Protein AF-0000000081807453 (afdb_homodimer)

Radius of gyration: 29.26 Å; Cα contacts (8 Å, |Δi|>4): 1513; chains: 2; bounding box: 73×104×98 Å

Structure (mmCIF, N/CA/C/O backbone):
data_AF-0000000081807453-model_v1
#
loop_
_entity.id
_entity.type
_entity.pdbx_description
1 polymer 'Mitochondrial amidoxime-reducing component 1 isoform X1'
#
loop_
_atom_site.group_PDB
_atom_site.id
_atom_site.type_symbol
_atom_site.label_atom_id
_atom_site.label_alt_id
_atom_site.label_comp_id
_atom_site.label_asym_id
_atom_site.label_entity_id
_atom_site.label_seq_id
_atom_site.pdbx_PDB_ins_code
_atom_site.Cartn_x
_atom_site.Cartn_y
_atom_site.Cartn_z
_atom_site.occupancy
_atom_site.B_iso_or_equiv
_atom_site.auth_seq_id
_atom_site.auth_comp_id
_atom_site.auth_asym_id
_atom_site.auth_atom_id
_atom_site.pdbx_PDB_model_num
ATOM 1 N N . MET A 1 1 ? 33.469 -30.656 -64.375 1 25.12 1 MET A N 1
ATOM 2 C CA . MET A 1 1 ? 32.094 -30.266 -63.938 1 25.12 1 MET A CA 1
ATOM 3 C C . MET A 1 1 ? 32.031 -30.016 -62.438 1 25.12 1 MET A C 1
ATOM 5 O O . MET A 1 1 ? 32.25 -30.938 -61.656 1 25.12 1 MET A O 1
ATOM 9 N N . VAL A 1 2 ? 32.5 -28.812 -62.031 1 33.47 2 VAL A N 1
ATOM 10 C CA . VAL A 1 2 ? 32.75 -28.328 -60.688 1 33.47 2 VAL A CA 1
ATOM 11 C C . VAL A 1 2 ? 31.438 -28.328 -59.875 1 33.47 2 VAL A C 1
ATOM 13 O O . VAL A 1 2 ? 30.422 -27.828 -60.344 1 33.47 2 VAL A O 1
ATOM 16 N N . PRO A 1 3 ? 31.406 -29.312 -58.938 1 34.25 3 PRO A N 1
ATOM 17 C CA . PRO A 1 3 ? 30.141 -29.484 -58.219 1 34.25 3 PRO A CA 1
ATOM 18 C C . PRO A 1 3 ? 29.672 -28.219 -57.531 1 34.25 3 PRO A C 1
ATOM 20 O O . PRO A 1 3 ? 30.5 -27.484 -56.938 1 34.25 3 PRO A O 1
ATOM 23 N N . ILE A 1 4 ? 28.609 -27.531 -58.031 1 36.78 4 ILE A N 1
ATOM 24 C CA . ILE A 1 4 ? 27.953 -26.297 -57.594 1 36.78 4 ILE A CA 1
ATOM 25 C C . ILE A 1 4 ? 27.375 -26.5 -56.188 1 36.78 4 ILE A C 1
ATOM 27 O O . ILE A 1 4 ? 26.5 -27.344 -56 1 36.78 4 ILE A O 1
ATOM 31 N N . VAL A 1 5 ? 28.234 -26.359 -55.188 1 34.72 5 VAL A N 1
ATOM 32 C CA . VAL A 1 5 ? 27.797 -26.359 -53.812 1 34.72 5 VAL A CA 1
ATOM 33 C C . VAL A 1 5 ? 26.625 -25.391 -53.625 1 34.72 5 VAL A C 1
ATOM 35 O O . VAL A 1 5 ? 26.734 -24.203 -53.938 1 34.72 5 VAL A O 1
ATOM 38 N N . THR A 1 6 ? 25.359 -25.953 -53.75 1 33.44 6 THR A N 1
ATOM 39 C CA . THR A 1 6 ? 24.094 -25.234 -53.75 1 33.44 6 THR A CA 1
ATOM 40 C C . THR A 1 6 ? 23.891 -24.484 -52.438 1 33.44 6 THR A C 1
ATOM 42 O O . THR A 1 6 ? 24.484 -24.844 -51.438 1 33.44 6 THR A O 1
ATOM 45 N N . SER A 1 7 ? 23.219 -23.234 -52.406 1 42.28 7 SER A N 1
ATOM 46 C CA . SER A 1 7 ? 22.938 -22.141 -51.5 1 42.28 7 SER A CA 1
ATOM 47 C C . SER A 1 7 ? 22.25 -22.625 -50.219 1 42.28 7 SER A C 1
ATOM 49 O O . SER A 1 7 ? 22.141 -21.891 -49.25 1 42.28 7 SER A O 1
ATOM 51 N N . SER A 1 8 ? 21.672 -23.875 -50.219 1 38.69 8 SER A N 1
ATOM 52 C CA . SER A 1 8 ? 20.875 -24.281 -49.094 1 38.69 8 SER A CA 1
ATOM 53 C C . SER A 1 8 ? 21.75 -24.609 -47.875 1 38.69 8 SER A C 1
ATOM 55 O O . SER A 1 8 ? 21.266 -24.641 -46.75 1 38.69 8 SER A O 1
ATOM 57 N N . GLN A 1 9 ? 22.984 -25.031 -48.062 1 40.09 9 GLN A N 1
ATOM 58 C CA . GLN A 1 9 ? 23.797 -25.469 -46.938 1 40.09 9 GLN A CA 1
ATOM 59 C C . GLN A 1 9 ? 24.281 -24.266 -46.094 1 40.09 9 GLN A C 1
ATOM 61 O O . GLN A 1 9 ? 24.719 -24.422 -44.969 1 40.09 9 GLN A O 1
ATOM 66 N N . TRP A 1 10 ? 24.375 -23.094 -46.781 1 38.78 10 TRP A N 1
ATOM 67 C CA . TRP A 1 10 ? 24.875 -21.969 -46 1 38.78 10 TRP A CA 1
ATOM 68 C C . TRP A 1 10 ? 23.844 -21.5 -44.969 1 38.78 10 TRP A C 1
ATOM 70 O O . TRP A 1 10 ? 24.188 -20.844 -44 1 38.78 10 TRP A O 1
ATOM 80 N N . LYS A 1 11 ? 22.531 -21.734 -45.281 1 41.62 11 LYS A N 1
ATOM 81 C CA . LYS A 1 11 ? 21.562 -21.219 -44.312 1 41.62 11 LYS A CA 1
ATOM 82 C C . LYS A 1 11 ? 21.609 -22 -43 1 41.62 11 LYS A C 1
ATOM 84 O O . LYS A 1 11 ? 21.219 -21.5 -41.938 1 41.62 11 LYS A O 1
ATOM 89 N N . GLY A 1 12 ? 22.094 -23.266 -43.094 1 38.88 12 GLY A N 1
ATOM 90 C CA . GLY A 1 12 ? 22.141 -24.047 -41.875 1 38.88 12 GLY A CA 1
ATOM 91 C C . GLY A 1 12 ? 23.203 -23.562 -40.906 1 38.88 12 GLY A C 1
ATOM 92 O O . GLY A 1 12 ? 23.031 -23.641 -39.688 1 38.88 12 GLY A O 1
ATOM 93 N N . CYS A 1 13 ? 24.391 -23.188 -41.469 1 40.12 13 CYS A N 1
ATOM 94 C CA . CYS A 1 13 ? 25.453 -22.828 -40.562 1 40.12 13 CYS A CA 1
ATOM 95 C C . CYS A 1 13 ? 25.156 -21.516 -39.844 1 40.12 13 CYS A C 1
ATOM 97 O O . CYS A 1 13 ? 25.625 -21.266 -38.75 1 40.12 13 CYS A O 1
ATOM 99 N N . LEU A 1 14 ? 24.453 -20.578 -40.594 1 40.44 14 LEU A N 1
ATOM 100 C CA . LEU A 1 14 ? 24.219 -19.297 -39.906 1 40.44 14 LEU A CA 1
ATOM 101 C C . LEU A 1 14 ? 23.172 -19.453 -38.812 1 40.44 14 LEU A C 1
ATOM 103 O O . LEU A 1 14 ? 23.25 -18.766 -37.781 1 40.44 14 LEU A O 1
ATOM 107 N N . ALA A 1 15 ? 22.203 -20.406 -38.938 1 40.25 15 ALA A N 1
ATOM 108 C CA . ALA A 1 15 ? 21.234 -20.562 -37.875 1 40.25 15 ALA A CA 1
ATOM 109 C C . ALA A 1 15 ? 21.859 -21.219 -36.656 1 40.25 15 ALA A C 1
ATOM 111 O O . ALA A 1 15 ? 21.547 -20.875 -35.5 1 40.25 15 ALA A O 1
ATOM 112 N N . ALA A 1 16 ? 22.859 -22.109 -36.812 1 41.66 16 ALA A N 1
ATOM 113 C CA . ALA A 1 16 ? 23.5 -22.719 -35.656 1 41.66 16 ALA A CA 1
ATOM 114 C C . ALA A 1 16 ? 24.375 -21.688 -34.938 1 41.66 16 ALA A C 1
ATOM 116 O O . ALA A 1 16 ? 24.438 -21.688 -33.688 1 41.66 16 ALA A O 1
ATOM 117 N N . SER A 1 17 ? 25 -20.781 -35.656 1 42.44 17 SER A N 1
ATOM 118 C CA . SER A 1 17 ? 25.844 -19.812 -34.969 1 42.44 17 SER A CA 1
ATOM 119 C C . SER A 1 17 ? 25 -18.812 -34.188 1 42.44 17 SER A C 1
ATOM 121 O O . SER A 1 17 ? 25.391 -18.359 -33.125 1 42.44 17 SER A O 1
ATOM 123 N N . ALA A 1 18 ? 23.797 -18.5 -34.719 1 40.97 18 ALA A N 1
ATOM 124 C CA . ALA A 1 18 ? 22.969 -17.562 -33.969 1 40.97 18 ALA A CA 1
ATOM 125 C C . ALA A 1 18 ? 22.406 -18.203 -32.688 1 40.97 18 ALA A C 1
ATOM 127 O O . ALA A 1 18 ? 22.281 -17.547 -31.672 1 40.97 18 ALA A O 1
ATOM 128 N N . VAL A 1 19 ? 22.219 -19.531 -32.656 1 40.69 19 VAL A N 1
ATOM 129 C CA . VAL A 1 19 ? 21.797 -20.219 -31.453 1 40.69 19 VAL A CA 1
ATOM 130 C C . VAL A 1 19 ? 22.984 -20.312 -30.484 1 40.69 19 VAL A C 1
ATOM 132 O O . VAL A 1 19 ? 22.797 -20.141 -29.266 1 40.69 19 VAL A O 1
ATOM 135 N N . ILE A 1 20 ? 24.219 -20.453 -30.953 1 41.72 20 ILE A N 1
ATOM 136 C CA . ILE A 1 20 ? 25.359 -20.562 -30.062 1 41.72 20 ILE A CA 1
ATOM 137 C C . ILE A 1 20 ? 25.672 -19.188 -29.438 1 41.72 20 ILE A C 1
ATOM 139 O O . ILE A 1 20 ? 25.922 -19.094 -28.234 1 41.72 20 ILE A O 1
ATOM 143 N N . ILE A 1 21 ? 25.578 -18.109 -30.234 1 42.19 21 ILE A N 1
ATOM 144 C CA . ILE A 1 21 ? 25.859 -16.781 -29.656 1 42.19 21 ILE A CA 1
ATOM 145 C C . ILE A 1 21 ? 24.734 -16.391 -28.703 1 42.19 21 ILE A C 1
ATOM 147 O O . ILE A 1 21 ? 25 -15.867 -27.609 1 42.19 21 ILE A O 1
ATOM 151 N N . GLY A 1 22 ? 23.516 -16.75 -28.906 1 40.19 22 GLY A N 1
ATOM 152 C CA . GLY A 1 22 ? 22.422 -16.516 -27.969 1 40.19 22 GLY A CA 1
ATOM 153 C C . GLY A 1 22 ? 22.531 -17.359 -26.719 1 40.19 22 GLY A C 1
ATOM 154 O O . GLY A 1 22 ? 22.25 -16.859 -25.609 1 40.19 22 GLY A O 1
ATOM 155 N N . GLY A 1 23 ? 22.984 -18.562 -26.766 1 39.41 23 GLY A N 1
ATOM 156 C CA . GLY A 1 23 ? 23.266 -19.375 -25.594 1 39.41 23 GLY A CA 1
ATOM 157 C C . GLY A 1 23 ? 24.422 -18.859 -24.766 1 39.41 23 GLY A C 1
ATOM 158 O O . GLY A 1 23 ? 24.359 -18.875 -23.531 1 39.41 23 GLY A O 1
ATOM 159 N N . TYR A 1 24 ? 25.609 -18.5 -25.438 1 39.5 24 TYR A N 1
ATOM 160 C CA . TYR A 1 24 ? 26.766 -18 -24.703 1 39.5 24 TYR A CA 1
ATOM 161 C C . TYR A 1 24 ? 26.438 -16.688 -23.984 1 39.5 24 TYR A C 1
ATOM 163 O O . TYR A 1 24 ? 26.797 -16.516 -22.828 1 39.5 24 TYR A O 1
ATOM 171 N N . VAL A 1 25 ? 25.781 -15.695 -24.625 1 38.38 25 VAL A N 1
ATOM 172 C CA . VAL A 1 25 ? 25.391 -14.477 -23.938 1 38.38 25 VAL A CA 1
ATOM 173 C C . VAL A 1 25 ? 24.375 -14.805 -22.828 1 38.38 25 VAL A C 1
ATOM 175 O O . VAL A 1 25 ? 24.469 -14.273 -21.719 1 38.38 25 VAL A O 1
ATOM 178 N N . ALA A 1 26 ? 23.5 -15.781 -23.016 1 36.56 26 ALA A N 1
ATOM 179 C CA . ALA A 1 26 ? 22.609 -16.25 -21.969 1 36.56 26 ALA A CA 1
ATOM 180 C C . ALA A 1 26 ? 23.391 -16.969 -20.859 1 36.56 26 ALA A C 1
ATOM 182 O O . ALA A 1 26 ? 23.125 -16.781 -19.672 1 36.56 26 ALA A O 1
ATOM 183 N N . TRP A 1 27 ? 24.344 -17.844 -21.219 1 39.75 27 TRP A N 1
ATOM 184 C CA . TRP A 1 27 ? 25.172 -18.531 -20.25 1 39.75 27 TRP A CA 1
ATOM 185 C C . TRP A 1 27 ? 26 -17.547 -19.438 1 39.75 27 TRP A C 1
ATOM 187 O O . TRP A 1 27 ? 26.094 -17.656 -18.203 1 39.75 27 TRP A O 1
ATOM 197 N N . LYS A 1 28 ? 26.828 -16.656 -20.031 1 40.75 28 LYS A N 1
ATOM 198 C CA . LYS A 1 28 ? 27.578 -15.656 -19.281 1 40.75 28 LYS A CA 1
ATOM 199 C C . LYS A 1 28 ? 26.641 -14.812 -18.422 1 40.75 28 LYS A C 1
ATOM 201 O O . LYS A 1 28 ? 27.016 -14.391 -17.312 1 40.75 28 LYS A O 1
ATOM 206 N N . MET A 1 29 ? 25.469 -14.555 -18.859 1 37.12 29 MET A N 1
ATOM 207 C CA . MET A 1 29 ? 24.5 -13.758 -18.094 1 37.12 29 MET A CA 1
ATOM 208 C C . MET A 1 29 ? 23.922 -14.57 -16.938 1 37.12 29 MET A C 1
ATOM 210 O O . MET A 1 29 ? 23.375 -14 -15.984 1 37.12 29 MET A O 1
ATOM 214 N N . LEU A 1 30 ? 23.75 -15.922 -17.047 1 38.09 30 LEU A N 1
ATOM 215 C CA . LEU A 1 30 ? 23.25 -16.766 -15.977 1 38.09 30 LEU A CA 1
ATOM 216 C C . LEU A 1 30 ? 24.359 -17.141 -15.008 1 38.09 30 LEU A C 1
ATOM 218 O O . LEU A 1 30 ? 24.172 -17.953 -14.102 1 38.09 30 LEU A O 1
ATOM 222 N N . LYS A 1 31 ? 25.656 -17.219 -15.406 1 37.47 31 LYS A N 1
ATOM 223 C CA . LYS A 1 31 ? 26.594 -17.469 -14.32 1 37.47 31 LYS A CA 1
ATOM 224 C C . LYS A 1 31 ? 26.312 -16.547 -13.125 1 37.47 31 LYS A C 1
ATOM 226 O O . LYS A 1 31 ? 26.188 -15.336 -13.289 1 37.47 31 LYS A O 1
ATOM 231 N N . PRO A 1 32 ? 25.859 -17.203 -11.977 1 40.56 32 PRO A N 1
ATOM 232 C CA . PRO A 1 32 ? 25.812 -16.406 -10.758 1 40.56 32 PRO A CA 1
ATOM 233 C C . PRO A 1 32 ? 27.062 -15.547 -10.562 1 40.56 32 PRO A C 1
ATOM 235 O O . PRO A 1 32 ? 28.141 -16.078 -10.273 1 40.56 32 PRO A O 1
ATOM 238 N N . ASP A 1 33 ? 27.688 -15.031 -11.523 1 37.34 33 ASP A N 1
ATOM 239 C CA . ASP A 1 33 ? 28.734 -14.141 -11.047 1 37.34 33 ASP A CA 1
ATOM 240 C C . ASP A 1 33 ? 28.328 -13.438 -9.758 1 37.34 33 ASP A C 1
ATOM 242 O O . ASP A 1 33 ? 27.359 -12.672 -9.742 1 37.34 33 ASP A O 1
ATOM 246 N N . SER A 1 34 ? 28.469 -14.266 -8.656 1 40.06 34 SER A N 1
ATOM 247 C CA . SER A 1 34 ? 28.438 -13.742 -7.297 1 40.06 34 SER A CA 1
ATOM 248 C C . SER A 1 34 ? 28.891 -12.289 -7.246 1 40.06 34 SER A C 1
ATOM 250 O O . SER A 1 34 ? 29.109 -11.742 -6.164 1 40.06 34 SER A O 1
ATOM 252 N N . ARG A 1 35 ? 29.484 -11.953 -8.391 1 40.25 35 ARG A N 1
ATOM 253 C CA . ARG A 1 35 ? 30.078 -10.625 -8.266 1 40.25 35 ARG A CA 1
ATOM 254 C C . ARG A 1 35 ? 29.094 -9.648 -7.637 1 40.25 35 ARG A C 1
ATOM 256 O O . ARG A 1 35 ? 27.875 -9.867 -7.676 1 40.25 35 ARG A O 1
ATOM 263 N N . ASN A 1 36 ? 29.578 -8.633 -7.027 1 50.28 36 ASN A N 1
ATOM 264 C CA . ASN A 1 36 ? 29.219 -7.449 -6.258 1 50.28 36 ASN A CA 1
ATOM 265 C C . ASN A 1 36 ? 28.062 -6.684 -6.906 1 50.28 36 ASN A C 1
ATOM 267 O O . ASN A 1 36 ? 28.297 -5.73 -7.656 1 50.28 36 ASN A O 1
ATOM 271 N N . VAL A 1 37 ? 27 -7.559 -7.383 1 63.22 37 VAL A N 1
ATOM 272 C CA . VAL A 1 37 ? 25.922 -6.711 -7.883 1 63.22 37 VAL A CA 1
ATOM 273 C C . VAL A 1 37 ? 25.5 -5.715 -6.805 1 63.22 37 VAL A C 1
ATOM 275 O O . VAL A 1 37 ? 25.078 -6.105 -5.719 1 63.22 37 VAL A O 1
ATOM 278 N N . LYS A 1 38 ? 25.938 -4.5 -7.027 1 75.06 38 LYS A N 1
ATOM 279 C CA . LYS A 1 38 ? 25.594 -3.395 -6.141 1 75.06 38 LYS A CA 1
ATOM 280 C C . LYS A 1 38 ? 24.094 -3.068 -6.238 1 75.06 38 LYS A C 1
ATOM 282 O O . LYS A 1 38 ? 23.562 -2.926 -7.336 1 75.06 38 LYS A O 1
ATOM 287 N N . LEU A 1 39 ? 23.375 -3.244 -5.199 1 85.75 39 LEU A N 1
ATOM 288 C CA . LEU A 1 39 ? 22 -2.764 -5.113 1 85.75 39 LEU A CA 1
ATOM 289 C C . LEU A 1 39 ? 21.922 -1.287 -5.484 1 85.75 39 LEU A C 1
ATOM 291 O O . LEU A 1 39 ? 22.75 -0.483 -5.043 1 85.75 39 LEU A O 1
ATOM 295 N N . LEU A 1 40 ? 21.031 -1.008 -6.387 1 87.56 40 LEU A N 1
ATOM 296 C CA . LEU A 1 40 ? 20.828 0.392 -6.746 1 87.56 40 LEU A CA 1
ATOM 297 C C . LEU A 1 40 ? 19.953 1.103 -5.715 1 87.56 40 LEU A C 1
ATOM 299 O O . LEU A 1 40 ? 18.969 0.539 -5.234 1 87.56 40 LEU A O 1
ATOM 303 N N . SER A 1 41 ? 20.406 2.336 -5.375 1 82.06 41 SER A N 1
ATOM 304 C CA . SER A 1 41 ? 19.609 3.174 -4.48 1 82.06 41 SER A CA 1
ATOM 305 C C . SER A 1 41 ? 18.375 3.723 -5.188 1 82.06 41 SER A C 1
ATOM 307 O O . SER A 1 41 ? 18.266 3.623 -6.41 1 82.06 41 SER A O 1
ATOM 309 N N . ALA A 1 42 ? 17.5 4.281 -4.402 1 79.75 42 ALA A N 1
ATOM 310 C CA . ALA A 1 42 ? 16.312 4.902 -4.969 1 79.75 42 ALA A CA 1
ATOM 311 C C . ALA A 1 42 ? 16.688 5.996 -5.965 1 79.75 42 ALA A C 1
ATOM 313 O O . ALA A 1 42 ? 16.062 6.117 -7.023 1 79.75 42 ALA A O 1
ATOM 314 N N . ARG A 1 43 ? 17.609 6.809 -5.57 1 78.88 43 ARG A N 1
ATOM 315 C CA . ARG A 1 43 ? 18.047 7.898 -6.43 1 78.88 43 ARG A CA 1
ATOM 316 C C . ARG A 1 43 ? 18.641 7.367 -7.734 1 78.88 43 ARG A C 1
ATOM 318 O O . ARG A 1 43 ? 18.375 7.918 -8.805 1 78.88 43 ARG A O 1
ATOM 325 N N . GLU A 1 44 ? 19.422 6.285 -7.629 1 86.75 44 GLU A N 1
ATOM 326 C CA . GLU A 1 44 ? 20.016 5.668 -8.82 1 86.75 44 GLU A CA 1
ATOM 327 C C . GLU A 1 44 ? 18.938 5.098 -9.734 1 86.75 44 GLU A C 1
ATOM 329 O O . GLU A 1 44 ? 19.031 5.203 -10.953 1 86.75 44 GLU A O 1
ATOM 334 N N . LEU A 1 45 ? 17.969 4.527 -9.133 1 90.69 45 LEU A N 1
ATOM 335 C CA . LEU A 1 45 ? 16.875 3.938 -9.906 1 90.69 45 LEU A CA 1
ATOM 336 C C . LEU A 1 45 ? 16.078 5.016 -10.625 1 90.69 45 LEU A C 1
ATOM 338 O O . LEU A 1 45 ? 15.602 4.805 -11.75 1 90.69 45 LEU A O 1
ATOM 342 N N . GLN A 1 46 ? 15.891 6.137 -9.992 1 82.88 46 GLN A N 1
ATOM 343 C CA . GLN A 1 46 ? 15.164 7.254 -10.586 1 82.88 46 GLN A CA 1
ATOM 344 C C . GLN A 1 46 ? 15.891 7.793 -11.812 1 82.88 46 GLN A C 1
ATOM 346 O O . GLN A 1 46 ? 15.258 8.234 -12.773 1 82.88 46 GLN A O 1
ATOM 351 N N . LYS A 1 47 ? 17.188 7.762 -11.836 1 88.62 47 LYS A N 1
ATOM 352 C CA . LYS A 1 47 ? 18 8.344 -12.906 1 88.62 47 LYS A CA 1
ATOM 353 C C . LYS A 1 47 ? 18.359 7.289 -13.945 1 88.62 47 LYS A C 1
ATOM 355 O O . LYS A 1 47 ? 18.969 7.609 -14.969 1 88.62 47 LYS A O 1
ATOM 360 N N . ALA A 1 48 ? 18 6.062 -13.648 1 93.19 48 ALA A N 1
ATOM 361 C CA . ALA A 1 48 ? 18.406 4.969 -14.523 1 93.19 48 ALA A CA 1
ATOM 362 C C . ALA A 1 48 ? 17.688 5.062 -15.875 1 93.19 48 ALA A C 1
ATOM 364 O O . ALA A 1 48 ? 16.625 5.656 -15.977 1 93.19 48 ALA A O 1
ATOM 365 N N . LYS A 1 49 ? 18.297 4.523 -16.891 1 94.94 49 LYS A N 1
ATOM 366 C CA . LYS A 1 49 ? 17.688 4.441 -18.219 1 94.94 49 LYS A CA 1
ATOM 367 C C . LYS A 1 49 ? 16.875 3.158 -18.375 1 94.94 49 LYS A C 1
ATOM 369 O O . LYS A 1 49 ? 17.422 2.121 -18.766 1 94.94 49 LYS A O 1
ATOM 374 N N . TRP A 1 50 ? 15.648 3.26 -18.219 1 96.12 50 TRP A N 1
ATOM 375 C CA . TRP A 1 50 ? 14.734 2.119 -18.234 1 96.12 50 TRP A CA 1
ATOM 376 C C . TRP A 1 50 ? 14.367 1.756 -19.672 1 96.12 50 TRP A C 1
ATOM 378 O O . TRP A 1 50 ? 14.141 2.637 -20.516 1 96.12 50 TRP A O 1
ATOM 388 N N . GLN A 1 51 ? 14.312 0.468 -19.953 1 96.25 51 GLN A N 1
ATOM 389 C CA . GLN A 1 51 ? 13.891 -0.017 -21.266 1 96.25 51 GLN A CA 1
ATOM 390 C C . GLN A 1 51 ? 12.461 -0.535 -21.234 1 96.25 51 GLN A C 1
ATOM 392 O O . GLN A 1 51 ? 12.141 -1.439 -20.453 1 96.25 51 GLN A O 1
ATOM 397 N N . HIS A 1 52 ? 11.617 0.028 -22.031 1 97.12 52 HIS A N 1
ATOM 398 C CA . HIS A 1 52 ? 10.25 -0.459 -22.172 1 97.12 52 HIS A CA 1
ATOM 399 C C . HIS A 1 52 ? 10.227 -1.81 -22.875 1 97.12 52 HIS A C 1
ATOM 401 O O . HIS A 1 52 ? 10.75 -1.946 -23.984 1 97.12 52 HIS A O 1
ATOM 407 N N . VAL A 1 53 ? 9.547 -2.803 -22.266 1 97.56 53 VAL A N 1
ATOM 408 C CA . VAL A 1 53 ? 9.672 -4.129 -22.859 1 97.56 53 VAL A CA 1
ATOM 409 C C . VAL A 1 53 ? 8.281 -4.695 -23.156 1 97.56 53 VAL A C 1
ATOM 411 O O . VAL A 1 53 ? 8.156 -5.691 -23.875 1 97.56 53 VAL A O 1
ATOM 414 N N . GLY A 1 54 ? 7.305 -4.102 -22.609 1 97.81 54 GLY A N 1
ATOM 415 C CA . GLY A 1 54 ? 5.961 -4.621 -22.797 1 97.81 54 GLY A CA 1
ATOM 416 C C . GLY A 1 54 ? 4.945 -4.027 -21.844 1 97.81 54 GLY A C 1
ATOM 417 O O . GLY A 1 54 ? 5.059 -2.863 -21.453 1 97.81 54 GLY A O 1
ATOM 418 N N . LYS A 1 55 ? 3.877 -4.875 -21.562 1 98.25 55 LYS A N 1
ATOM 419 C CA . LYS A 1 55 ? 2.805 -4.426 -20.688 1 98.25 55 LYS A CA 1
ATOM 420 C C . LYS A 1 55 ? 2.283 -5.574 -19.812 1 98.25 55 LYS A C 1
ATOM 422 O O . LYS A 1 55 ? 2.504 -6.742 -20.141 1 98.25 55 LYS A O 1
ATOM 427 N N . VAL A 1 56 ? 1.66 -5.215 -18.781 1 98.56 56 VAL A N 1
ATOM 428 C CA . VAL A 1 56 ? 1.019 -6.211 -17.922 1 98.56 56 VAL A CA 1
ATOM 429 C C . VAL A 1 56 ? -0.224 -6.766 -18.625 1 98.56 56 VAL A C 1
ATOM 431 O O . VAL A 1 56 ? -1.103 -6.004 -19.031 1 98.56 56 VAL A O 1
ATOM 434 N N . LYS A 1 57 ? -0.272 -8.031 -18.719 1 98.38 57 LYS A N 1
ATOM 435 C CA . LYS A 1 57 ? -1.419 -8.688 -19.328 1 98.38 57 LYS A CA 1
ATOM 436 C C . LYS A 1 57 ? -2.451 -9.102 -18.297 1 98.38 57 LYS A C 1
ATOM 438 O O . LYS A 1 57 ? -3.654 -8.922 -18.5 1 98.38 57 LYS A O 1
ATOM 443 N N . LYS A 1 58 ? -2 -9.711 -17.234 1 98.62 58 LYS A N 1
ATOM 444 C CA . LYS A 1 58 ? -2.883 -10.141 -16.156 1 98.62 58 LYS A CA 1
ATOM 445 C C . LYS A 1 58 ? -2.252 -9.875 -14.789 1 98.62 58 LYS A C 1
ATOM 447 O O . LYS A 1 58 ? -1.026 -9.859 -14.656 1 98.62 58 LYS A O 1
ATOM 452 N N . VAL A 1 59 ? -3.1 -9.648 -13.828 1 98.5 59 VAL A N 1
ATOM 453 C CA . VAL A 1 59 ? -2.738 -9.594 -12.414 1 98.5 59 VAL A CA 1
ATOM 454 C C . VAL A 1 59 ? -3.566 -10.609 -11.633 1 98.5 59 VAL A C 1
ATOM 456 O O . VAL A 1 59 ? -4.793 -10.508 -11.57 1 98.5 59 VAL A O 1
ATOM 459 N N . TRP A 1 60 ? -2.877 -11.57 -11.047 1 98.25 60 TRP A N 1
ATOM 460 C CA . TRP A 1 60 ? -3.566 -12.625 -10.312 1 98.25 60 TRP A CA 1
ATOM 461 C C . TRP A 1 60 ? -3.125 -12.648 -8.852 1 98.25 60 TRP A C 1
ATOM 463 O O . TRP A 1 60 ? -1.934 -12.539 -8.555 1 98.25 60 TRP A O 1
ATOM 473 N N . LEU A 1 61 ? -4.082 -12.703 -8.008 1 96.94 61 LEU A N 1
ATOM 474 C CA . LEU A 1 61 ? -3.865 -12.875 -6.574 1 96.94 61 LEU A CA 1
ATOM 475 C C . LEU A 1 61 ? -4.391 -14.234 -6.105 1 96.94 61 LEU A C 1
ATOM 477 O O . LEU A 1 61 ? -5.52 -14.609 -6.422 1 96.94 61 LEU A O 1
ATOM 481 N N . TYR A 1 62 ? -3.551 -14.969 -5.387 1 96.31 62 TYR A N 1
ATOM 482 C CA . TYR A 1 62 ? -3.938 -16.266 -4.844 1 96.31 62 TYR A CA 1
ATOM 483 C C . TYR A 1 62 ? -4.148 -16.188 -3.336 1 96.31 62 TYR A C 1
ATOM 485 O O . TYR A 1 62 ? -3.236 -16.484 -2.561 1 96.31 62 TYR A O 1
ATOM 493 N N . PRO A 1 63 ? -5.371 -15.969 -2.959 1 94.81 63 PRO A N 1
ATOM 494 C CA . PRO A 1 63 ? -5.602 -15.789 -1.524 1 94.81 63 PRO A CA 1
ATOM 495 C C . PRO A 1 63 ? -5.285 -17.047 -0.712 1 94.81 63 PRO A C 1
ATOM 497 O O . PRO A 1 63 ? -4.715 -16.938 0.379 1 94.81 63 PRO A O 1
ATOM 500 N N . VAL A 1 64 ? -5.656 -18.141 -1.233 1 95 64 VAL A N 1
ATOM 501 C CA . VAL A 1 64 ? -5.418 -19.422 -0.572 1 95 64 VAL A CA 1
ATOM 502 C C . VAL A 1 64 ? -4.383 -20.234 -1.355 1 95 64 VAL A C 1
ATOM 504 O O . VAL A 1 64 ? -4.547 -20.469 -2.555 1 95 64 VAL A O 1
ATOM 507 N N . THR A 1 65 ? -3.381 -20.656 -0.644 1 92.56 65 THR A N 1
ATOM 508 C CA . THR A 1 65 ? -2.322 -21.438 -1.273 1 92.56 65 THR A CA 1
ATOM 509 C C . THR A 1 65 ? -2.912 -22.594 -2.092 1 92.56 65 THR A C 1
ATOM 511 O O . THR A 1 65 ? -3.746 -23.344 -1.596 1 92.56 65 THR A O 1
ATOM 514 N N . SER A 1 66 ? -2.559 -22.688 -3.361 1 95 66 SER A N 1
ATOM 515 C CA . SER A 1 66 ? -2.85 -23.797 -4.262 1 95 66 SER A CA 1
ATOM 516 C C . SER A 1 66 ? -4.258 -23.688 -4.84 1 95 66 SER A C 1
ATOM 518 O O . SER A 1 66 ? -4.637 -24.469 -5.715 1 95 66 SER A O 1
ATOM 520 N N . CYS A 1 67 ? -5.125 -22.781 -4.414 1 97.38 67 CYS A N 1
ATOM 521 C CA . CYS A 1 67 ? -6.477 -22.641 -4.938 1 97.38 67 CYS A CA 1
ATOM 522 C C . CYS A 1 67 ? -6.5 -21.688 -6.129 1 97.38 67 CYS A C 1
ATOM 524 O O . CYS A 1 67 ? -5.457 -21.188 -6.547 1 97.38 67 CYS A O 1
ATOM 526 N N . ALA A 1 68 ? -7.664 -21.531 -6.723 1 98 68 ALA A N 1
ATOM 527 C CA . ALA A 1 68 ? -7.828 -20.656 -7.879 1 98 68 ALA A CA 1
ATOM 528 C C . ALA A 1 68 ? -7.516 -19.203 -7.512 1 98 68 ALA A C 1
ATOM 530 O O . ALA A 1 68 ? -7.578 -18.828 -6.34 1 98 68 ALA A O 1
ATOM 531 N N . PRO A 1 69 ? -7.168 -18.391 -8.477 1 97.94 69 PRO A N 1
ATOM 532 C CA . PRO A 1 69 ? -6.816 -17 -8.203 1 97.94 69 PRO A CA 1
ATOM 533 C C . PRO A 1 69 ? -8.023 -16.078 -8.219 1 97.94 69 PRO A C 1
ATOM 535 O O . PRO A 1 69 ? -9.102 -16.453 -8.688 1 97.94 69 PRO A O 1
ATOM 538 N N . LEU A 1 70 ? -7.887 -14.93 -7.641 1 96.62 70 LEU A N 1
ATOM 539 C CA . LEU A 1 70 ? -8.648 -13.734 -8 1 96.62 70 LEU A CA 1
ATOM 540 C C . LEU A 1 70 ? -8.055 -13.055 -9.227 1 96.62 70 LEU A C 1
ATOM 542 O O . LEU A 1 70 ? -6.863 -12.742 -9.25 1 96.62 70 LEU A O 1
ATOM 546 N N . ASP A 1 71 ? -8.844 -12.977 -10.258 1 96.56 71 ASP A N 1
ATOM 547 C CA . ASP A 1 71 ? -8.453 -12.203 -11.43 1 96.56 71 ASP A CA 1
ATOM 548 C C . A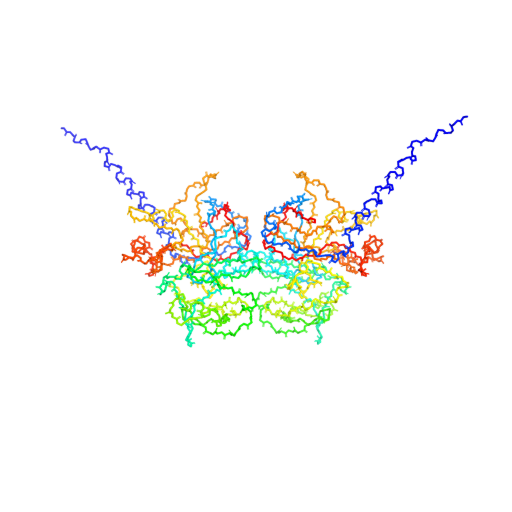SP A 1 71 ? -8.688 -10.711 -11.211 1 96.56 71 ASP A C 1
ATOM 550 O O . ASP A 1 71 ? -9.828 -10.25 -11.227 1 96.56 71 ASP A O 1
ATOM 554 N N . LEU A 1 72 ? -7.586 -9.961 -11.055 1 95.88 72 LEU A N 1
ATOM 555 C CA . LEU A 1 72 ? -7.703 -8.562 -10.664 1 95.88 72 LEU A CA 1
ATOM 556 C C . LEU A 1 72 ? -7.297 -7.641 -11.812 1 95.88 72 LEU A C 1
ATOM 558 O O . LEU A 1 72 ? -6.348 -7.934 -12.539 1 95.88 72 LEU A O 1
ATOM 562 N N . TYR A 1 73 ? -8.031 -6.555 -11.938 1 94.56 73 TYR A N 1
ATOM 563 C CA . TYR A 1 73 ? -7.613 -5.508 -12.867 1 94.56 73 TYR A CA 1
ATOM 564 C C . TYR A 1 73 ? -6.383 -4.777 -12.344 1 94.56 73 TYR A C 1
ATOM 566 O O . TYR A 1 73 ? -5.531 -4.348 -13.125 1 94.56 73 TYR A O 1
ATOM 574 N N . ALA A 1 74 ? -6.359 -4.625 -11.047 1 95.06 74 ALA A N 1
ATOM 575 C CA . ALA A 1 74 ? -5.273 -3.916 -10.375 1 95.06 74 ALA A CA 1
ATOM 576 C C . ALA A 1 74 ? -5.051 -4.461 -8.969 1 95.06 74 ALA A C 1
ATOM 578 O O . ALA A 1 74 ? -5.98 -4.961 -8.336 1 95.06 74 ALA A O 1
ATOM 579 N N . ALA A 1 75 ? -3.836 -4.34 -8.492 1 96.38 75 ALA A N 1
ATOM 580 C CA . ALA A 1 75 ? -3.461 -4.762 -7.145 1 96.38 75 ALA A CA 1
ATOM 581 C C . ALA A 1 75 ? -2.361 -3.865 -6.578 1 96.38 75 ALA A C 1
ATOM 583 O O . ALA A 1 75 ? -1.67 -3.172 -7.328 1 96.38 75 ALA A O 1
ATOM 584 N N . LEU A 1 76 ? -2.291 -3.889 -5.316 1 94.81 76 LEU A N 1
ATOM 585 C CA . LEU A 1 76 ? -1.297 -3.074 -4.625 1 94.81 76 LEU A CA 1
ATOM 586 C C . LEU A 1 76 ? -0.056 -3.896 -4.297 1 94.81 76 LEU A C 1
ATOM 588 O O . LEU A 1 76 ? -0.162 -5.004 -3.768 1 94.81 76 LEU A O 1
ATOM 592 N N . ALA A 1 77 ? 1.077 -3.383 -4.664 1 94.38 77 ALA A N 1
ATOM 593 C CA . ALA A 1 77 ? 2.361 -3.865 -4.16 1 94.38 77 ALA A CA 1
ATOM 594 C C . ALA A 1 77 ? 2.877 -2.975 -3.035 1 94.38 77 ALA A C 1
ATOM 596 O O . ALA A 1 77 ? 3.545 -1.968 -3.289 1 94.38 77 ALA A O 1
ATOM 597 N N . ALA A 1 78 ? 2.57 -3.414 -1.841 1 89.06 78 ALA A N 1
ATOM 598 C CA . ALA A 1 78 ? 2.855 -2.516 -0.725 1 89.06 78 ALA A CA 1
ATOM 599 C C . ALA A 1 78 ? 3.686 -3.217 0.346 1 89.06 78 ALA A C 1
ATOM 601 O O . ALA A 1 78 ? 4.285 -2.562 1.203 1 89.06 78 ALA A O 1
ATOM 602 N N . VAL A 1 79 ? 3.652 -4.527 0.307 1 84.38 79 VAL A N 1
ATOM 603 C CA . VAL A 1 79 ? 4.367 -5.258 1.347 1 84.38 79 VAL A CA 1
ATOM 604 C C . VAL A 1 79 ? 5.219 -6.355 0.714 1 84.38 79 VAL A C 1
ATOM 606 O O . VAL A 1 79 ? 4.961 -6.773 -0.418 1 84.38 79 VAL A O 1
ATOM 609 N N . ARG A 1 80 ? 6.102 -6.789 1.449 1 80.81 80 ARG A N 1
ATOM 610 C CA . ARG A 1 80 ? 7.023 -7.812 0.968 1 80.81 80 ARG A CA 1
ATOM 611 C C . ARG A 1 80 ? 6.312 -9.148 0.772 1 80.81 80 ARG A C 1
ATOM 613 O O . ARG A 1 80 ? 6.711 -9.953 -0.072 1 80.81 80 ARG A O 1
ATOM 620 N N . ALA A 1 81 ? 5.27 -9.32 1.453 1 83.06 81 ALA A N 1
ATOM 621 C CA . ALA A 1 81 ? 4.59 -10.609 1.478 1 83.06 81 ALA A CA 1
ATOM 622 C C . ALA A 1 81 ? 3.824 -10.852 0.18 1 83.06 81 ALA A C 1
ATOM 624 O O . ALA A 1 81 ? 3.441 -11.984 -0.121 1 83.06 81 ALA A O 1
ATOM 625 N N . GLY A 1 82 ? 3.605 -9.766 -0.546 1 90.94 82 GLY A N 1
ATOM 626 C CA . GLY A 1 82 ? 2.973 -10 -1.836 1 90.94 82 GLY A CA 1
ATOM 627 C C . GLY A 1 82 ? 1.924 -8.953 -2.18 1 90.94 82 GLY A C 1
ATOM 628 O O . GLY A 1 82 ? 1.784 -7.953 -1.477 1 90.94 82 GLY A O 1
ATOM 629 N N . LEU A 1 83 ? 1.208 -9.25 -3.287 1 94.38 83 LEU A N 1
ATOM 630 C CA . LEU A 1 83 ? 0.169 -8.352 -3.768 1 94.38 83 LEU A CA 1
ATOM 631 C C . LEU A 1 83 ? -0.99 -8.281 -2.779 1 94.38 83 LEU A C 1
ATOM 633 O O . LEU A 1 83 ? -1.281 -9.258 -2.088 1 94.38 83 LEU A O 1
ATOM 637 N N . GLU A 1 84 ? -1.597 -7.172 -2.795 1 93.25 84 GLU A N 1
ATOM 638 C CA . GLU A 1 84 ? -2.791 -6.969 -1.979 1 93.25 84 GLU A CA 1
ATOM 639 C C . GLU A 1 84 ? -3.945 -6.426 -2.818 1 93.25 84 GLU A C 1
ATOM 641 O O . GLU A 1 84 ? -3.738 -5.594 -3.703 1 93.25 84 GLU A O 1
ATOM 646 N N . GLU A 1 85 ? -5.102 -6.984 -2.52 1 93.06 85 GLU A N 1
ATOM 647 C CA . GLU A 1 85 ? -6.297 -6.434 -3.152 1 93.06 85 GLU A CA 1
ATOM 648 C C . GLU A 1 85 ? -6.59 -5.027 -2.646 1 93.06 85 GLU A C 1
ATOM 650 O O . GLU A 1 85 ? -6.344 -4.715 -1.479 1 93.06 85 GLU A O 1
ATOM 655 N N . LEU A 1 86 ? -7.152 -4.156 -3.422 1 90.75 86 LEU A N 1
ATOM 656 C CA . LEU A 1 86 ? -7.148 -2.711 -3.211 1 90.75 86 LEU A CA 1
ATOM 657 C C . LEU A 1 86 ? -8.211 -2.311 -2.189 1 90.75 86 LEU A C 1
ATOM 659 O O . LEU A 1 86 ? -8.109 -1.25 -1.567 1 90.75 86 LEU A O 1
ATOM 663 N N . THR A 1 87 ? -9.234 -3.064 -2.041 1 85.31 87 THR A N 1
ATOM 664 C CA . THR A 1 87 ? -10.344 -2.609 -1.209 1 85.31 87 THR A CA 1
ATOM 665 C C . THR A 1 87 ? -10.414 -3.418 0.082 1 85.31 87 THR A C 1
ATOM 667 O O . THR A 1 87 ? -10.82 -2.898 1.124 1 85.31 87 THR A O 1
ATOM 670 N N . SER A 1 88 ? -10.07 -4.656 0.033 1 82.69 88 SER A N 1
ATOM 671 C CA . SER A 1 88 ? -10.219 -5.551 1.177 1 82.69 88 SER A CA 1
ATOM 672 C C . SER A 1 88 ? -8.891 -5.766 1.894 1 82.69 88 SER A C 1
ATOM 674 O O . SER A 1 88 ? -8.859 -6.293 3.008 1 82.69 88 SER A O 1
ATOM 676 N N . SER A 1 89 ? -7.773 -5.43 1.27 1 81.69 89 SER A N 1
ATOM 677 C CA . SER A 1 89 ? -6.426 -5.648 1.785 1 81.69 89 SER A CA 1
ATOM 678 C C . SER A 1 89 ? -6.086 -7.137 1.831 1 81.69 89 SER A C 1
ATOM 680 O O . SER A 1 89 ? -5.164 -7.547 2.541 1 81.69 89 SER A O 1
ATOM 682 N N . LEU A 1 90 ? -6.969 -7.941 1.193 1 89.69 90 LEU A N 1
ATOM 683 C CA . LEU A 1 90 ? -6.645 -9.352 1.047 1 89.69 90 LEU A CA 1
ATOM 684 C C . LEU A 1 90 ? -5.285 -9.531 0.374 1 89.69 90 LEU A C 1
ATOM 686 O O . LEU A 1 90 ? -5.023 -8.938 -0.674 1 89.69 90 LEU A O 1
ATOM 690 N N . ARG A 1 91 ? -4.5 -10.367 1.024 1 90.94 91 ARG A N 1
ATOM 691 C CA . ARG A 1 91 ? -3.135 -10.539 0.545 1 90.94 91 ARG A CA 1
ATOM 692 C C . ARG A 1 91 ? -2.959 -11.898 -0.136 1 90.94 91 ARG A C 1
ATOM 694 O O . ARG A 1 91 ? -3.674 -12.852 0.177 1 90.94 91 ARG A O 1
ATOM 701 N N . ASP A 1 92 ? -1.943 -11.922 -0.97 1 93.06 92 ASP A N 1
ATOM 702 C CA . ASP A 1 92 ? -1.583 -13.164 -1.651 1 93.06 92 ASP A CA 1
ATOM 703 C C . ASP A 1 92 ? -1.166 -14.234 -0.65 1 93.06 92 ASP A C 1
ATOM 705 O O . ASP A 1 92 ? -0.385 -13.969 0.265 1 93.06 92 ASP A O 1
ATOM 709 N N . ARG A 1 93 ? -1.742 -15.367 -0.801 1 91.12 93 ARG A N 1
ATOM 710 C CA . ARG A 1 93 ? -1.407 -16.578 -0.057 1 91.12 93 ARG A CA 1
ATOM 711 C C . ARG A 1 93 ? -1.423 -16.312 1.445 1 91.12 93 ARG A C 1
ATOM 713 O O . ARG A 1 93 ? -0.593 -16.859 2.182 1 91.12 93 ARG A O 1
ATOM 720 N N . SER A 1 94 ? -2.33 -15.539 1.848 1 89.62 94 SER A N 1
ATOM 721 C CA . SER A 1 94 ? -2.492 -15.258 3.27 1 89.62 94 SER A CA 1
ATOM 722 C C . SER A 1 94 ? -3.277 -16.359 3.969 1 89.62 94 SER A C 1
ATOM 724 O O . SER A 1 94 ? -3.354 -16.391 5.199 1 89.62 94 SER A O 1
ATOM 726 N N . TYR A 1 95 ? -3.859 -17.266 3.178 1 91.38 95 TYR A N 1
ATOM 727 C CA . TYR A 1 95 ? -4.551 -18.438 3.719 1 91.38 95 TYR A CA 1
ATOM 728 C C . TYR A 1 95 ? -3.912 -19.734 3.221 1 91.38 95 TYR A C 1
ATOM 730 O O . TYR A 1 95 ? -3.373 -19.781 2.111 1 91.38 95 TYR A O 1
ATOM 738 N N . ALA A 1 96 ? -4.035 -20.734 4.078 1 92.56 96 ALA A N 1
ATOM 739 C CA . ALA A 1 96 ? -3.584 -22.047 3.662 1 92.56 96 ALA A CA 1
ATOM 740 C C . ALA A 1 96 ? -4.445 -23.141 4.281 1 92.56 96 ALA A C 1
ATOM 742 O O . ALA A 1 96 ? -4.887 -23.031 5.426 1 92.56 96 ALA A O 1
ATOM 743 N N . VAL A 1 97 ? -4.672 -24.141 3.49 1 95.19 97 VAL A N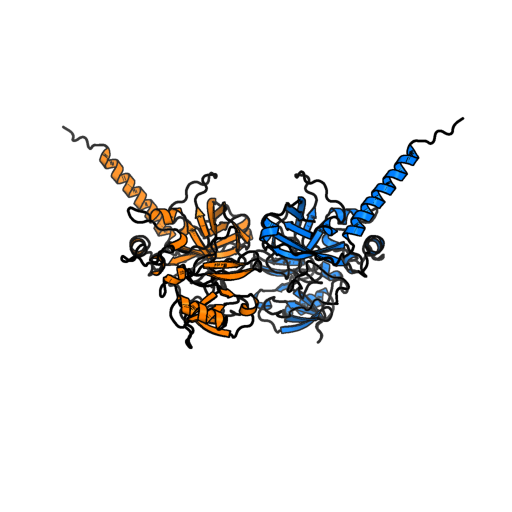 1
ATOM 744 C CA . VAL A 1 97 ? -5.297 -25.359 3.996 1 95.19 97 VAL A CA 1
ATOM 745 C C . VAL A 1 97 ? -4.25 -26.219 4.695 1 95.19 97 VAL A C 1
ATOM 747 O O . VAL A 1 97 ? -3.156 -26.438 4.164 1 95.19 97 VAL A O 1
ATOM 750 N N . VAL A 1 98 ? -4.625 -26.656 5.898 1 94.25 98 VAL A N 1
ATOM 751 C CA . VAL A 1 98 ? -3.684 -27.484 6.656 1 94.25 98 VAL A CA 1
ATOM 752 C C . VAL A 1 98 ? -4.379 -28.75 7.148 1 94.25 98 VAL A C 1
ATOM 754 O O . VAL A 1 98 ? -5.602 -28.766 7.309 1 94.25 98 VAL A O 1
ATOM 757 N N . ASN A 1 99 ? -3.578 -29.719 7.348 1 94.44 99 ASN A N 1
ATOM 758 C CA . ASN A 1 99 ? -4.113 -30.938 7.965 1 94.44 99 ASN A CA 1
ATOM 759 C C . ASN A 1 99 ? -4.602 -30.672 9.383 1 94.44 99 ASN A C 1
ATOM 761 O O . ASN A 1 99 ? -3.965 -29.938 10.141 1 94.44 99 ASN A O 1
ATOM 765 N N . ASP A 1 100 ? -5.73 -31.281 9.664 1 93.44 100 ASP A N 1
ATOM 766 C CA . ASP A 1 100 ? -6.223 -31.203 11.031 1 93.44 100 ASP A CA 1
ATOM 767 C C . ASP A 1 100 ? -5.492 -32.188 11.945 1 93.44 100 ASP A C 1
ATOM 769 O O . ASP A 1 100 ? -6.086 -33.156 12.422 1 93.44 100 ASP A O 1
ATOM 773 N N . SER A 1 101 ? -4.297 -32 12.117 1 90.38 101 SER A N 1
ATOM 774 C CA . SER A 1 101 ? -3.393 -32.781 12.945 1 90.38 101 SER A CA 1
ATOM 775 C C . SER A 1 101 ? -2.404 -31.906 13.695 1 90.38 101 SER A C 1
ATOM 777 O O . SER A 1 101 ? -2.277 -30.719 13.398 1 90.38 101 SER A O 1
ATOM 779 N N . PRO A 1 102 ? -1.773 -32.312 14.734 1 84.31 102 PRO A N 1
ATOM 780 C CA . PRO A 1 102 ? -0.946 -31.5 15.617 1 84.31 102 PRO A CA 1
ATOM 781 C C . PRO A 1 102 ? 0.108 -30.703 14.859 1 84.31 102 PRO A C 1
ATOM 783 O O . PRO A 1 102 ? 0.481 -29.594 15.289 1 84.31 102 PRO A O 1
ATOM 786 N N . LYS A 1 103 ? 0.541 -31.141 13.695 1 84.12 103 LYS A N 1
ATOM 787 C CA . LYS A 1 103 ? 1.579 -30.406 12.984 1 84.12 103 LYS A CA 1
ATOM 788 C C . LYS A 1 103 ? 0.969 -29.375 12.031 1 84.12 103 LYS A C 1
ATOM 790 O O . LYS A 1 103 ? 1.665 -28.484 11.539 1 84.12 103 LYS A O 1
ATOM 795 N N . TYR A 1 104 ? -0.261 -29.5 11.758 1 88.38 104 TYR A N 1
ATOM 796 C CA . TYR A 1 104 ? -0.98 -28.609 10.852 1 88.38 104 TYR A CA 1
ATOM 797 C C . TYR A 1 104 ? -0.176 -28.359 9.578 1 88.38 104 TYR A C 1
ATOM 799 O O . TYR A 1 104 ? 0.015 -27.219 9.18 1 88.38 104 TYR A O 1
ATOM 807 N N . SER A 1 105 ? 0.298 -29.422 9.031 1 88 105 SER A N 1
ATOM 808 C CA . SER A 1 105 ? 1.078 -29.328 7.801 1 88 105 SER A CA 1
ATOM 809 C C . SER A 1 105 ? 0.22 -28.828 6.641 1 88 105 SER A C 1
ATOM 811 O O . SER A 1 105 ? -0.939 -29.234 6.504 1 88 105 SER A O 1
ATOM 813 N N . VAL A 1 106 ? 0.804 -28.047 5.836 1 89.31 106 VAL A N 1
ATOM 814 C CA . VAL A 1 106 ? 0.077 -27.422 4.734 1 89.31 106 VAL A CA 1
ATOM 815 C C . VAL A 1 106 ? -0.316 -28.484 3.707 1 89.31 106 VAL A C 1
ATOM 817 O O . VAL A 1 106 ? 0.481 -29.359 3.381 1 89.31 106 VAL A O 1
ATOM 820 N N . VAL A 1 107 ? -1.518 -28.453 3.289 1 91.62 107 VAL A N 1
ATOM 821 C CA . VAL A 1 107 ? -2.029 -29.266 2.184 1 91.62 107 VAL A CA 1
ATOM 822 C C . VAL A 1 107 ? -1.949 -28.469 0.884 1 91.62 107 VAL A C 1
ATOM 824 O O . VAL A 1 107 ? -2.465 -27.344 0.802 1 91.62 107 VAL A O 1
ATOM 827 N N . THR A 1 108 ? -1.307 -29.031 -0.132 1 89.94 108 THR A N 1
ATOM 828 C CA . THR A 1 108 ? -1.092 -28.297 -1.369 1 89.94 108 THR A CA 1
ATOM 829 C C . THR A 1 108 ? -1.837 -28.938 -2.529 1 89.94 108 THR A C 1
ATOM 831 O O . THR A 1 108 ? -2.314 -30.078 -2.408 1 89.94 108 THR A O 1
ATOM 834 N N . GLY A 1 109 ? -1.894 -28.203 -3.619 1 90.81 109 GLY A N 1
ATOM 835 C CA . GLY A 1 109 ? -2.479 -28.719 -4.848 1 90.81 109 GLY A CA 1
ATOM 836 C C . GLY A 1 109 ? -1.704 -29.875 -5.441 1 90.81 109 GLY A C 1
ATOM 837 O O . GLY A 1 109 ? -2.232 -30.625 -6.266 1 90.81 109 GLY A O 1
ATOM 838 N N . ARG A 1 110 ? -0.462 -30.031 -5.051 1 87.75 110 ARG A N 1
ATOM 839 C CA . ARG A 1 110 ? 0.302 -31.203 -5.453 1 87.75 110 ARG A CA 1
ATOM 840 C C . ARG A 1 110 ? -0.304 -32.469 -4.867 1 87.75 110 ARG A C 1
ATOM 842 O O . ARG A 1 110 ? -0.339 -33.5 -5.527 1 87.75 110 ARG A O 1
ATOM 849 N N . MET A 1 111 ? -0.791 -32.344 -3.68 1 89.12 111 MET A N 1
ATOM 850 C CA . MET A 1 111 ? -1.381 -33.469 -2.934 1 89.12 111 MET A CA 1
ATOM 851 C C . MET A 1 111 ? -2.854 -33.625 -3.287 1 89.12 111 MET A C 1
ATOM 853 O O . MET A 1 111 ? -3.334 -34.75 -3.438 1 89.12 111 MET A O 1
ATOM 857 N N . CYS A 1 112 ? -3.516 -32.562 -3.361 1 94.25 112 CYS A N 1
ATOM 858 C CA . CYS A 1 112 ? -4.945 -32.531 -3.662 1 94.25 112 CYS A CA 1
ATOM 859 C C . CYS A 1 112 ? -5.23 -31.609 -4.848 1 94.25 112 CYS A C 1
ATOM 861 O O . CYS A 1 112 ? -5.668 -30.484 -4.672 1 94.25 112 CYS A O 1
ATOM 863 N N . PRO A 1 113 ? -5.137 -32.156 -6.07 1 95 113 PRO A N 1
ATOM 864 C CA . PRO A 1 113 ? -5.254 -31.328 -7.27 1 95 113 PRO A CA 1
ATOM 865 C C . PRO A 1 113 ? -6.609 -30.625 -7.375 1 95 113 PRO A C 1
ATOM 867 O O . PRO A 1 113 ? -6.723 -29.578 -8.023 1 95 113 PRO A O 1
ATOM 870 N N . GLN A 1 114 ? -7.645 -31.156 -6.746 1 94.75 114 GLN A N 1
ATOM 871 C CA . GLN A 1 114 ? -8.984 -30.594 -6.836 1 94.75 114 GLN A CA 1
ATOM 872 C C . GLN A 1 114 ? -9.047 -29.219 -6.188 1 94.75 114 GLN A C 1
ATOM 874 O O . GLN A 1 114 ? -10.023 -28.484 -6.359 1 94.75 114 GLN A O 1
ATOM 879 N N . MET A 1 115 ? -8.055 -28.828 -5.438 1 97.38 115 MET A N 1
ATOM 880 C CA . MET A 1 115 ? -8 -27.516 -4.781 1 97.38 115 MET A CA 1
ATOM 881 C C . MET A 1 115 ? -8.047 -26.391 -5.812 1 97.38 115 MET A C 1
ATOM 883 O O . MET A 1 115 ? -8.484 -25.281 -5.508 1 97.38 115 MET A O 1
ATOM 887 N N . VAL A 1 116 ? -7.602 -26.656 -7.074 1 97.31 116 VAL A N 1
ATOM 888 C CA . VAL A 1 116 ? -7.578 -25.641 -8.117 1 97.31 116 VAL A CA 1
ATOM 889 C C . VAL A 1 116 ? -9.008 -25.234 -8.477 1 97.31 116 VAL A C 1
ATOM 891 O O . VAL A 1 116 ? -9.219 -24.219 -9.133 1 97.31 116 VAL A O 1
ATOM 894 N N . PHE A 1 117 ? -10.023 -26.016 -7.992 1 97.38 117 PHE A N 1
ATOM 895 C CA . PHE A 1 117 ? -11.422 -25.719 -8.297 1 97.38 117 PHE A CA 1
ATOM 896 C C . PHE A 1 117 ? -12.047 -24.875 -7.191 1 97.38 117 PHE A C 1
ATOM 898 O O . PHE A 1 117 ? -13.188 -24.422 -7.32 1 97.38 117 PHE A O 1
ATOM 905 N N . ILE A 1 118 ? -11.375 -24.734 -6.105 1 98.12 118 ILE A N 1
ATOM 906 C CA . ILE A 1 118 ? -11.859 -23.844 -5.062 1 98.12 118 ILE A CA 1
ATOM 907 C C . ILE A 1 118 ? -11.633 -22.391 -5.48 1 98.12 118 ILE A C 1
ATOM 909 O O . ILE A 1 118 ? -10.484 -21.938 -5.57 1 98.12 118 ILE A O 1
ATOM 913 N N . LYS A 1 119 ? -12.703 -21.688 -5.68 1 97.88 119 LYS A N 1
ATOM 914 C CA . LYS A 1 119 ? -12.633 -20.344 -6.258 1 97.88 119 LYS A CA 1
ATOM 915 C C . LYS A 1 119 ? -12.891 -19.281 -5.203 1 97.88 119 LYS A C 1
ATOM 917 O O . LYS A 1 119 ? -13.984 -19.188 -4.648 1 97.88 119 LYS A O 1
ATOM 922 N N . PRO A 1 120 ? -11.891 -18.453 -4.988 1 97.5 120 PRO A N 1
ATOM 923 C CA . PRO A 1 120 ? -12.102 -17.312 -4.09 1 97.5 120 PRO A CA 1
ATOM 924 C C . PRO A 1 120 ? -12.82 -16.156 -4.773 1 97.5 120 PRO A C 1
ATOM 926 O O . PRO A 1 120 ? -12.648 -15.938 -5.977 1 97.5 120 PRO A O 1
ATOM 929 N N . SER A 1 121 ? -13.594 -15.43 -4.07 1 95.06 121 SER A N 1
ATOM 930 C CA . SER A 1 121 ? -14.195 -14.164 -4.469 1 95.06 121 SER A CA 1
ATOM 931 C C . SER A 1 121 ? -14.352 -13.227 -3.277 1 95.06 121 SER A C 1
ATOM 933 O O . SER A 1 121 ? -14.273 -13.656 -2.125 1 95.06 121 SER A O 1
ATOM 935 N N . LEU A 1 122 ? -14.398 -11.969 -3.59 1 89.94 122 LEU A N 1
ATOM 936 C CA . LEU A 1 122 ? -14.656 -10.969 -2.564 1 89.94 122 LEU A CA 1
ATOM 937 C C . LEU A 1 122 ? -16.078 -10.422 -2.682 1 89.94 122 LEU A C 1
ATOM 939 O O . LEU A 1 122 ? -16.547 -10.117 -3.783 1 89.94 122 LEU A O 1
ATOM 943 N N . ASP A 1 123 ? -16.656 -10.398 -1.584 1 80.81 123 ASP A N 1
ATOM 944 C CA . ASP A 1 123 ? -18.016 -9.844 -1.623 1 80.81 123 ASP A CA 1
ATOM 945 C C . ASP A 1 123 ? -18 -8.328 -1.456 1 80.81 123 ASP A C 1
ATOM 947 O O . ASP A 1 123 ? -16.938 -7.707 -1.483 1 80.81 123 ASP A O 1
ATOM 951 N N . GLU A 1 124 ? -19.219 -7.805 -1.318 1 72.94 124 GLU A N 1
ATOM 952 C CA . GLU A 1 124 ? -19.375 -6.355 -1.279 1 72.94 124 GLU A CA 1
ATOM 953 C C . GLU A 1 124 ? -18.703 -5.762 -0.044 1 72.94 124 GLU A C 1
ATOM 955 O O . GLU A 1 124 ? -18.297 -4.598 -0.053 1 72.94 124 GLU A O 1
ATOM 960 N N . ASN A 1 125 ? -18.609 -6.605 0.995 1 70.12 125 ASN A N 1
ATOM 961 C CA . ASN A 1 125 ? -18 -6.145 2.24 1 70.12 125 ASN A CA 1
ATOM 962 C C . ASN A 1 125 ? -16.5 -6.426 2.27 1 70.12 125 ASN A C 1
ATOM 964 O O . ASN A 1 125 ? -15.82 -6.074 3.236 1 70.12 125 ASN A O 1
ATOM 968 N N . GLY A 1 126 ? -16.031 -7.039 1.221 1 77 126 GLY A N 1
ATOM 969 C CA . GLY A 1 126 ? -14.617 -7.383 1.184 1 77 126 GLY A CA 1
ATOM 970 C C . GLY A 1 126 ? -14.305 -8.703 1.869 1 77 126 GLY A C 1
ATOM 971 O O . GLY A 1 126 ? -13.141 -9.008 2.139 1 77 126 GLY A O 1
ATOM 972 N N . ASP A 1 127 ? -15.336 -9.406 2.189 1 85.12 127 ASP A N 1
ATOM 973 C CA . ASP A 1 127 ? -15.133 -10.719 2.803 1 85.12 127 ASP A CA 1
ATOM 974 C C . ASP A 1 127 ? -14.805 -11.773 1.749 1 85.12 127 ASP A C 1
ATOM 976 O O . ASP A 1 127 ? -15.359 -11.758 0.65 1 85.12 127 ASP A O 1
ATOM 980 N N . LEU A 1 128 ? -13.945 -12.68 2.223 1 92.81 128 LEU A N 1
ATOM 981 C CA . LEU A 1 128 ? -13.539 -13.75 1.32 1 92.81 128 LEU A CA 1
ATOM 982 C C . LEU A 1 128 ? -14.602 -14.844 1.267 1 92.81 128 LEU A C 1
ATOM 984 O O . LEU A 1 128 ? -15.086 -15.297 2.307 1 92.81 128 LEU A O 1
ATOM 988 N N . THR A 1 129 ? -15.008 -15.18 0.102 1 95.62 129 THR A N 1
ATOM 989 C CA . THR A 1 129 ? -15.906 -16.312 -0.125 1 95.62 129 THR A CA 1
ATOM 990 C C . THR A 1 129 ? -15.234 -17.375 -0.981 1 95.62 129 THR A C 1
ATOM 992 O O . THR A 1 129 ? -14.594 -17.062 -1.985 1 95.62 129 THR A O 1
ATOM 995 N N . LEU A 1 130 ? -15.297 -18.625 -0.516 1 97.19 130 LEU A N 1
ATOM 996 C CA . LEU A 1 130 ? -14.789 -19.75 -1.285 1 97.19 130 LEU A CA 1
ATOM 997 C C . LEU A 1 130 ? -15.938 -20.562 -1.886 1 97.19 130 LEU A C 1
ATOM 999 O O . LEU A 1 130 ? -16.891 -20.906 -1.185 1 97.19 130 LEU A O 1
ATOM 1003 N N . SER A 1 131 ? -15.852 -20.844 -3.16 1 98 131 SER A N 1
ATOM 1004 C CA . SER A 1 131 ? -16.891 -21.594 -3.842 1 98 131 SER A CA 1
ATOM 1005 C C . SER A 1 131 ? -16.328 -22.859 -4.48 1 98 131 SER A C 1
ATOM 1007 O O . SER A 1 131 ? -15.141 -22.922 -4.824 1 98 131 SER A O 1
ATOM 1009 N N . TYR A 1 132 ? -17.109 -23.844 -4.574 1 97.69 132 TYR A N 1
ATOM 1010 C CA . TYR A 1 132 ? -16.859 -25.125 -5.203 1 97.69 132 TYR A CA 1
ATOM 1011 C C . TYR A 1 132 ? -18.141 -25.719 -5.797 1 97.69 132 TYR A C 1
ATOM 1013 O O . TYR A 1 132 ? -19.203 -25.656 -5.172 1 97.69 132 TYR A O 1
ATOM 1021 N N . SER A 1 133 ? -18.031 -26.219 -7.059 1 96.25 133 SER A N 1
ATOM 1022 C CA . SER A 1 133 ? -19.219 -26.734 -7.75 1 96.25 133 SER A CA 1
ATOM 1023 C C . SER A 1 133 ? -19.953 -27.766 -6.891 1 96.25 133 SER A C 1
ATOM 1025 O O . SER A 1 133 ? -19.344 -28.672 -6.34 1 96.25 133 SER A O 1
ATOM 1027 N N . GLY A 1 134 ? -21.219 -27.594 -6.758 1 95.56 134 GLY A N 1
ATOM 1028 C CA . GLY A 1 134 ? -22.047 -28.531 -6.043 1 95.56 134 GLY A CA 1
ATOM 1029 C C . GLY A 1 134 ? -22.125 -28.266 -4.551 1 95.56 134 GLY A C 1
ATOM 1030 O O . GLY A 1 134 ? -22.75 -29.031 -3.807 1 95.56 134 GLY A O 1
ATOM 1031 N N . ARG A 1 135 ? -21.469 -27.219 -4.062 1 95.81 135 ARG A N 1
ATOM 1032 C CA . ARG A 1 135 ? -21.469 -26.875 -2.645 1 95.81 135 ARG A CA 1
ATOM 1033 C C . ARG A 1 135 ? -21.906 -25.438 -2.436 1 95.81 135 ARG A C 1
ATOM 1035 O O . ARG A 1 135 ? -21.688 -24.578 -3.297 1 95.81 135 ARG A O 1
ATOM 1042 N N . ASP A 1 136 ? -22.609 -25.203 -1.251 1 96.5 136 ASP A N 1
ATOM 1043 C CA . ASP A 1 136 ? -22.844 -23.828 -0.853 1 96.5 136 ASP A CA 1
ATOM 1044 C C . ASP A 1 136 ? -21.531 -23.109 -0.547 1 96.5 136 ASP A C 1
ATOM 1046 O O . ASP A 1 136 ? -20.625 -23.703 0.045 1 96.5 136 ASP A O 1
ATOM 1050 N N . PRO A 1 137 ? -21.469 -21.922 -0.948 1 96.56 137 PRO A N 1
ATOM 1051 C CA . PRO A 1 137 ? -20.219 -21.188 -0.698 1 96.56 137 PRO A CA 1
ATOM 1052 C C . PRO A 1 137 ? -19.938 -21.016 0.791 1 96.56 137 PRO A C 1
ATOM 1054 O O . PRO A 1 137 ? -20.859 -21.031 1.61 1 96.56 137 PRO A O 1
ATOM 1057 N N . LEU A 1 138 ? -18.641 -20.922 1.105 1 95.5 138 LEU A N 1
ATOM 1058 C CA . LEU A 1 138 ? -18.156 -20.625 2.451 1 95.5 138 LEU A CA 1
ATOM 1059 C C . LEU A 1 138 ? -17.766 -19.156 2.574 1 95.5 138 LEU A C 1
ATOM 1061 O O . LEU A 1 138 ? -16.891 -18.688 1.84 1 95.5 138 LEU A O 1
ATOM 1065 N N . CYS A 1 139 ? -18.359 -18.422 3.449 1 93.31 139 CYS A N 1
ATOM 1066 C CA . CYS A 1 139 ? -18 -17.047 3.707 1 93.31 139 CYS A CA 1
ATOM 1067 C C . CYS A 1 139 ? -17.078 -16.938 4.922 1 93.31 139 CYS A C 1
ATOM 1069 O O . CYS A 1 139 ? -17.422 -17.422 6.004 1 93.31 139 CYS A O 1
ATOM 1071 N N . ILE A 1 140 ? -15.938 -16.422 4.664 1 91.44 140 ILE A N 1
ATOM 1072 C CA . ILE A 1 140 ? -14.984 -16.156 5.738 1 91.44 140 ILE A CA 1
ATOM 1073 C C . ILE A 1 140 ? -14.992 -14.664 6.074 1 91.44 140 ILE A C 1
ATOM 1075 O O . ILE A 1 140 ? -14.477 -13.844 5.312 1 91.44 140 ILE A O 1
ATOM 1079 N N . THR A 1 141 ? -15.477 -14.281 7.168 1 81.12 141 THR A N 1
ATOM 1080 C CA . THR A 1 141 ? -15.594 -12.875 7.543 1 81.12 141 THR A CA 1
ATOM 1081 C C . THR A 1 141 ? -14.258 -12.328 8.039 1 81.12 141 THR A C 1
ATOM 1083 O O . THR A 1 141 ? -13.383 -13.102 8.453 1 81.12 141 THR A O 1
ATOM 1086 N N . LYS A 1 142 ? -14.117 -11.016 7.938 1 72.25 142 LYS A N 1
ATOM 1087 C CA . LYS A 1 142 ? -12.922 -10.359 8.453 1 72.25 142 LYS A CA 1
ATOM 1088 C C . LYS A 1 142 ? -12.742 -10.625 9.945 1 72.25 142 LYS A C 1
ATOM 1090 O O . LYS A 1 142 ? -11.617 -10.805 10.414 1 72.25 142 LYS A O 1
ATOM 1095 N N . ALA A 1 143 ? -13.828 -10.734 10.641 1 64.06 143 ALA A N 1
ATOM 1096 C CA . ALA A 1 143 ? -13.789 -10.992 12.078 1 64.06 143 ALA A CA 1
ATOM 1097 C C . ALA A 1 143 ? -13.211 -12.375 12.367 1 64.06 143 ALA A C 1
ATOM 1099 O O . ALA A 1 143 ? -12.43 -12.547 13.312 1 64.06 143 ALA A O 1
ATOM 1100 N N . SER A 1 144 ? -13.57 -13.367 11.641 1 64.38 144 SER A N 1
ATOM 1101 C CA . SER A 1 144 ? -13.086 -14.727 11.852 1 64.38 144 SER A CA 1
ATOM 1102 C C . SER A 1 144 ? -11.578 -14.82 11.625 1 64.38 144 SER A C 1
ATOM 1104 O O . SER A 1 144 ? -10.914 -15.672 12.211 1 64.38 144 SER A O 1
ATOM 1106 N N . ARG A 1 145 ? -11.133 -13.836 10.891 1 64.56 145 ARG A N 1
ATOM 1107 C CA . ARG A 1 145 ? -9.711 -13.859 10.555 1 64.56 145 ARG A CA 1
ATOM 1108 C C . ARG A 1 145 ? -8.875 -13.281 11.695 1 64.56 145 ARG A C 1
ATOM 1110 O O . ARG A 1 145 ? -7.684 -13.586 11.812 1 64.56 145 ARG A O 1
ATOM 1117 N N . GLN A 1 146 ? -9.508 -12.555 12.5 1 65.94 146 GLN A N 1
ATOM 1118 C CA . GLN A 1 146 ? -8.742 -11.836 13.508 1 65.94 146 GLN A CA 1
ATOM 1119 C C . GLN A 1 146 ? -8.953 -12.43 14.891 1 65.94 146 GLN A C 1
ATOM 1121 O O . GLN A 1 146 ? -8.094 -12.297 15.766 1 65.94 146 GLN A O 1
ATOM 1126 N N . GLN A 1 147 ? -9.992 -13.195 15.07 1 70.12 147 GLN A N 1
ATOM 1127 C CA . GLN A 1 147 ? -10.367 -13.539 16.438 1 70.12 147 GLN A CA 1
ATOM 1128 C C . GLN A 1 147 ? -10.258 -15.047 16.672 1 70.12 147 GLN A C 1
ATOM 1130 O O . GLN A 1 147 ? -10.445 -15.516 17.797 1 70.12 147 GLN A O 1
ATOM 1135 N N . GLY A 1 148 ? -9.789 -15.828 15.812 1 76.62 148 GLY A N 1
ATOM 1136 C CA . GLY A 1 148 ? -9.703 -17.266 16 1 76.62 148 GLY A CA 1
ATOM 1137 C C . GLY A 1 148 ? -8.461 -17.688 16.766 1 76.62 148 GLY A C 1
ATOM 1138 O O . GLY A 1 148 ? -7.562 -16.875 17 1 76.62 148 GLY A O 1
ATOM 1139 N N . PRO A 1 149 ? -8.43 -18.922 17.297 1 84.94 149 PRO A N 1
ATOM 1140 C CA . PRO A 1 149 ? -7.254 -19.422 18 1 84.94 149 PRO A CA 1
ATOM 1141 C C . PRO A 1 149 ? -6.016 -19.5 17.109 1 84.94 149 PRO A C 1
ATOM 1143 O O . PRO A 1 149 ? -6.121 -19.781 15.914 1 84.94 149 PRO A O 1
ATOM 1146 N N . ILE A 1 150 ? -4.906 -19.281 17.688 1 85.81 150 ILE A N 1
ATOM 1147 C CA . ILE A 1 150 ? -3.631 -19.344 16.984 1 85.81 150 ILE A CA 1
ATOM 1148 C C . ILE A 1 150 ? -3.141 -20.781 16.938 1 85.81 150 ILE A C 1
ATOM 1150 O O . ILE A 1 150 ? -3.188 -21.5 17.938 1 85.81 150 ILE A O 1
ATOM 1154 N N . LYS A 1 151 ? -2.787 -21.203 15.758 1 86.25 151 LYS A N 1
ATOM 1155 C CA . LYS A 1 151 ? -2.18 -22.516 15.562 1 86.25 151 LYS A CA 1
ATOM 1156 C C . LYS A 1 151 ? -0.786 -22.391 14.953 1 86.25 151 LYS A C 1
ATOM 1158 O O . LYS A 1 151 ? -0.524 -21.469 14.172 1 86.25 151 LYS A O 1
ATOM 1163 N N . ILE A 1 152 ? 0.046 -23.297 15.352 1 83 152 ILE A N 1
ATOM 1164 C CA . ILE A 1 152 ? 1.401 -23.344 14.812 1 83 152 ILE A CA 1
ATOM 1165 C C . ILE A 1 152 ? 1.489 -24.391 13.711 1 83 152 ILE A C 1
ATOM 1167 O O . ILE A 1 152 ? 1.25 -25.578 13.953 1 83 152 ILE A O 1
ATOM 1171 N N . SER A 1 153 ? 1.721 -23.891 12.562 1 82.06 153 SER A N 1
ATOM 1172 C CA . SER A 1 153 ? 1.845 -24.766 11.406 1 82.06 153 SER A CA 1
ATOM 1173 C C . SER A 1 153 ? 3.299 -24.906 10.969 1 82.06 153 SER A C 1
ATOM 1175 O O . SER A 1 153 ? 4.129 -24.047 11.273 1 82.06 153 SER A O 1
ATOM 1177 N N . GLU A 1 154 ? 3.527 -26.031 10.375 1 73.38 154 GLU A N 1
ATOM 1178 C CA . GLU A 1 154 ? 4.852 -26.266 9.805 1 73.38 154 GLU A CA 1
ATOM 1179 C C . GLU A 1 154 ? 4.809 -26.219 8.273 1 73.38 154 GLU A C 1
ATOM 1181 O O . GLU A 1 154 ? 4.051 -26.953 7.648 1 73.38 154 GLU A O 1
ATOM 1186 N N . ILE A 1 155 ? 5.387 -25.188 7.762 1 65.38 155 ILE A N 1
ATOM 1187 C CA . ILE A 1 155 ? 5.488 -25.062 6.312 1 65.38 155 ILE A CA 1
ATOM 1188 C C . ILE A 1 155 ? 6.945 -25.234 5.879 1 65.38 155 ILE A C 1
ATOM 1190 O O . ILE A 1 155 ? 7.801 -24.406 6.227 1 65.38 155 ILE A O 1
ATOM 1194 N N . GLU A 1 156 ? 7.195 -26.25 5.062 1 60.41 156 GLU A N 1
ATOM 1195 C CA . GLU A 1 156 ? 8.516 -26.516 4.508 1 60.41 156 GLU A CA 1
ATOM 1196 C C . GLU A 1 156 ? 9.602 -26.406 5.578 1 60.41 156 GLU A C 1
ATOM 1198 O O . GLU A 1 156 ? 10.617 -25.734 5.363 1 60.41 156 GLU A O 1
ATOM 1203 N N . GLY A 1 157 ? 9.305 -26.922 6.766 1 61.31 157 GLY A N 1
ATOM 1204 C CA . GLY A 1 157 ? 10.281 -26.953 7.836 1 61.31 157 GLY A CA 1
ATOM 1205 C C . GLY A 1 157 ? 10.273 -25.703 8.695 1 61.31 157 GLY A C 1
ATOM 1206 O O . GLY A 1 157 ? 11.094 -25.547 9.609 1 61.31 157 GLY A O 1
ATOM 1207 N N . ARG A 1 158 ? 9.383 -24.781 8.367 1 66.69 158 ARG A N 1
ATOM 1208 C CA . ARG A 1 158 ? 9.289 -23.562 9.164 1 66.69 158 ARG A CA 1
ATOM 1209 C C . ARG A 1 158 ? 7.977 -23.516 9.945 1 66.69 158 ARG A C 1
ATOM 1211 O O . ARG A 1 158 ? 6.965 -24.062 9.5 1 66.69 158 ARG A O 1
ATOM 1218 N N . THR A 1 159 ? 8.203 -22.969 11.141 1 72.62 159 THR A N 1
ATOM 1219 C CA . THR A 1 159 ? 7.02 -22.812 11.969 1 72.62 159 THR A CA 1
ATOM 1220 C C . THR A 1 159 ? 6.363 -21.453 11.719 1 72.62 159 THR A C 1
ATOM 1222 O O . THR A 1 159 ? 7.035 -20.422 11.711 1 72.62 159 THR A O 1
ATOM 1225 N N . VAL A 1 160 ? 5.121 -21.5 11.398 1 77.31 160 VAL A N 1
ATOM 1226 C CA . VAL A 1 160 ? 4.387 -20.266 11.172 1 77.31 160 VAL A CA 1
ATOM 1227 C C . VAL A 1 160 ? 3.105 -20.266 12.008 1 77.31 160 VAL A C 1
ATOM 1229 O O . VAL A 1 160 ? 2.443 -21.297 12.133 1 77.31 160 VAL A O 1
ATOM 1232 N N . GLU A 1 161 ? 2.859 -19.125 12.547 1 82 161 GLU A N 1
ATOM 1233 C CA . GLU A 1 161 ? 1.621 -18.969 13.305 1 82 161 GLU A CA 1
ATOM 1234 C C . GLU A 1 161 ? 0.491 -18.453 12.414 1 82 161 GLU A C 1
ATOM 1236 O O . GLU A 1 161 ? 0.697 -17.562 11.594 1 82 161 GLU A O 1
ATOM 1241 N N . GLY A 1 162 ? -0.624 -19.109 12.539 1 85.5 162 GLY A N 1
ATOM 1242 C CA . GLY A 1 162 ? -1.81 -18.688 11.812 1 85.5 162 GLY A CA 1
ATOM 1243 C C . GLY A 1 162 ? -3.074 -18.75 12.648 1 85.5 162 GLY A C 1
ATOM 1244 O O . GLY A 1 162 ? -3.146 -19.484 13.625 1 85.5 162 GLY A O 1
ATOM 1245 N N . VAL A 1 163 ? -4.004 -17.984 12.281 1 88.88 163 VAL A N 1
ATOM 1246 C CA . VAL A 1 163 ? -5.297 -17.969 12.953 1 88.88 163 VAL A CA 1
ATOM 1247 C C . VAL A 1 163 ? -6.223 -19 12.32 1 88.88 163 VAL A C 1
ATOM 1249 O O . VAL A 1 163 ? -6.438 -19 11.102 1 88.88 163 VAL A O 1
ATOM 1252 N N . ASP A 1 164 ? -6.754 -19.891 13.164 1 92.06 164 ASP A N 1
ATOM 1253 C CA . ASP A 1 164 ? -7.707 -20.891 12.703 1 92.06 164 ASP A CA 1
ATOM 1254 C C . ASP A 1 164 ? -9.047 -20.25 12.359 1 92.06 164 ASP A C 1
ATOM 1256 O O . ASP A 1 164 ? -9.648 -19.562 13.195 1 92.06 164 ASP A O 1
ATOM 1260 N N . CYS A 1 165 ? -9.57 -20.578 11.18 1 93.12 165 CYS A N 1
ATOM 1261 C CA . CYS A 1 165 ? -10.766 -19.906 10.688 1 93.12 165 CYS A CA 1
ATOM 1262 C C . CYS A 1 165 ? -12.023 -20.609 11.18 1 93.12 165 CYS A C 1
ATOM 1264 O O . CYS A 1 165 ? -13.133 -20.281 10.758 1 93.12 165 CYS A O 1
ATOM 1266 N N . GLY A 1 166 ? -11.922 -21.672 11.945 1 92.81 166 GLY A N 1
ATOM 1267 C CA . GLY A 1 166 ? -13.055 -22.219 12.68 1 92.81 166 GLY A CA 1
ATOM 1268 C C . GLY A 1 166 ? -13.578 -23.516 12.078 1 92.81 166 GLY A C 1
ATOM 1269 O O . GLY A 1 166 ? -13.156 -23.906 10.992 1 92.81 166 GLY A O 1
ATOM 1270 N N . ASP A 1 167 ? -14.578 -24.094 12.734 1 94.19 167 ASP A N 1
ATOM 1271 C CA . ASP A 1 167 ? -15.102 -25.422 12.406 1 94.19 167 ASP A CA 1
ATOM 1272 C C . ASP A 1 167 ? -15.953 -25.375 11.141 1 94.19 167 ASP A C 1
ATOM 1274 O O . ASP A 1 167 ? -16.016 -26.359 10.391 1 94.19 167 ASP A O 1
ATOM 1278 N N . GLU A 1 168 ? -16.578 -24.297 10.922 1 94.44 168 GLU A N 1
ATOM 1279 C CA . GLU A 1 168 ? -17.375 -24.172 9.711 1 94.44 168 GLU A CA 1
ATOM 1280 C C . GLU A 1 168 ? -16.5 -24.266 8.461 1 94.44 168 GLU A C 1
ATOM 1282 O O . GLU A 1 168 ? -16.828 -24.984 7.516 1 94.44 168 GLU A O 1
ATOM 1287 N N . ALA A 1 169 ? -15.438 -23.562 8.539 1 95.69 169 ALA A N 1
ATOM 1288 C CA . ALA A 1 169 ? -14.492 -23.625 7.426 1 95.69 169 ALA A CA 1
ATOM 1289 C C . ALA A 1 169 ? -13.906 -25.016 7.27 1 95.69 169 ALA A C 1
ATOM 1291 O O . ALA A 1 169 ? -13.789 -25.531 6.152 1 95.69 169 ALA A O 1
ATOM 1292 N N . ALA A 1 170 ? -13.562 -25.625 8.352 1 96.31 170 ALA A N 1
ATOM 1293 C CA . ALA A 1 170 ? -13.008 -26.969 8.344 1 96.31 170 ALA A CA 1
ATOM 1294 C C . ALA A 1 170 ? -14 -27.969 7.73 1 96.31 170 ALA A C 1
ATOM 1296 O O . ALA A 1 170 ? -13.625 -28.766 6.867 1 96.31 170 ALA A O 1
ATOM 1297 N N . ALA A 1 171 ? -15.227 -27.859 8.164 1 97.38 171 ALA A N 1
ATOM 1298 C CA . ALA A 1 171 ? -16.25 -28.766 7.668 1 97.38 171 ALA A CA 1
ATOM 1299 C C . ALA A 1 171 ? -16.469 -28.594 6.168 1 97.38 171 ALA A C 1
ATOM 1301 O O . ALA A 1 171 ? -16.609 -29.578 5.438 1 97.38 171 ALA A O 1
ATOM 1302 N N . TRP A 1 172 ? -16.5 -27.406 5.742 1 97.81 172 TRP A N 1
ATOM 1303 C CA . TRP A 1 172 ? -16.688 -27.125 4.32 1 97.81 172 TRP A CA 1
ATOM 1304 C C . TRP A 1 172 ? -15.539 -27.703 3.498 1 97.81 172 TRP A C 1
ATOM 1306 O O . TRP A 1 172 ? -15.766 -28.406 2.512 1 97.81 172 TRP A O 1
ATOM 1316 N N . LEU A 1 173 ? -14.336 -27.484 3.924 1 97.88 173 LEU A N 1
ATOM 1317 C CA . LEU A 1 173 ? -13.156 -27.969 3.217 1 97.88 173 LEU A CA 1
ATOM 1318 C C . LEU A 1 173 ? -13.109 -29.484 3.225 1 97.88 173 LEU A C 1
ATOM 1320 O O . LEU A 1 173 ? -12.719 -30.109 2.232 1 97.88 173 LEU A O 1
ATOM 1324 N N . GLN A 1 174 ? -13.469 -30.031 4.336 1 97.31 174 GLN A N 1
ATOM 1325 C CA . GLN A 1 174 ? -13.508 -31.484 4.43 1 97.31 174 GLN A CA 1
ATOM 1326 C C . GLN A 1 174 ? -14.508 -32.062 3.436 1 97.31 174 GLN A C 1
ATOM 1328 O O . GLN A 1 174 ? -14.258 -33.125 2.854 1 97.31 174 GLN A O 1
ATOM 1333 N N . SER A 1 175 ? -15.586 -31.422 3.283 1 97 175 SER A N 1
ATOM 1334 C CA . SER A 1 175 ? -16.594 -31.891 2.338 1 97 175 SER A CA 1
ATOM 1335 C C . SER A 1 175 ? -16.078 -31.828 0.905 1 97 175 SER A C 1
ATOM 1337 O O . SER A 1 175 ? -16.484 -32.625 0.056 1 97 175 SER A O 1
ATOM 1339 N N . VAL A 1 176 ? -15.164 -30.953 0.638 1 96.56 176 VAL A N 1
ATOM 1340 C CA . VAL A 1 176 ? -14.617 -30.766 -0.702 1 96.56 176 VAL A CA 1
ATOM 1341 C C . VAL A 1 176 ? -13.438 -31.703 -0.917 1 96.56 176 VAL A C 1
ATOM 1343 O O . VAL A 1 176 ? -13.367 -32.406 -1.936 1 96.56 176 VAL A O 1
ATOM 1346 N N . LEU A 1 177 ? -12.562 -31.797 0.067 1 96.62 177 LEU A N 1
ATOM 1347 C CA . LEU A 1 177 ? -11.281 -32.469 -0.115 1 96.62 177 LEU A CA 1
ATOM 1348 C C . LEU A 1 177 ? -11.328 -33.875 0.431 1 96.62 177 LEU A C 1
ATOM 1350 O O . LEU A 1 177 ? -10.422 -34.688 0.184 1 96.62 177 LEU A O 1
ATOM 1354 N N . GLN A 1 178 ? -12.344 -34.219 1.199 1 95.38 178 GLN A N 1
ATOM 1355 C CA . GLN A 1 178 ? -12.57 -35.562 1.747 1 95.38 178 GLN A CA 1
ATOM 1356 C C . GLN A 1 178 ? -11.391 -36 2.613 1 95.38 178 GLN A C 1
ATOM 1358 O O . GLN A 1 178 ? -10.914 -37.156 2.484 1 95.38 178 GLN A O 1
ATOM 1363 N N . ARG A 1 179 ? -10.898 -35.156 3.363 1 94.25 179 ARG A N 1
ATOM 1364 C CA . ARG A 1 179 ? -9.859 -35.406 4.355 1 94.25 179 ARG A CA 1
ATOM 1365 C C . ARG A 1 179 ? -9.938 -34.375 5.492 1 94.25 179 ARG A C 1
ATOM 1367 O O . ARG A 1 179 ? -10.461 -33.281 5.309 1 94.25 179 ARG A O 1
ATOM 1374 N N . PRO A 1 180 ? -9.484 -34.75 6.672 1 96.56 180 PRO A N 1
ATOM 1375 C CA . PRO A 1 180 ? -9.523 -33.812 7.793 1 96.56 180 PRO A CA 1
ATOM 1376 C C . PRO A 1 180 ? -8.562 -32.625 7.609 1 96.56 180 PRO A C 1
ATOM 1378 O O . PRO A 1 180 ? -7.344 -32.812 7.66 1 96.56 180 PRO A O 1
ATOM 1381 N N . VAL A 1 181 ? -9.133 -31.453 7.398 1 97.38 181 VAL A N 1
ATOM 1382 C CA . VAL A 1 181 ? -8.312 -30.266 7.156 1 97.38 181 VAL A CA 1
ATOM 1383 C C . VAL A 1 181 ? -8.93 -29.062 7.848 1 97.38 181 VAL A C 1
ATOM 1385 O O . VAL A 1 181 ? -10.07 -29.125 8.328 1 97.38 181 VAL A O 1
ATOM 1388 N N . ARG A 1 182 ? -8.141 -28 7.98 1 95.94 182 ARG A N 1
ATOM 1389 C CA . ARG A 1 182 ? -8.555 -26.703 8.492 1 95.94 182 ARG A CA 1
ATOM 1390 C C . ARG A 1 182 ? -8 -25.562 7.637 1 95.94 182 ARG A C 1
ATOM 1392 O O . ARG A 1 182 ? -7.148 -25.797 6.773 1 95.94 182 ARG A O 1
ATOM 1399 N N . LEU A 1 183 ? -8.57 -24.391 7.816 1 95.12 183 LEU A N 1
ATOM 1400 C CA . LEU A 1 183 ? -8.102 -23.188 7.141 1 95.12 183 LEU A CA 1
ATOM 1401 C C . LEU A 1 183 ? -7.418 -22.25 8.117 1 95.12 183 LEU A C 1
ATOM 1403 O O . LEU A 1 183 ? -8.008 -21.859 9.133 1 95.12 183 LEU A O 1
ATOM 1407 N N . LEU A 1 184 ? -6.203 -21.906 7.801 1 91.62 184 LEU A N 1
ATOM 1408 C CA . LEU A 1 184 ? -5.473 -20.953 8.617 1 91.62 184 LEU A CA 1
ATOM 1409 C C . LEU A 1 184 ? -5.277 -19.625 7.875 1 91.62 184 LEU A C 1
ATOM 1411 O O . LEU A 1 184 ? -5.027 -19.625 6.668 1 91.62 184 LEU A O 1
ATOM 1415 N N . HIS A 1 185 ? -5.41 -18.562 8.609 1 91.06 185 HIS A N 1
ATOM 1416 C CA . HIS A 1 185 ? -5.078 -17.234 8.117 1 91.06 185 HIS A CA 1
ATOM 1417 C C . HIS A 1 185 ? -3.756 -16.734 8.703 1 91.06 185 HIS A C 1
ATOM 1419 O O . HIS A 1 185 ? -3.582 -16.719 9.922 1 91.06 185 HIS A O 1
ATOM 1425 N N . PHE A 1 186 ? -2.893 -16.391 7.773 1 81.56 186 PHE A N 1
ATOM 1426 C CA . PHE A 1 186 ? -1.581 -15.914 8.195 1 81.56 186 PHE A CA 1
ATOM 1427 C C . PHE A 1 186 ? -1.53 -14.391 8.211 1 81.56 186 PHE A C 1
ATOM 1429 O O . PHE A 1 186 ? -1.69 -13.75 7.172 1 81.56 186 PHE A O 1
ATOM 1436 N N . ASN A 1 187 ? -1.771 -13.695 9.32 1 65.62 187 ASN A N 1
ATOM 1437 C CA . ASN A 1 187 ? -1.804 -12.242 9.453 1 65.62 187 ASN A CA 1
ATOM 1438 C C . ASN A 1 187 ? -0.401 -11.664 9.609 1 65.62 187 ASN A C 1
ATOM 1440 O O . ASN A 1 187 ? 0.475 -12.305 10.195 1 65.62 187 ASN A O 1
ATOM 1444 N N . GLU A 1 188 ? 0.154 -10.812 8.68 1 56.12 188 GLU A N 1
ATOM 1445 C CA . GLU A 1 188 ? 1.449 -10.156 8.812 1 56.12 188 GLU A CA 1
ATOM 1446 C C . GLU A 1 188 ? 1.719 -9.75 10.258 1 56.12 188 GLU A C 1
ATOM 1448 O O . GLU A 1 188 ? 2.873 -9.695 10.688 1 56.12 188 GLU A O 1
ATOM 1453 N N . ASP A 1 189 ? 0.704 -9.164 10.891 1 48.31 189 ASP A N 1
ATOM 1454 C CA . ASP A 1 189 ? 0.971 -8.688 12.242 1 48.31 189 ASP A CA 1
ATOM 1455 C C . ASP A 1 189 ? 1.529 -9.805 13.117 1 48.31 189 ASP A C 1
ATOM 1457 O O . ASP A 1 189 ? 2.252 -9.547 14.086 1 48.31 189 ASP A O 1
ATOM 1461 N N . VAL A 1 190 ? 1.134 -11.008 12.766 1 40.69 190 VAL A N 1
ATOM 1462 C CA . VAL A 1 190 ? 1.514 -12.094 13.664 1 40.69 190 VAL A CA 1
ATOM 1463 C C . VAL A 1 190 ? 2.889 -12.633 13.273 1 40.69 190 VAL A C 1
ATOM 1465 O O . VAL A 1 190 ? 3.605 -13.188 14.109 1 40.69 190 VAL A O 1
ATOM 1468 N N . ASN A 1 191 ? 3.102 -12.703 12.047 1 43.12 191 ASN A N 1
ATOM 1469 C CA . ASN A 1 191 ? 4.266 -13.5 11.664 1 43.12 191 ASN A CA 1
ATOM 1470 C C . ASN A 1 191 ? 5.562 -12.719 11.859 1 43.12 191 ASN A C 1
ATOM 1472 O O . ASN A 1 191 ? 6.012 -12.008 10.961 1 43.12 191 ASN A O 1
ATOM 1476 N N . LYS A 1 192 ? 5.875 -12.32 13.047 1 42.03 192 LYS A N 1
ATOM 1477 C CA . LYS A 1 192 ? 7.195 -11.859 13.469 1 42.03 192 LYS A CA 1
ATOM 1478 C C . LYS A 1 192 ? 8.297 -12.758 12.914 1 42.03 192 LYS A C 1
ATOM 1480 O O . LYS A 1 192 ? 9.453 -12.656 13.32 1 42.03 192 LYS A O 1
ATOM 1485 N N . SER A 1 193 ? 8.023 -13.828 12.352 1 38.66 193 SER A N 1
ATOM 1486 C CA . SER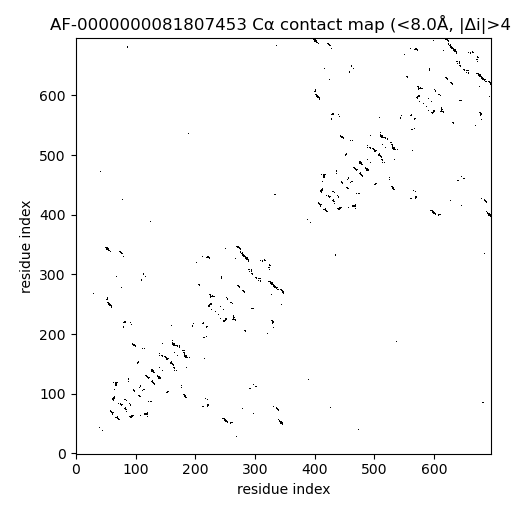 A 1 193 ? 9.141 -14.75 12.172 1 38.66 193 SER A CA 1
ATOM 1487 C C . SER A 1 193 ? 10.086 -14.273 11.078 1 38.66 193 SER A C 1
ATOM 1489 O O . SER A 1 193 ? 9.641 -13.969 9.969 1 38.66 193 SER A O 1
ATOM 1491 N N . THR A 1 194 ? 11.055 -13.469 11.508 1 39.81 194 THR A N 1
ATOM 1492 C CA . THR A 1 194 ? 12.227 -13.289 10.656 1 39.81 194 THR A CA 1
ATOM 1493 C C . THR A 1 194 ? 12.547 -14.578 9.906 1 39.81 194 THR A C 1
ATOM 1495 O O . THR A 1 194 ? 12.953 -15.57 10.516 1 39.81 194 THR A O 1
ATOM 1498 N N . ARG A 1 195 ? 11.836 -14.891 8.914 1 41.84 195 ARG A N 1
ATOM 1499 C CA . ARG A 1 195 ? 12.211 -16.047 8.117 1 41.84 195 ARG A CA 1
ATOM 1500 C C . ARG A 1 195 ? 13.688 -16 7.734 1 41.84 195 ARG A C 1
ATOM 1502 O O . ARG A 1 195 ? 14.156 -15.008 7.18 1 41.84 195 ARG A O 1
ATOM 1509 N N . VAL A 1 196 ? 14.508 -16.656 8.578 1 40.75 196 VAL A N 1
ATOM 1510 C CA . VAL A 1 196 ? 15.773 -17.031 7.957 1 40.75 196 VAL A CA 1
ATOM 1511 C C . VAL A 1 196 ? 15.508 -17.734 6.625 1 40.75 196 VAL A C 1
ATOM 1513 O O . VAL A 1 196 ? 14.586 -18.547 6.516 1 40.75 196 VAL A O 1
ATOM 1516 N N . PRO A 1 197 ? 15.82 -17.109 5.535 1 43.78 197 PRO A N 1
ATOM 1517 C CA . PRO A 1 197 ? 15.68 -17.797 4.246 1 43.78 197 PRO A CA 1
ATOM 1518 C C . PRO A 1 197 ? 15.688 -19.312 4.379 1 43.78 197 PRO A C 1
ATOM 1520 O O . PRO A 1 197 ? 16.344 -19.859 5.266 1 43.78 197 PRO A O 1
ATOM 1523 N N . ASN A 1 198 ? 14.562 -19.969 4.023 1 45.84 198 ASN A N 1
ATOM 1524 C CA . ASN A 1 198 ? 14.641 -21.422 3.941 1 45.84 198 ASN A CA 1
ATOM 1525 C C . ASN A 1 198 ? 16.078 -21.891 3.74 1 45.84 198 ASN A C 1
ATOM 1527 O O . ASN A 1 198 ? 16.984 -21.078 3.576 1 45.84 198 ASN A O 1
ATOM 1531 N N . PRO A 1 199 ? 16.094 -23.094 2.9 1 45.88 199 PRO A N 1
ATOM 1532 C CA . PRO A 1 199 ? 17.359 -23.797 2.691 1 45.88 199 PRO A CA 1
ATOM 1533 C C . PRO A 1 199 ? 18.438 -22.906 2.109 1 45.88 199 PRO A C 1
ATOM 1535 O O . PRO A 1 199 ? 18.141 -21.922 1.41 1 45.88 199 PRO A O 1
ATOM 1538 N N . PRO A 1 200 ? 19.578 -22.969 2.699 1 45.72 200 PRO A N 1
ATOM 1539 C CA . PRO A 1 200 ? 20.781 -22.359 2.135 1 45.72 200 PRO A CA 1
ATOM 1540 C C . PRO A 1 200 ? 20.781 -22.359 0.607 1 45.72 200 PRO A C 1
ATOM 1542 O O . PRO A 1 200 ? 20.578 -23.391 -0.019 1 45.72 200 PRO A O 1
ATOM 1545 N N . THR A 1 201 ? 20.094 -21.328 0.023 1 54.06 201 THR A N 1
ATOM 1546 C CA . THR A 1 201 ? 20.297 -21.234 -1.42 1 54.06 201 THR A CA 1
ATOM 1547 C C . THR A 1 201 ? 21.75 -21.484 -1.785 1 54.06 201 THR A C 1
ATOM 1549 O O . THR A 1 201 ? 22.656 -20.938 -1.164 1 54.06 201 THR A O 1
ATOM 1552 N N . PRO A 1 202 ? 21.938 -22.594 -2.539 1 53.31 202 PRO A N 1
ATOM 1553 C CA . PRO A 1 202 ? 23.297 -22.906 -2.969 1 53.31 202 PRO A CA 1
ATOM 1554 C C . PRO A 1 202 ? 24.016 -21.719 -3.619 1 53.31 202 PRO A C 1
ATOM 1556 O O . PRO A 1 202 ? 25.203 -21.797 -3.928 1 53.31 202 PRO A O 1
ATOM 1559 N N . VAL A 1 203 ? 23.078 -20.641 -3.877 1 64.38 203 VAL A N 1
ATOM 1560 C CA . VAL A 1 203 ? 23.688 -19.594 -4.684 1 64.38 203 VAL A CA 1
ATOM 1561 C C . VAL A 1 203 ? 23.5 -18.25 -4.004 1 64.38 203 VAL A C 1
ATOM 1563 O O . VAL A 1 203 ? 22.562 -18.062 -3.229 1 64.38 203 VAL A O 1
ATOM 1566 N N . THR A 1 204 ? 24.359 -17.516 -4.184 1 72.38 204 THR A N 1
ATOM 1567 C CA . THR A 1 204 ? 24.281 -16.109 -3.789 1 72.38 204 THR A CA 1
ATOM 1568 C C . THR A 1 204 ? 23.172 -15.391 -4.555 1 72.38 204 THR A C 1
ATOM 1570 O O . THR A 1 204 ? 23.062 -15.531 -5.773 1 72.38 204 THR A O 1
ATOM 1573 N N . LEU A 1 205 ? 22.188 -14.914 -3.871 1 79.62 205 LEU A N 1
ATOM 1574 C CA . LEU A 1 205 ? 21.141 -14.086 -4.445 1 79.62 205 LEU A CA 1
ATOM 1575 C C . LEU A 1 205 ? 21.438 -12.609 -4.238 1 79.62 205 LEU A C 1
ATOM 1577 O O . LEU A 1 205 ? 21.062 -12.031 -3.209 1 79.62 205 LEU A O 1
ATOM 1581 N N . PRO A 1 206 ? 22.031 -11.969 -5.203 1 80 206 PRO A N 1
ATOM 1582 C CA . PRO A 1 206 ? 22.625 -10.648 -4.988 1 80 206 PRO A CA 1
ATOM 1583 C C . PRO A 1 206 ? 21.578 -9.57 -4.703 1 80 206 PRO A C 1
ATOM 1585 O O . PRO A 1 206 ? 21.891 -8.555 -4.078 1 80 206 PRO A O 1
ATOM 1588 N N . LEU A 1 207 ? 20.406 -9.781 -5.172 1 87.56 207 LEU A N 1
ATOM 1589 C CA . LEU A 1 207 ? 19.422 -8.711 -5.035 1 87.56 207 LEU A CA 1
ATOM 1590 C C . LEU A 1 207 ? 18.453 -9 -3.885 1 87.56 207 LEU A C 1
ATOM 1592 O O . LEU A 1 207 ? 17.5 -8.25 -3.66 1 87.56 207 LEU A O 1
ATOM 1596 N N . LEU A 1 208 ? 18.719 -10.062 -3.221 1 83.88 208 LEU A N 1
ATOM 1597 C CA . LEU A 1 208 ? 17.922 -10.383 -2.033 1 83.88 208 LEU A CA 1
ATOM 1598 C C . LEU A 1 208 ? 18.328 -9.5 -0.861 1 83.88 208 LEU A C 1
ATOM 1600 O O . LEU A 1 208 ? 19.516 -9.273 -0.628 1 83.88 208 LEU A O 1
ATOM 1604 N N . GLN A 1 209 ? 17.375 -8.914 -0.214 1 79.56 209 GLN A N 1
ATOM 1605 C CA . GLN A 1 209 ? 17.641 -8.086 0.959 1 79.56 209 GLN A CA 1
ATOM 1606 C C . GLN A 1 209 ? 17 -8.695 2.209 1 79.56 209 GLN A C 1
ATOM 1608 O O . GLN A 1 209 ? 16.078 -9.492 2.113 1 79.56 209 GLN A O 1
ATOM 1613 N N . PRO A 1 210 ? 17.578 -8.289 3.291 1 71.06 210 PRO A N 1
ATOM 1614 C CA . PRO A 1 210 ? 16.953 -8.742 4.531 1 71.06 210 PRO A CA 1
ATOM 1615 C C . PRO A 1 210 ? 15.477 -8.367 4.613 1 71.06 210 PRO A C 1
ATOM 1617 O O . PRO A 1 210 ? 15.094 -7.262 4.23 1 71.06 210 PRO A O 1
ATOM 1620 N N . GLY A 1 211 ? 14.633 -9.305 4.941 1 71.94 211 GLY A N 1
ATOM 1621 C CA . GLY A 1 211 ? 13.203 -9.047 5.098 1 71.94 211 GLY A CA 1
ATOM 1622 C C . GLY A 1 211 ? 12.391 -9.43 3.877 1 71.94 211 GLY A C 1
ATOM 1623 O O . GLY A 1 211 ? 11.156 -9.43 3.922 1 71.94 211 GLY A O 1
ATOM 1624 N N . ASP A 1 212 ? 13.102 -9.695 2.824 1 76.88 212 ASP A N 1
ATOM 1625 C CA . ASP A 1 212 ? 12.398 -10.039 1.593 1 76.88 212 ASP A CA 1
ATOM 1626 C C . ASP A 1 212 ? 11.672 -11.375 1.73 1 76.88 212 ASP A C 1
ATOM 1628 O O . ASP A 1 212 ? 10.727 -11.648 0.996 1 76.88 212 ASP A O 1
ATOM 1632 N N . SER A 1 213 ? 12.125 -12.164 2.596 1 64.5 213 SER A N 1
ATOM 1633 C CA . SER A 1 213 ? 11.602 -13.516 2.658 1 64.5 213 SER A CA 1
ATOM 1634 C C . SER A 1 213 ? 10.219 -13.547 3.305 1 64.5 213 SER A C 1
ATOM 1636 O O . SER A 1 213 ? 9.969 -12.836 4.285 1 64.5 213 SER A O 1
ATOM 1638 N N . ASP A 1 214 ? 9.242 -14.094 2.512 1 61.59 214 ASP A N 1
ATOM 1639 C CA . ASP A 1 214 ? 7.875 -14.273 2.984 1 61.59 214 ASP A CA 1
ATOM 1640 C C . ASP A 1 214 ? 7.645 -15.695 3.473 1 61.59 214 ASP A C 1
ATOM 1642 O O . ASP A 1 214 ? 8.117 -16.656 2.855 1 61.59 214 ASP A O 1
ATOM 1646 N N . SER A 1 215 ? 6.938 -15.789 4.594 1 55.88 215 SER A N 1
ATOM 1647 C CA . SER A 1 215 ? 6.727 -17.078 5.246 1 55.88 215 SER A CA 1
ATOM 1648 C C . SER A 1 215 ? 5.777 -17.953 4.434 1 55.88 215 SER A C 1
ATOM 1650 O O . SER A 1 215 ? 5.84 -19.188 4.52 1 55.88 215 SER A O 1
ATOM 1652 N N . ASN A 1 216 ? 4.98 -17.391 3.627 1 63.47 216 ASN A N 1
ATOM 1653 C CA . ASN A 1 216 ? 3.957 -18.219 2.992 1 63.47 216 ASN A CA 1
ATOM 1654 C C . ASN A 1 216 ? 4.246 -18.422 1.511 1 63.47 216 ASN A C 1
ATOM 1656 O O . ASN A 1 216 ? 3.438 -19.016 0.793 1 63.47 216 ASN A O 1
ATOM 1660 N N . ALA A 1 217 ? 5.363 -17.859 1.072 1 63.69 217 ALA A N 1
ATOM 1661 C CA . ALA A 1 217 ? 5.805 -18.047 -0.309 1 63.69 217 ALA A CA 1
ATOM 1662 C C . ALA A 1 217 ? 7.148 -18.766 -0.366 1 63.69 217 ALA A C 1
ATOM 1664 O O . ALA A 1 217 ? 7.766 -19.016 0.67 1 63.69 217 ALA A O 1
ATOM 1665 N N . ASP A 1 218 ? 7.508 -19.359 -1.438 1 65.69 218 ASP A N 1
ATOM 1666 C CA . ASP A 1 218 ? 8.766 -20.094 -1.592 1 65.69 218 ASP A CA 1
ATOM 1667 C C . ASP A 1 218 ? 9.953 -19.203 -1.231 1 65.69 218 ASP A C 1
ATOM 1669 O O . ASP A 1 218 ? 10.914 -19.656 -0.611 1 65.69 218 ASP A O 1
ATOM 1673 N N . LEU A 1 219 ? 9.953 -17.984 -1.443 1 71.31 219 LEU A N 1
ATOM 1674 C CA . LEU A 1 219 ? 11.008 -17.078 -1.007 1 71.31 219 LEU A CA 1
ATOM 1675 C C . LEU A 1 219 ? 10.484 -15.648 -0.93 1 71.31 219 LEU A C 1
ATOM 1677 O O . LEU A 1 219 ? 10.586 -15.008 0.118 1 71.31 219 LEU A O 1
ATOM 1681 N N . THR A 1 220 ? 9.977 -15.211 -2.07 1 83.88 220 THR A N 1
ATOM 1682 C CA . THR A 1 220 ? 9.453 -13.852 -2.111 1 83.88 220 THR A CA 1
ATOM 1683 C C . THR A 1 220 ? 7.969 -13.859 -2.488 1 83.88 220 THR A C 1
ATOM 1685 O O . THR A 1 220 ? 7.461 -14.859 -3.004 1 83.88 220 THR A O 1
ATOM 1688 N N . GLY A 1 221 ? 7.305 -12.828 -2.262 1 88.06 221 GLY A N 1
ATOM 1689 C CA . GLY A 1 221 ? 5.855 -12.773 -2.371 1 88.06 221 GLY A CA 1
ATOM 1690 C C . GLY A 1 221 ? 5.375 -12.391 -3.758 1 88.06 221 GLY A C 1
ATOM 1691 O O . GLY A 1 221 ? 4.172 -12.312 -4.004 1 88.06 221 GLY A O 1
ATOM 1692 N N . TYR A 1 222 ? 6.281 -12.148 -4.766 1 95.25 222 TYR A N 1
ATOM 1693 C CA . TYR A 1 222 ? 5.902 -11.711 -6.105 1 95.25 222 TYR A CA 1
ATOM 1694 C C . TYR A 1 222 ? 6.516 -12.617 -7.168 1 95.25 222 TYR A C 1
ATOM 1696 O O . TYR A 1 222 ? 7.691 -12.977 -7.082 1 95.25 222 TYR A O 1
ATOM 1704 N N . SER A 1 223 ? 5.75 -12.977 -8.133 1 96.88 223 SER A N 1
ATOM 1705 C CA . SER A 1 223 ? 6.266 -13.727 -9.273 1 96.88 223 SER A CA 1
ATOM 1706 C C . SER A 1 223 ? 5.809 -13.117 -10.586 1 96.88 223 SER A C 1
ATOM 1708 O O . SER A 1 223 ? 4.73 -12.516 -10.664 1 96.88 223 SER A O 1
ATOM 1710 N N . LEU A 1 224 ? 6.652 -13.242 -11.594 1 98.62 224 LEU A N 1
ATOM 1711 C CA . LEU A 1 224 ? 6.383 -12.672 -12.906 1 98.62 224 LEU A CA 1
ATOM 1712 C C . LEU A 1 224 ? 6.742 -13.664 -14.016 1 98.62 224 LEU A C 1
ATOM 1714 O O . LEU A 1 224 ? 7.781 -14.328 -13.938 1 98.62 224 LEU A O 1
ATOM 1718 N N . LEU A 1 225 ? 5.871 -13.781 -14.984 1 98.75 225 LEU A N 1
ATOM 1719 C CA . LEU A 1 225 ? 6.027 -14.656 -16.141 1 98.75 225 LEU A CA 1
ATOM 1720 C C . LEU A 1 225 ? 5.66 -13.922 -17.438 1 98.75 225 LEU A C 1
ATOM 1722 O O . LEU A 1 225 ? 4.719 -13.125 -17.453 1 98.75 225 LEU A O 1
ATOM 1726 N N . SER A 1 226 ? 6.391 -14.164 -18.484 1 98.62 226 SER A N 1
ATOM 1727 C CA . SER A 1 226 ? 6.047 -13.547 -19.766 1 98.62 226 SER A CA 1
ATOM 1728 C C . SER A 1 226 ? 5.219 -14.5 -20.625 1 98.62 226 SER A C 1
ATOM 1730 O O . SER A 1 226 ? 5.449 -15.711 -20.625 1 98.62 226 SER A O 1
ATOM 1732 N N . MET A 1 227 ? 4.332 -13.938 -21.375 1 98.06 227 MET A N 1
ATOM 1733 C CA . MET A 1 227 ? 3.535 -14.727 -22.312 1 98.06 227 MET A CA 1
ATOM 1734 C C . MET A 1 227 ? 4.422 -15.383 -23.359 1 98.06 227 MET A C 1
ATOM 1736 O O . MET A 1 227 ? 4.137 -16.5 -23.812 1 98.06 227 MET A O 1
ATOM 1740 N N . ALA A 1 228 ? 5.449 -14.711 -23.75 1 97.94 228 ALA A N 1
ATOM 1741 C CA . ALA A 1 228 ? 6.383 -15.273 -24.719 1 97.94 228 ALA A CA 1
ATOM 1742 C C . ALA A 1 228 ? 6.953 -16.594 -24.234 1 97.94 228 ALA A C 1
ATOM 1744 O O . ALA A 1 228 ? 7.117 -17.547 -25.016 1 97.94 228 ALA A O 1
ATOM 1745 N N . SER A 1 229 ? 7.297 -16.656 -22.953 1 98.38 229 SER A N 1
ATOM 1746 C CA . SER A 1 229 ? 7.82 -17.875 -22.375 1 98.38 229 SER A CA 1
ATOM 1747 C C . SER A 1 229 ? 6.773 -18.984 -22.391 1 98.38 229 SER A C 1
ATOM 1749 O O . SER A 1 229 ? 7.09 -20.141 -22.688 1 98.38 229 SER A O 1
ATOM 1751 N N . VAL A 1 230 ? 5.535 -18.703 -22.109 1 97.94 230 VAL A N 1
ATOM 1752 C CA . VAL A 1 230 ? 4.449 -19.672 -22.125 1 97.94 230 VAL A CA 1
ATOM 1753 C C . VAL A 1 230 ? 4.238 -20.188 -23.547 1 97.94 230 VAL A C 1
ATOM 1755 O O . VAL A 1 230 ? 4.062 -21.391 -23.75 1 97.94 230 VAL A O 1
ATOM 1758 N N . GLU A 1 231 ? 4.281 -19.312 -24.469 1 96.81 231 GLU A N 1
ATOM 1759 C CA . GLU A 1 231 ? 4.039 -19.656 -25.859 1 96.81 231 GLU A CA 1
ATOM 1760 C C . GLU A 1 231 ? 5.102 -20.625 -26.375 1 96.81 231 GLU A C 1
ATOM 1762 O O . GLU A 1 231 ? 4.816 -21.484 -27.219 1 96.81 231 GLU A O 1
ATOM 1767 N N . GLN A 1 232 ? 6.254 -20.469 -25.875 1 95.75 232 GLN A N 1
ATOM 1768 C CA . GLN A 1 232 ? 7.336 -21.344 -26.312 1 95.75 232 GLN A CA 1
ATOM 1769 C C . GLN A 1 232 ? 7.055 -22.797 -25.922 1 95.75 232 GLN A C 1
ATOM 1771 O O . GLN A 1 232 ? 7.562 -23.719 -26.547 1 95.75 232 GLN A O 1
ATOM 1776 N N . LEU A 1 233 ? 6.27 -23 -24.906 1 94.81 233 LEU A N 1
ATOM 1777 C CA . LEU A 1 233 ? 5.984 -24.344 -24.406 1 94.81 233 LEU A CA 1
ATOM 1778 C C . LEU A 1 233 ? 4.871 -25 -25.219 1 94.81 233 LEU A C 1
ATOM 1780 O O . LEU A 1 233 ? 4.602 -26.188 -25.062 1 94.81 233 LEU A O 1
ATOM 1784 N N . GLN A 1 234 ? 4.258 -24.141 -26.094 1 92 234 GLN A N 1
ATOM 1785 C CA . GLN A 1 234 ? 3.145 -24.672 -26.875 1 92 234 GLN A CA 1
ATOM 1786 C C . GLN A 1 234 ? 3.643 -25.594 -27.984 1 92 234 GLN A C 1
ATOM 1788 O O . GLN A 1 234 ? 4.801 -25.5 -28.391 1 92 234 GLN A O 1
ATOM 1793 N N . GLY A 1 235 ? 2.828 -26.516 -28.375 1 89.06 235 GLY A N 1
ATOM 1794 C CA . GLY A 1 235 ? 3.109 -27.438 -29.469 1 89.06 235 GLY A CA 1
ATOM 1795 C C . GLY A 1 235 ? 1.934 -28.344 -29.812 1 89.06 235 GLY A C 1
ATOM 1796 O O . GLY A 1 235 ? 0.838 -28.172 -29.266 1 89.06 235 GLY A O 1
ATOM 1797 N N . PRO A 1 236 ? 2.17 -29.094 -30.781 1 85.12 236 PRO A N 1
ATOM 1798 C CA . PRO A 1 236 ? 1.08 -30 -31.156 1 85.12 236 PRO A CA 1
ATOM 1799 C C . PRO A 1 236 ? 0.575 -30.812 -29.969 1 85.12 236 PRO A C 1
ATOM 1801 O O . PRO A 1 236 ? 1.35 -31.547 -29.344 1 85.12 236 PRO A O 1
ATOM 1804 N N . GLY A 1 237 ? -0.634 -30.688 -29.625 1 81.69 237 GLY A N 1
ATOM 1805 C CA . GLY A 1 237 ? -1.235 -31.422 -28.516 1 81.69 237 GLY A CA 1
ATOM 1806 C C . GLY A 1 237 ? -0.916 -30.828 -27.172 1 81.69 237 GLY A C 1
ATOM 1807 O O . GLY A 1 237 ? -1.296 -31.375 -26.125 1 81.69 237 GLY A O 1
ATOM 1808 N N . LYS A 1 238 ? -0.082 -29.828 -27.234 1 84.75 238 LYS A N 1
ATOM 1809 C CA . LYS A 1 238 ? 0.321 -29.188 -25.984 1 84.75 238 LYS A CA 1
ATOM 1810 C C . LYS A 1 238 ? -0.187 -27.75 -25.922 1 84.75 238 LYS A C 1
ATOM 1812 O O . LYS A 1 238 ? 0.205 -26.906 -26.75 1 84.75 238 LYS A O 1
ATOM 1817 N N . SER A 1 239 ? -1.167 -27.5 -25.094 1 89.25 239 SER A N 1
ATOM 1818 C CA . SER A 1 239 ? -1.686 -26.156 -24.844 1 89.25 239 SER A CA 1
ATOM 1819 C C . SER A 1 239 ? -1.738 -25.859 -23.344 1 89.25 239 SER A C 1
ATOM 1821 O O . SER A 1 239 ? -2.504 -26.484 -22.609 1 89.25 239 SER A O 1
ATOM 1823 N N . TYR A 1 240 ? -0.848 -25.016 -22.953 1 94.62 240 TYR A N 1
ATOM 1824 C CA . TYR A 1 240 ? -0.765 -24.703 -21.531 1 94.62 240 TYR A CA 1
ATOM 1825 C C . TYR A 1 240 ? -1.171 -23.266 -21.25 1 94.62 240 TYR A C 1
ATOM 1827 O O . TYR A 1 240 ? -0.634 -22.328 -21.859 1 94.62 240 TYR A O 1
ATOM 1835 N N . ALA A 1 241 ? -2.131 -23.109 -20.391 1 94.44 241 ALA A N 1
ATOM 1836 C CA . ALA A 1 241 ? -2.492 -21.766 -19.938 1 94.44 241 ALA A CA 1
ATOM 1837 C C . ALA A 1 241 ? -1.441 -21.219 -18.969 1 94.44 241 ALA A C 1
ATOM 1839 O O . ALA A 1 241 ? -0.84 -21.969 -18.203 1 94.44 241 ALA A O 1
ATOM 1840 N N . ALA A 1 242 ? -1.214 -19.891 -19.047 1 97.44 242 ALA A N 1
ATOM 1841 C CA . ALA A 1 242 ? -0.27 -19.234 -18.141 1 97.44 242 ALA A CA 1
ATOM 1842 C C . ALA A 1 242 ? -0.632 -19.531 -16.688 1 97.44 242 ALA A C 1
ATOM 1844 O O . ALA A 1 242 ? 0.248 -19.609 -15.82 1 97.44 242 ALA A O 1
ATOM 1845 N N . LEU A 1 243 ? -1.908 -19.719 -16.422 1 96.62 243 LEU A N 1
ATOM 1846 C CA . LEU A 1 243 ? -2.406 -19.953 -15.062 1 96.62 243 LEU A CA 1
ATOM 1847 C C . LEU A 1 243 ? -1.815 -21.234 -14.477 1 96.62 243 LEU A C 1
ATOM 1849 O O . LEU A 1 243 ? -1.777 -21.391 -13.258 1 96.62 243 LEU A O 1
ATOM 1853 N N . ARG A 1 244 ? -1.402 -22.125 -15.344 1 96.06 244 ARG A N 1
ATOM 1854 C CA . ARG A 1 244 ? -0.78 -23.359 -14.898 1 96.06 244 ARG A CA 1
ATOM 1855 C C . ARG A 1 244 ? 0.459 -23.078 -14.055 1 96.06 244 ARG A C 1
ATOM 1857 O O . ARG A 1 244 ? 0.809 -23.875 -13.172 1 96.06 244 ARG A O 1
ATOM 1864 N N . PHE A 1 245 ? 1.059 -21.969 -14.305 1 97.44 245 PHE A N 1
ATOM 1865 C CA . PHE A 1 245 ? 2.316 -21.641 -13.641 1 97.44 245 PHE A CA 1
ATOM 1866 C C . PHE A 1 245 ? 2.088 -20.656 -12.5 1 97.44 245 PHE A C 1
ATOM 1868 O O . PHE A 1 245 ? 3.025 -20.297 -11.789 1 97.44 245 PHE A O 1
ATOM 1875 N N . ARG A 1 246 ? 0.937 -20.094 -12.359 1 96.62 246 ARG A N 1
ATOM 1876 C CA . ARG A 1 246 ? 0.395 -19.312 -11.25 1 96.62 246 ARG A CA 1
ATOM 1877 C C . ARG A 1 246 ? 1.245 -18.078 -10.977 1 96.62 246 ARG A C 1
ATOM 1879 O O . ARG A 1 246 ? 1.62 -17.812 -9.828 1 96.62 246 ARG A O 1
ATOM 1886 N N . PRO A 1 247 ? 1.577 -17.328 -11.992 1 97.94 247 PRO A N 1
ATOM 1887 C CA . PRO A 1 247 ? 2.242 -16.047 -11.734 1 97.94 247 PRO A CA 1
ATOM 1888 C C . PRO A 1 247 ? 1.314 -15.016 -11.102 1 97.94 247 PRO A C 1
ATOM 1890 O O . PRO A 1 247 ? 0.092 -15.109 -11.227 1 97.94 247 PRO A O 1
ATOM 1893 N N . ASN A 1 248 ? 1.911 -14.086 -10.375 1 97.81 248 ASN A N 1
ATOM 1894 C CA . ASN A 1 248 ? 1.15 -12.922 -9.93 1 97.81 248 ASN A CA 1
ATOM 1895 C C . ASN A 1 248 ? 0.951 -11.914 -11.062 1 97.81 248 ASN A C 1
ATOM 1897 O O . ASN A 1 248 ? -0.102 -11.281 -11.156 1 97.81 248 ASN A O 1
ATOM 1901 N N . ILE A 1 249 ? 2.043 -11.781 -11.82 1 98.75 249 ILE A N 1
ATOM 1902 C CA . ILE A 1 249 ? 2.037 -10.797 -12.891 1 98.75 249 ILE A CA 1
ATOM 1903 C C . ILE A 1 249 ? 2.414 -11.469 -14.211 1 98.75 249 ILE A C 1
ATOM 1905 O O . ILE A 1 249 ? 3.5 -12.039 -14.336 1 98.75 249 ILE A O 1
ATOM 1909 N N . LEU A 1 250 ? 1.514 -11.422 -15.125 1 98.81 250 LEU A N 1
ATOM 1910 C CA . LEU A 1 250 ? 1.773 -11.891 -16.484 1 98.81 250 LEU A CA 1
ATOM 1911 C C . LEU A 1 250 ? 2.053 -10.719 -17.422 1 98.81 250 LEU A C 1
ATOM 1913 O O . LEU A 1 250 ? 1.257 -9.781 -17.5 1 98.81 250 LEU A O 1
ATOM 1917 N N . VAL A 1 251 ? 3.166 -10.781 -18.062 1 98.69 251 VAL A N 1
ATOM 1918 C CA . VAL A 1 251 ? 3.559 -9.688 -18.953 1 98.69 251 VAL A CA 1
ATOM 1919 C C . VAL A 1 251 ? 3.49 -10.156 -20.406 1 98.69 251 VAL A C 1
ATOM 1921 O O . VAL A 1 251 ? 3.711 -11.336 -20.688 1 98.69 251 VAL A O 1
ATOM 1924 N N . ASP A 1 252 ? 3.141 -9.25 -21.234 1 98.19 252 ASP A N 1
ATOM 1925 C CA . ASP A 1 252 ? 3.072 -9.516 -22.656 1 98.19 252 ASP A CA 1
ATOM 1926 C C . ASP A 1 252 ? 3.697 -8.375 -23.469 1 98.19 252 ASP A C 1
ATOM 1928 O O . ASP A 1 252 ? 3.941 -7.293 -22.922 1 98.19 252 ASP A O 1
ATOM 1932 N N . SER A 1 253 ? 4.023 -8.711 -24.703 1 96.81 253 SER A N 1
ATOM 1933 C CA . SER A 1 253 ? 4.461 -7.66 -25.625 1 96.81 253 SER A CA 1
ATOM 1934 C C . SER A 1 253 ? 3.375 -6.605 -25.812 1 96.81 253 SER A C 1
ATOM 1936 O O . SER A 1 253 ? 2.186 -6.902 -25.672 1 96.81 253 SER A O 1
ATOM 1938 N N . ASP A 1 254 ? 3.914 -5.426 -25.953 1 93.62 254 ASP A N 1
ATOM 1939 C CA . ASP A 1 254 ? 2.992 -4.328 -26.25 1 93.62 254 ASP A CA 1
ATOM 1940 C C . ASP A 1 254 ? 3.014 -3.969 -27.719 1 93.62 254 ASP A C 1
ATOM 1942 O O . ASP A 1 254 ? 3.889 -3.227 -28.172 1 93.62 254 ASP A O 1
ATOM 1946 N N . ASP A 1 255 ? 2.0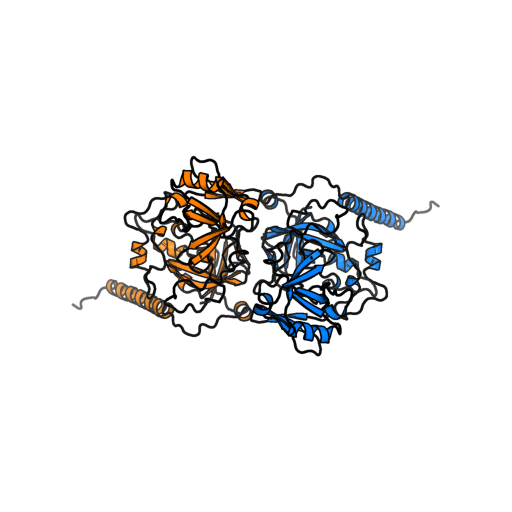86 -4.383 -28.422 1 86.56 255 ASP A N 1
ATOM 1947 C CA . ASP A 1 255 ? 2.037 -4.168 -29.859 1 86.56 255 ASP A CA 1
ATOM 1948 C C . ASP A 1 255 ? 1.84 -2.689 -30.188 1 86.56 255 ASP A C 1
ATOM 1950 O O . ASP A 1 255 ? 2.15 -2.246 -31.297 1 86.56 255 ASP A O 1
ATOM 1954 N N . LYS A 1 256 ? 1.258 -1.945 -29.297 1 84.56 256 LYS A N 1
ATOM 1955 C CA . LYS A 1 256 ? 0.968 -0.534 -29.531 1 84.56 256 LYS A CA 1
ATOM 1956 C C . LYS A 1 256 ? 2.191 0.334 -29.25 1 84.56 256 LYS A C 1
ATOM 1958 O O . LYS A 1 256 ? 2.207 1.521 -29.578 1 84.56 256 LYS A O 1
ATOM 1963 N N . ALA A 1 257 ? 3.15 -0.357 -28.703 1 83.56 257 ALA A N 1
ATOM 1964 C CA . ALA A 1 257 ? 4.352 0.392 -28.344 1 83.56 257 ALA A CA 1
ATOM 1965 C C . ALA A 1 257 ? 5.527 0.011 -29.234 1 83.56 257 ALA A C 1
ATOM 1967 O O . ALA A 1 257 ? 5.48 -1.008 -29.938 1 83.56 257 ALA A O 1
ATOM 1968 N N . SER A 1 258 ? 6.484 0.903 -29.312 1 82.19 258 SER A N 1
ATOM 1969 C CA . SER A 1 258 ? 7.648 0.666 -30.156 1 82.19 258 SER A CA 1
ATOM 1970 C C . SER A 1 258 ? 8.734 -0.096 -29.406 1 82.19 258 SER A C 1
ATOM 1972 O O . SER A 1 258 ? 9.922 0.088 -29.672 1 82.19 258 SER A O 1
ATOM 1974 N N . CYS A 1 259 ? 8.359 -0.935 -28.484 1 82.62 259 CYS A N 1
ATOM 1975 C CA . CYS A 1 259 ? 9.383 -1.582 -27.672 1 82.62 259 CYS A CA 1
ATOM 1976 C C . CYS A 1 259 ? 9.695 -2.979 -28.203 1 82.62 259 CYS A C 1
ATOM 1978 O O . CYS A 1 259 ? 10.508 -3.697 -27.609 1 82.62 259 CYS A O 1
ATOM 1980 N N . GLY A 1 260 ? 9.219 -3.428 -29.234 1 87.94 260 GLY A N 1
ATOM 1981 C CA . GLY A 1 260 ? 9.5 -4.734 -29.812 1 87.94 260 GLY A CA 1
ATOM 1982 C C . GLY A 1 260 ? 8.75 -5.859 -29.125 1 87.94 260 GLY A C 1
ATOM 1983 O O . GLY A 1 260 ? 7.898 -5.617 -28.266 1 87.94 260 GLY A O 1
ATOM 1984 N N . LYS A 1 261 ? 9.086 -7.078 -29.547 1 93.88 261 LYS A N 1
ATOM 1985 C CA . LYS A 1 261 ? 8.445 -8.266 -29 1 93.88 261 LYS A CA 1
ATOM 1986 C C . LYS A 1 261 ? 9.312 -8.914 -27.922 1 93.88 261 LYS A C 1
ATOM 1988 O O . LYS A 1 261 ? 10.531 -8.977 -28.047 1 93.88 261 LYS A O 1
ATOM 1993 N N . LEU A 1 262 ? 8.641 -9.391 -26.922 1 96.5 262 LEU A N 1
ATOM 1994 C CA . LEU A 1 262 ? 9.336 -10.125 -25.875 1 96.5 262 LEU A CA 1
ATOM 1995 C C . LEU A 1 262 ? 9.852 -11.461 -26.391 1 96.5 262 LEU A C 1
ATOM 1997 O O . LEU A 1 262 ? 9.148 -12.156 -27.125 1 96.5 262 LEU A O 1
ATOM 2001 N N . ARG A 1 263 ? 11.086 -11.758 -26.062 1 96.62 263 ARG A N 1
ATOM 2002 C CA . ARG A 1 263 ? 11.625 -13.086 -26.344 1 96.62 263 ARG A CA 1
ATOM 2003 C C . ARG A 1 263 ? 11.297 -14.062 -25.203 1 96.62 263 ARG A C 1
ATOM 2005 O O . ARG A 1 263 ? 11.195 -13.656 -24.047 1 96.62 263 ARG A O 1
ATOM 2012 N N . PRO A 1 264 ? 11.203 -15.32 -25.547 1 97.56 264 PRO A N 1
ATOM 2013 C CA . PRO A 1 264 ? 11.016 -16.297 -24.469 1 97.56 264 PRO A CA 1
ATOM 2014 C C . PRO A 1 264 ? 12.125 -16.234 -23.422 1 97.56 264 PRO A C 1
ATOM 2016 O O . PRO A 1 264 ? 13.305 -16.141 -23.766 1 97.56 264 PRO A O 1
ATOM 2019 N N . HIS A 1 265 ? 11.742 -16.188 -22.172 1 97.88 265 HIS A N 1
ATOM 2020 C CA . HIS A 1 265 ? 12.617 -16.266 -21 1 97.88 265 HIS A CA 1
ATOM 2021 C C . HIS A 1 265 ? 13.422 -14.977 -20.844 1 97.88 265 HIS A C 1
ATOM 2023 O O . HIS A 1 265 ? 14.391 -14.938 -20.094 1 97.88 265 HIS A O 1
ATOM 2029 N N . GLN A 1 266 ? 13.062 -13.969 -21.562 1 97.62 266 GLN A N 1
ATOM 2030 C CA . GLN A 1 266 ? 13.766 -12.695 -21.422 1 97.62 266 GLN A CA 1
ATOM 2031 C C . GLN A 1 266 ? 13.719 -12.195 -19.984 1 97.62 266 GLN A C 1
ATOM 2033 O O . GLN A 1 266 ? 14.656 -11.539 -19.516 1 97.62 266 GLN A O 1
ATOM 2038 N N . GLU A 1 267 ? 12.672 -12.531 -19.25 1 98.19 267 GLU A N 1
ATOM 2039 C CA . GLU A 1 267 ? 12.5 -12.086 -17.875 1 98.19 267 GLU A CA 1
ATOM 2040 C C . GLU A 1 267 ? 13.625 -12.594 -16.984 1 98.19 267 GLU A C 1
ATOM 2042 O O . GLU A 1 267 ? 13.891 -12.023 -15.914 1 98.19 267 GLU A O 1
ATOM 2047 N N . ASP A 1 268 ? 14.266 -13.633 -17.391 1 96.81 268 ASP A N 1
ATOM 2048 C CA . ASP A 1 268 ? 15.398 -14.156 -16.625 1 96.81 268 ASP A CA 1
ATOM 2049 C C . ASP A 1 268 ? 16.516 -13.117 -16.516 1 96.81 268 ASP A C 1
ATOM 2051 O O . ASP A 1 268 ? 17.312 -13.156 -15.586 1 96.81 268 ASP A O 1
ATOM 2055 N N . GLU A 1 269 ? 16.531 -12.203 -17.422 1 96.56 269 GLU A N 1
ATOM 2056 C CA . GLU A 1 269 ? 17.672 -11.312 -17.547 1 96.56 269 GLU A CA 1
ATOM 2057 C C . GLU A 1 269 ? 17.406 -9.977 -16.844 1 96.56 269 GLU A C 1
ATOM 2059 O O . GLU A 1 269 ? 18.328 -9.18 -16.656 1 96.56 269 GLU A O 1
ATOM 2064 N N . TRP A 1 270 ? 16.25 -9.758 -16.547 1 97.44 270 TRP A N 1
ATOM 2065 C CA . TRP A 1 270 ? 15.891 -8.477 -15.938 1 97.44 270 TRP A CA 1
ATOM 2066 C C . TRP A 1 270 ? 16.375 -8.398 -14.492 1 97.44 270 TRP A C 1
ATOM 2068 O O . TRP A 1 270 ? 16.141 -9.32 -13.711 1 97.44 270 TRP A O 1
ATOM 2078 N N . ARG A 1 271 ? 17.016 -7.328 -14.102 1 96.69 271 ARG A N 1
ATOM 2079 C CA . ARG A 1 271 ? 17.438 -7.148 -12.719 1 96.69 271 ARG A CA 1
ATOM 2080 C C . ARG A 1 271 ? 16.406 -6.371 -11.922 1 96.69 271 ARG A C 1
ATOM 2082 O O . ARG A 1 271 ? 16.078 -6.742 -10.789 1 96.69 271 ARG A O 1
ATOM 2089 N N . TYR A 1 272 ? 16 -5.273 -12.5 1 97.62 272 TYR A N 1
ATOM 2090 C CA . TYR A 1 272 ? 14.922 -4.465 -11.945 1 97.62 272 TYR A CA 1
ATOM 2091 C C . TYR A 1 272 ? 13.758 -4.367 -12.922 1 97.62 272 TYR A C 1
ATOM 2093 O O . TYR A 1 272 ? 13.953 -4.305 -14.133 1 97.62 272 TYR A O 1
ATOM 2101 N N . ILE A 1 273 ? 12.578 -4.398 -12.383 1 98.56 273 ILE A N 1
ATOM 2102 C CA . ILE A 1 273 ? 11.352 -4.301 -13.172 1 98.56 273 ILE A CA 1
ATOM 2103 C C . ILE A 1 273 ? 10.484 -3.162 -12.648 1 98.56 273 ILE A C 1
ATOM 2105 O O . ILE A 1 273 ? 10.102 -3.158 -11.477 1 98.56 273 ILE A O 1
ATOM 2109 N N . LYS A 1 274 ? 10.219 -2.223 -13.43 1 98.06 274 LYS A N 1
ATOM 2110 C CA . LYS A 1 274 ? 9.289 -1.143 -13.109 1 98.06 274 LYS A CA 1
ATOM 2111 C C . LYS A 1 274 ? 7.949 -1.348 -13.812 1 98.06 274 LYS A C 1
ATOM 2113 O O . LYS A 1 274 ? 7.898 -1.545 -15.023 1 98.06 274 LYS A O 1
ATOM 2118 N N . ILE A 1 275 ? 6.926 -1.396 -13.07 1 97.88 275 ILE A N 1
ATOM 2119 C CA . ILE A 1 275 ? 5.59 -1.594 -13.625 1 97.88 275 ILE A CA 1
ATOM 2120 C C . ILE A 1 275 ? 4.738 -0.353 -13.375 1 97.88 275 ILE A C 1
ATOM 2122 O O . ILE A 1 275 ? 4.586 0.082 -12.234 1 97.88 275 ILE A O 1
ATOM 2126 N N . GLY A 1 276 ? 4.109 0.078 -14.453 1 92.69 276 GLY A N 1
ATOM 2127 C CA . GLY A 1 276 ? 3.348 1.31 -14.336 1 92.69 276 GLY A CA 1
ATOM 2128 C C . GLY A 1 276 ? 4.211 2.523 -14.055 1 92.69 276 GLY A C 1
ATOM 2129 O O . GLY A 1 276 ? 5.273 2.691 -14.656 1 92.69 276 GLY A O 1
ATOM 2130 N N . GLU A 1 277 ? 3.695 3.332 -13.133 1 84.81 277 GLU A N 1
ATOM 2131 C CA . GLU A 1 277 ? 4.398 4.594 -12.93 1 84.81 277 GLU A CA 1
ATOM 2132 C C . GLU A 1 277 ? 5.352 4.508 -11.742 1 84.81 277 GLU A C 1
ATOM 2134 O O . GLU A 1 277 ? 6.379 5.191 -11.711 1 84.81 277 GLU A O 1
ATOM 2139 N N . MET A 1 278 ? 5.082 3.607 -10.859 1 88.44 278 MET A N 1
ATOM 2140 C CA . MET A 1 278 ? 5.816 3.783 -9.609 1 88.44 278 MET A CA 1
ATOM 2141 C C . MET A 1 278 ? 6.402 2.459 -9.133 1 88.44 278 MET A C 1
ATOM 2143 O O . MET A 1 278 ? 7.551 2.404 -8.695 1 88.44 278 MET A O 1
ATOM 2147 N N . ALA A 1 279 ? 5.727 1.334 -9.281 1 95 279 ALA A N 1
ATOM 2148 C CA . ALA A 1 279 ? 6.129 0.078 -8.648 1 95 279 ALA A CA 1
ATOM 2149 C C . ALA A 1 279 ? 7.434 -0.442 -9.242 1 95 279 ALA A C 1
ATOM 2151 O O . ALA A 1 279 ? 7.559 -0.572 -10.469 1 95 279 ALA A O 1
ATOM 2152 N N . ILE A 1 280 ? 8.414 -0.718 -8.352 1 96.81 280 ILE A N 1
ATOM 2153 C CA . ILE A 1 280 ? 9.68 -1.283 -8.797 1 96.81 280 ILE A CA 1
ATOM 2154 C C . ILE A 1 280 ? 9.984 -2.559 -8.008 1 96.81 280 ILE A C 1
ATOM 2156 O O . ILE A 1 280 ? 9.836 -2.592 -6.785 1 96.81 280 ILE A O 1
ATOM 2160 N N . PHE A 1 281 ? 10.438 -3.549 -8.742 1 96.94 281 PHE A N 1
ATOM 2161 C CA . PHE A 1 281 ? 10.781 -4.844 -8.172 1 96.94 281 PHE A CA 1
ATOM 2162 C C . PHE A 1 281 ? 12.227 -5.207 -8.484 1 96.94 281 PHE A C 1
ATOM 2164 O O . PHE A 1 281 ? 12.781 -4.75 -9.484 1 96.94 281 PHE A O 1
ATOM 2171 N N . ARG A 1 282 ? 12.781 -6 -7.586 1 95.88 282 ARG A N 1
ATOM 2172 C CA . ARG A 1 282 ? 14.055 -6.66 -7.824 1 95.88 282 ARG A CA 1
ATOM 2173 C C . ARG A 1 282 ? 13.852 -8.125 -8.195 1 95.88 282 ARG A C 1
ATOM 2175 O O . ARG A 1 282 ? 13.062 -8.828 -7.562 1 95.88 282 ARG A O 1
ATOM 2182 N N . ASN A 1 283 ? 14.484 -8.547 -9.242 1 96.25 283 ASN A N 1
ATOM 2183 C CA . ASN A 1 283 ? 14.539 -9.969 -9.562 1 96.25 283 ASN A CA 1
ATOM 2184 C C . ASN A 1 283 ? 15.469 -10.719 -8.617 1 96.25 283 ASN A C 1
ATOM 2186 O O . ASN A 1 283 ? 16.688 -10.664 -8.773 1 96.25 283 ASN A O 1
ATOM 2190 N N . VAL A 1 284 ? 14.93 -11.523 -7.762 1 92.06 284 VAL A N 1
ATOM 2191 C CA . VAL A 1 284 ? 15.703 -12.109 -6.672 1 92.06 284 VAL A CA 1
ATOM 2192 C C . VAL A 1 284 ? 16.219 -13.492 -7.078 1 92.06 284 VAL A C 1
ATOM 2194 O O . VAL A 1 284 ? 17.344 -13.859 -6.758 1 92.06 284 VAL A O 1
ATOM 2197 N N . LYS A 1 285 ? 15.383 -14.258 -7.719 1 90.75 285 LYS A N 1
ATOM 2198 C CA . LYS A 1 285 ? 15.773 -15.594 -8.156 1 90.75 285 LYS A CA 1
ATOM 2199 C C . LYS A 1 285 ? 14.812 -16.125 -9.211 1 90.75 285 LYS A C 1
ATOM 2201 O O . LYS A 1 285 ? 13.68 -15.664 -9.32 1 90.75 285 LYS A O 1
ATOM 2206 N N . PRO A 1 286 ? 15.328 -17.141 -9.945 1 93.38 286 PRO A N 1
ATOM 2207 C CA . PRO A 1 286 ? 14.391 -17.859 -10.812 1 93.38 286 PRO A CA 1
ATOM 2208 C C . PRO A 1 286 ? 13.375 -18.688 -10.023 1 93.38 286 PRO A C 1
ATOM 2210 O O . PRO A 1 286 ? 13.625 -19.047 -8.875 1 93.38 286 PRO A O 1
ATOM 2213 N N . CYS A 1 287 ? 12.289 -18.906 -10.617 1 95.06 287 CYS A N 1
ATOM 2214 C CA . CYS A 1 287 ? 11.273 -19.75 -9.992 1 95.06 287 CYS A CA 1
ATOM 2215 C C . CYS A 1 287 ? 11.461 -21.219 -10.383 1 95.06 287 CYS A C 1
ATOM 2217 O O . CYS A 1 287 ? 11.43 -21.547 -11.57 1 95.06 287 CYS A O 1
ATOM 2219 N N . THR A 1 288 ? 11.711 -22 -9.406 1 93.12 288 THR A N 1
ATOM 2220 C CA . THR A 1 288 ? 11.805 -23.438 -9.664 1 93.12 288 THR A CA 1
ATOM 2221 C C . THR A 1 288 ? 10.414 -24.062 -9.719 1 93.12 288 THR A C 1
ATOM 2223 O O . THR A 1 288 ? 9.5 -23.625 -9.008 1 93.12 288 THR A O 1
ATOM 2226 N N . ARG A 1 289 ? 10.312 -25.016 -10.578 1 94.81 289 ARG A N 1
ATOM 2227 C CA . ARG A 1 289 ? 8.984 -25.594 -10.781 1 94.81 289 ARG A CA 1
ATOM 2228 C C . ARG A 1 289 ? 8.93 -27.031 -10.305 1 94.81 289 ARG A C 1
ATOM 2230 O O . ARG A 1 289 ? 9.852 -27.812 -10.555 1 94.81 289 ARG A O 1
ATOM 2237 N N . CYS A 1 290 ? 7.828 -27.359 -9.672 1 92.81 290 CYS A N 1
ATOM 2238 C CA . CYS A 1 290 ? 7.562 -28.719 -9.18 1 92.81 290 CYS A CA 1
ATOM 2239 C C . CYS A 1 290 ? 6.414 -29.359 -9.953 1 92.81 290 CYS A C 1
ATOM 2241 O O . CYS A 1 290 ? 6.008 -28.844 -11 1 92.81 290 CYS A O 1
ATOM 2243 N N . THR A 1 291 ? 5.934 -30.438 -9.414 1 94.62 291 THR A N 1
ATOM 2244 C CA . THR A 1 291 ? 4.965 -31.25 -10.133 1 94.62 291 THR A CA 1
ATOM 2245 C C . THR A 1 291 ? 3.607 -30.562 -10.195 1 94.62 291 THR A C 1
ATOM 2247 O O . THR A 1 291 ? 2.73 -30.969 -10.961 1 94.62 291 THR A O 1
ATOM 2250 N N . PHE A 1 292 ? 3.379 -29.531 -9.492 1 94.94 292 PHE A N 1
ATOM 2251 C CA . PHE A 1 292 ? 2.1 -28.828 -9.5 1 94.94 292 PHE A CA 1
ATOM 2252 C C . PHE A 1 292 ? 1.791 -28.281 -10.891 1 94.94 292 PHE A C 1
ATOM 2254 O O . PHE A 1 292 ? 0.625 -28.172 -11.281 1 94.94 292 PHE A O 1
ATOM 2261 N N . VAL A 1 293 ? 2.799 -27.938 -11.703 1 96.88 293 VAL A N 1
ATOM 2262 C CA . VAL A 1 293 ? 2.576 -27.375 -13.031 1 96.88 293 VAL A CA 1
ATOM 2263 C C . VAL A 1 293 ? 1.957 -28.422 -13.945 1 96.88 293 VAL A C 1
ATOM 2265 O O . VAL A 1 293 ? 1.496 -28.109 -15.047 1 96.88 293 VAL A O 1
ATOM 2268 N N . CYS A 1 294 ? 1.951 -29.688 -13.461 1 96.69 294 CYS A N 1
ATOM 2269 C CA . CYS A 1 294 ? 1.374 -30.766 -14.258 1 96.69 294 CYS A CA 1
ATOM 2270 C C . CYS A 1 294 ? -0.132 -30.859 -14.039 1 96.69 294 CYS A C 1
ATOM 2272 O O . CYS A 1 294 ? -0.815 -31.625 -14.711 1 96.69 294 CYS A O 1
ATOM 2274 N N . VAL A 1 295 ? -0.655 -30.125 -13.117 1 96.19 295 VAL A N 1
ATOM 2275 C CA . VAL A 1 295 ? -2.09 -30.094 -12.859 1 96.19 295 VAL A CA 1
ATOM 2276 C C . VAL A 1 295 ? -2.754 -29.047 -13.75 1 96.19 295 VAL A C 1
ATOM 2278 O O . VAL A 1 295 ? -2.35 -27.875 -13.75 1 96.19 295 VAL A O 1
ATOM 2281 N N . ASP A 1 296 ? -3.73 -29.469 -14.5 1 95 296 ASP A N 1
ATOM 2282 C CA . ASP A 1 296 ? -4.496 -28.547 -15.336 1 95 296 ASP A CA 1
ATOM 2283 C C . ASP A 1 296 ? -5.461 -27.719 -14.5 1 95 296 ASP A C 1
ATOM 2285 O O . ASP A 1 296 ? -6.34 -28.266 -13.828 1 95 296 ASP A O 1
ATOM 2289 N N . PRO A 1 297 ? -5.348 -26.406 -14.539 1 94.44 297 PRO A N 1
ATOM 2290 C CA . PRO A 1 297 ? -6.199 -25.578 -13.68 1 94.44 297 PRO A CA 1
ATOM 2291 C C . PRO A 1 297 ? -7.676 -25.641 -14.078 1 94.44 297 PRO A C 1
ATOM 2293 O O . PRO A 1 297 ? -8.547 -25.344 -13.258 1 94.44 297 PRO A O 1
ATOM 2296 N N . ASP A 1 298 ? -8.016 -26.016 -15.312 1 92.56 298 ASP A N 1
ATOM 2297 C CA . ASP A 1 298 ? -9.398 -26.062 -15.781 1 92.56 298 ASP A CA 1
ATOM 2298 C C . ASP A 1 298 ? -10.055 -27.391 -15.453 1 92.56 298 ASP A C 1
ATOM 2300 O O . ASP A 1 298 ? -11.234 -27.438 -15.109 1 92.56 298 ASP A O 1
ATOM 2304 N N . THR A 1 299 ? -9.203 -28.469 -15.484 1 93.44 299 THR A N 1
ATOM 2305 C CA . THR A 1 299 ? -9.812 -29.781 -15.336 1 93.44 299 THR A CA 1
ATOM 2306 C C . THR A 1 299 ? -9.414 -30.406 -14.008 1 93.44 299 THR A C 1
ATOM 2308 O O . THR A 1 299 ? -10.039 -31.375 -13.562 1 93.44 299 THR A O 1
ATOM 2311 N N . GLY A 1 300 ? -8.344 -29.906 -13.406 1 93.19 300 GLY A N 1
ATOM 2312 C CA . GLY A 1 300 ? -7.859 -30.469 -12.148 1 93.19 300 GLY A CA 1
ATOM 2313 C C . GLY A 1 300 ? -7.113 -31.766 -12.328 1 93.19 300 GLY A C 1
ATOM 2314 O O . GLY A 1 300 ? -6.691 -32.375 -11.352 1 93.19 300 GLY A O 1
ATOM 2315 N N . LYS A 1 301 ? -6.887 -32.188 -13.539 1 94.06 301 LYS A N 1
ATOM 2316 C CA . LYS A 1 301 ? -6.23 -33.469 -13.82 1 94.06 301 LYS A CA 1
ATOM 2317 C C . LYS A 1 301 ? -4.723 -33.281 -13.945 1 94.06 301 LYS A C 1
ATOM 2319 O O . LYS A 1 301 ? -4.25 -32.312 -14.539 1 94.06 301 LYS A O 1
ATOM 2324 N N . LYS A 1 302 ? -4.051 -34.188 -13.359 1 94.75 302 LYS A N 1
ATOM 2325 C CA . LYS A 1 302 ? -2.602 -34.219 -13.516 1 94.75 302 LYS A CA 1
ATOM 2326 C C . LYS A 1 302 ? -2.209 -34.906 -14.828 1 94.75 302 LYS A C 1
ATOM 2328 O O . LYS A 1 302 ? -2.752 -35.938 -15.188 1 94.75 302 LYS A O 1
ATOM 2333 N N . ASP A 1 303 ? -1.313 -34.281 -15.523 1 94.19 303 ASP A N 1
ATOM 2334 C CA . ASP A 1 303 ? -0.857 -34.844 -16.781 1 94.19 303 ASP A CA 1
ATOM 2335 C C . ASP A 1 303 ? -0.159 -36.188 -16.547 1 94.19 303 ASP A C 1
ATOM 2337 O O . ASP A 1 303 ? 0.784 -36.281 -15.758 1 94.19 303 ASP A O 1
ATOM 2341 N N . PRO A 1 304 ? -0.61 -37.219 -17.188 1 93.81 304 PRO A N 1
ATOM 2342 C CA . PRO A 1 304 ? -0.034 -38.531 -16.953 1 93.81 304 PRO A CA 1
ATOM 2343 C C . PRO A 1 304 ? 1.438 -38.625 -17.359 1 93.81 304 PRO A C 1
ATOM 2345 O O . PRO A 1 304 ? 2.182 -39.438 -16.812 1 93.81 304 PRO A O 1
ATOM 2348 N N . ASN A 1 305 ? 1.781 -37.844 -18.25 1 94.25 305 ASN A N 1
ATOM 2349 C CA . ASN A 1 305 ? 3.17 -37.844 -18.703 1 94.25 305 ASN A CA 1
ATOM 2350 C C . ASN A 1 305 ? 4.008 -36.812 -17.953 1 94.25 305 ASN A C 1
ATOM 2352 O O . ASN A 1 305 ? 5.148 -36.531 -18.344 1 94.25 305 ASN A O 1
ATOM 2356 N N . LEU A 1 306 ? 3.443 -36.094 -16.984 1 95.44 306 LEU A N 1
ATOM 2357 C CA . LEU A 1 306 ? 4.09 -35.125 -16.125 1 95.44 306 LEU A CA 1
ATOM 2358 C C . LEU A 1 306 ? 4.52 -33.906 -16.922 1 95.44 306 LEU A C 1
ATOM 2360 O O . LEU A 1 306 ? 5.566 -33.312 -16.656 1 95.44 306 LEU A O 1
ATOM 2364 N N . GLU A 1 307 ? 3.752 -33.688 -17.984 1 95.62 307 GLU A N 1
ATOM 2365 C CA . GLU A 1 307 ? 3.969 -32.438 -18.734 1 95.62 307 GLU A CA 1
ATOM 2366 C C . GLU A 1 307 ? 3.217 -31.281 -18.094 1 95.62 307 GLU A C 1
ATOM 2368 O O . GLU A 1 307 ? 2.15 -31.469 -17.5 1 95.62 307 GLU A O 1
ATOM 2373 N N . PRO A 1 308 ? 3.799 -30 -18.172 1 96.81 308 PRO A N 1
ATOM 2374 C CA . PRO A 1 308 ? 4.969 -29.562 -18.938 1 96.81 308 PRO A CA 1
ATOM 2375 C C . PRO A 1 308 ? 6.27 -29.688 -18.156 1 96.81 308 PRO A C 1
ATOM 2377 O O . PRO A 1 308 ? 7.309 -29.172 -18.578 1 96.81 308 PRO A O 1
ATOM 2380 N N . LEU A 1 309 ? 6.266 -30.312 -16.953 1 96.75 309 LEU A N 1
ATOM 2381 C CA . LEU A 1 309 ? 7.453 -30.406 -16.109 1 96.75 309 LEU A CA 1
ATOM 2382 C C . LEU A 1 309 ? 8.586 -31.109 -16.844 1 96.75 309 LEU A C 1
ATOM 2384 O O . LEU A 1 309 ? 9.742 -30.672 -16.781 1 96.75 309 LEU A O 1
ATOM 2388 N N . LYS A 1 310 ? 8.32 -32.188 -17.531 1 96.31 310 LYS A N 1
ATOM 2389 C CA . LYS A 1 310 ? 9.328 -32.938 -18.281 1 96.31 310 LYS A CA 1
ATOM 2390 C C . LYS A 1 310 ? 9.984 -32.062 -19.344 1 96.31 310 LYS A C 1
ATOM 2392 O O . LYS A 1 310 ? 11.203 -32.094 -19.516 1 96.31 310 LYS A O 1
ATOM 2397 N N . THR A 1 311 ? 9.156 -31.391 -20.078 1 96.25 311 THR A N 1
ATOM 2398 C CA . THR A 1 311 ? 9.695 -30.469 -21.062 1 96.25 311 THR A CA 1
ATOM 2399 C C . THR A 1 311 ? 10.609 -29.438 -20.406 1 96.25 311 THR A C 1
ATOM 2401 O O . THR A 1 311 ? 11.695 -29.156 -20.922 1 96.25 311 THR A O 1
ATOM 2404 N N . LEU A 1 312 ? 10.188 -28.875 -19.281 1 97.56 312 LEU A N 1
ATOM 2405 C CA . LEU A 1 312 ? 10.984 -27.891 -18.562 1 97.56 312 LEU A CA 1
ATOM 2406 C C . LEU A 1 312 ? 12.281 -28.516 -18.047 1 97.56 312 LEU A C 1
ATOM 2408 O O . LEU A 1 312 ? 13.336 -27.875 -18.062 1 97.56 312 LEU A O 1
ATOM 2412 N N . GLN A 1 313 ? 12.227 -29.719 -17.609 1 97 313 GLN A N 1
ATOM 2413 C CA . GLN A 1 313 ? 13.422 -30.422 -17.141 1 97 313 GLN A CA 1
ATOM 2414 C C . GLN A 1 313 ? 14.438 -30.578 -18.266 1 97 313 GLN A C 1
ATOM 2416 O O . GLN A 1 313 ? 15.648 -30.562 -18.016 1 97 313 GLN A O 1
ATOM 2421 N N . ARG A 1 314 ? 13.977 -30.688 -19.406 1 96.19 314 ARG A N 1
ATOM 2422 C CA . ARG A 1 314 ? 14.852 -30.875 -20.562 1 96.19 314 ARG A CA 1
ATOM 2423 C C . ARG A 1 314 ? 15.414 -29.547 -21.031 1 96.19 314 ARG A C 1
ATOM 2425 O O . ARG A 1 314 ? 16.547 -29.484 -21.516 1 96.19 314 ARG A O 1
ATOM 2432 N N . THR A 1 315 ? 14.688 -28.5 -20.875 1 96.25 315 THR A N 1
ATOM 2433 C CA . THR A 1 315 ? 15.031 -27.297 -21.609 1 96.25 315 THR A CA 1
ATOM 2434 C C . THR A 1 315 ? 15.43 -26.172 -20.641 1 96.25 315 THR A C 1
ATOM 2436 O O . THR A 1 315 ? 16.031 -25.172 -21.062 1 96.25 315 THR A O 1
ATOM 2439 N N . ARG A 1 316 ? 15.047 -26.312 -19.359 1 97.38 316 ARG A N 1
ATOM 2440 C CA . ARG A 1 316 ? 15.156 -25.172 -18.469 1 97.38 316 ARG A CA 1
ATOM 2441 C C . ARG A 1 316 ? 15.898 -25.531 -17.188 1 97.38 316 ARG A C 1
ATOM 2443 O O . ARG A 1 316 ? 15.617 -24.969 -16.125 1 97.38 316 ARG A O 1
ATOM 2450 N N . MET A 1 317 ? 16.703 -26.5 -17.312 1 95.62 317 MET A N 1
ATOM 2451 C CA . MET A 1 317 ? 17.562 -26.797 -16.172 1 95.62 317 MET A CA 1
ATOM 2452 C C . MET A 1 317 ? 18.812 -25.938 -16.188 1 95.62 317 MET A C 1
ATOM 2454 O O . MET A 1 317 ? 19.391 -25.688 -17.25 1 95.62 317 MET A O 1
ATOM 2458 N N . ARG A 1 318 ? 19.125 -25.438 -15.023 1 90.88 318 ARG A N 1
ATOM 2459 C CA . ARG A 1 318 ? 20.359 -24.656 -14.867 1 90.88 318 ARG A CA 1
ATOM 2460 C C . ARG A 1 318 ? 20.984 -24.906 -13.5 1 90.88 318 ARG A C 1
ATOM 2462 O O . ARG A 1 318 ? 20.312 -24.859 -12.477 1 90.88 318 ARG A O 1
ATOM 2469 N N . LYS A 1 319 ? 22.281 -25.266 -13.539 1 86.94 319 LYS A N 1
ATOM 2470 C CA . LYS A 1 319 ? 22.984 -25.375 -12.266 1 86.94 319 LYS A CA 1
ATOM 2471 C C . LYS A 1 319 ? 23.031 -24.031 -11.555 1 86.94 319 LYS A C 1
ATOM 2473 O O . LYS A 1 319 ? 23.141 -22.984 -12.195 1 86.94 319 LYS A O 1
ATOM 2478 N N . PRO A 1 320 ? 22.953 -23.984 -10.281 1 87.38 320 PRO A N 1
ATOM 2479 C CA . PRO A 1 320 ? 22.969 -25.078 -9.32 1 87.38 320 PRO A CA 1
ATOM 2480 C C . PRO A 1 320 ? 21.562 -25.516 -8.898 1 87.38 320 PRO A C 1
ATOM 2482 O O . PRO A 1 320 ? 21.406 -26.25 -7.918 1 87.38 320 PRO A O 1
ATOM 2485 N N . TRP A 1 321 ? 20.594 -25.125 -9.633 1 88.06 321 TRP A N 1
ATOM 2486 C CA . TRP A 1 321 ? 19.234 -25.469 -9.258 1 88.06 321 TRP A CA 1
ATOM 2487 C C . TRP A 1 321 ? 18.938 -26.938 -9.602 1 88.06 321 TRP A C 1
ATOM 2489 O O . TRP A 1 321 ? 19.344 -27.422 -10.664 1 88.06 321 TRP A O 1
ATOM 2499 N N . SER A 1 322 ? 18.266 -27.594 -8.711 1 89 322 SER A N 1
ATOM 2500 C CA . SER A 1 322 ? 17.953 -29 -8.906 1 89 322 SER A CA 1
ATOM 2501 C C . SER A 1 322 ? 16.625 -29.188 -9.641 1 89 322 SER A C 1
ATOM 2503 O O . SER A 1 322 ? 16.266 -30.297 -10.039 1 89 322 SER A O 1
ATOM 2505 N N . GLU A 1 323 ? 15.867 -28.141 -9.773 1 93.44 323 GLU A N 1
ATOM 2506 C CA . GLU A 1 323 ? 14.586 -28.125 -10.469 1 93.44 323 GLU A CA 1
ATOM 2507 C C . GLU A 1 323 ? 14.609 -27.172 -11.656 1 93.44 323 GLU A C 1
ATOM 2509 O O . GLU A 1 323 ? 15.414 -26.234 -11.688 1 93.44 323 GLU A O 1
ATOM 2514 N N . PRO A 1 324 ? 13.742 -27.5 -12.656 1 96.62 324 PRO A N 1
ATOM 2515 C CA . PRO A 1 324 ? 13.742 -26.594 -13.805 1 96.62 324 PRO A CA 1
ATOM 2516 C C . PRO A 1 324 ? 13.219 -25.203 -13.469 1 96.62 324 PRO A C 1
ATOM 2518 O O . PRO A 1 324 ? 12.406 -25.047 -12.547 1 96.62 324 PRO A O 1
ATOM 2521 N N . LEU A 1 325 ? 13.688 -24.203 -14.258 1 96.94 325 LEU A N 1
ATOM 2522 C CA . LEU A 1 325 ? 13.383 -22.812 -14.008 1 96.94 325 LEU A CA 1
ATOM 2523 C C . LEU A 1 325 ? 12.344 -22.281 -15 1 96.94 325 LEU A C 1
ATOM 2525 O O . LEU A 1 325 ? 12.477 -22.484 -16.203 1 96.94 325 LEU A O 1
ATOM 2529 N N . PHE A 1 326 ? 11.297 -21.672 -14.531 1 98 326 PHE A N 1
ATOM 2530 C CA . PHE A 1 326 ? 10.273 -21.062 -15.367 1 98 326 PHE A CA 1
ATOM 2531 C C . PHE A 1 326 ? 9.57 -19.938 -14.625 1 98 326 PHE A C 1
ATOM 2533 O O . PHE A 1 326 ? 8.867 -20.172 -13.641 1 98 326 PHE A O 1
ATOM 2540 N N . ALA A 1 327 ? 9.719 -18.656 -14.984 1 97.94 327 ALA A N 1
ATOM 2541 C CA . ALA A 1 327 ? 9.289 -17.422 -14.32 1 97.94 327 ALA A CA 1
ATOM 2542 C C . ALA A 1 327 ? 10.359 -16.922 -13.359 1 97.94 327 ALA A C 1
ATOM 2544 O O . ALA A 1 327 ? 11.43 -17.516 -13.234 1 97.94 327 ALA A O 1
ATOM 2545 N N . ILE A 1 328 ? 10.117 -15.742 -12.812 1 97.19 328 ILE A N 1
ATOM 2546 C CA . ILE A 1 328 ? 11.055 -15.172 -11.852 1 97.19 328 ILE A CA 1
ATOM 2547 C C . ILE A 1 328 ? 10.32 -14.797 -10.562 1 97.19 328 ILE A C 1
ATOM 2549 O O . ILE A 1 328 ? 9.117 -14.523 -10.594 1 97.19 328 ILE A O 1
ATOM 2553 N N . MET A 1 329 ? 11.039 -14.828 -9.492 1 95 329 MET A N 1
ATOM 2554 C CA . MET A 1 329 ? 10.57 -14.383 -8.18 1 95 329 MET A CA 1
ATOM 2555 C C . MET A 1 329 ? 11.148 -13.016 -7.832 1 95 329 MET A C 1
ATOM 2557 O O . MET A 1 329 ? 12.352 -12.789 -7.992 1 95 329 MET A O 1
ATOM 2561 N N . MET A 1 330 ? 10.273 -12.133 -7.363 1 95.88 330 MET A N 1
ATOM 2562 C CA . MET A 1 330 ? 10.688 -10.742 -7.188 1 95.88 330 MET A CA 1
ATOM 2563 C C . MET A 1 330 ? 10.438 -10.273 -5.758 1 95.88 330 MET A C 1
ATOM 2565 O O . MET A 1 330 ? 9.664 -10.891 -5.027 1 95.88 330 MET A O 1
ATOM 2569 N N . SER A 1 331 ? 11.156 -9.297 -5.355 1 92.94 331 SER A N 1
ATOM 2570 C CA . SER A 1 331 ? 10.906 -8.555 -4.125 1 92.94 331 SER A CA 1
ATOM 2571 C C . SER A 1 331 ? 10.633 -7.078 -4.414 1 92.94 331 SER A C 1
ATOM 2573 O O . SER A 1 331 ? 11.094 -6.547 -5.43 1 92.94 331 SER A O 1
ATOM 2575 N N . LEU A 1 332 ? 10.016 -6.523 -3.512 1 91.94 332 LEU A N 1
ATOM 2576 C CA . LEU A 1 332 ? 9.562 -5.148 -3.695 1 91.94 332 LEU A CA 1
ATOM 2577 C C . LEU A 1 332 ? 10.672 -4.16 -3.365 1 91.94 332 LEU A C 1
ATOM 2579 O O . LEU A 1 332 ? 11.352 -4.301 -2.346 1 91.94 332 LEU A O 1
ATOM 2583 N N . GLN A 1 333 ? 10.914 -3.209 -4.285 1 91.5 333 GLN A N 1
ATOM 2584 C CA . GLN A 1 333 ? 11.867 -2.129 -4.074 1 91.5 333 GLN A CA 1
ATOM 2585 C C . GLN A 1 333 ? 11.156 -0.802 -3.832 1 91.5 333 GLN A C 1
ATOM 2587 O O . GLN A 1 333 ? 11.555 -0.03 -2.955 1 91.5 333 GLN A O 1
ATOM 2592 N N . THR A 1 334 ? 10.266 -0.497 -4.625 1 92.12 334 THR A N 1
ATOM 2593 C CA . THR A 1 334 ? 9.414 0.682 -4.508 1 92.12 334 THR A CA 1
ATOM 2594 C C . THR A 1 334 ? 7.941 0.293 -4.582 1 92.12 334 THR A C 1
ATOM 2596 O O . THR A 1 334 ? 7.527 -0.426 -5.492 1 92.12 334 THR A O 1
ATOM 2599 N N . ARG A 1 335 ? 7.191 0.772 -3.658 1 93.38 335 ARG A N 1
ATOM 2600 C CA . ARG A 1 335 ? 5.773 0.437 -3.562 1 93.38 335 ARG A CA 1
ATOM 2601 C C . ARG A 1 335 ? 4.965 1.163 -4.633 1 93.38 335 ARG A C 1
ATOM 2603 O O . ARG A 1 335 ? 5.395 2.199 -5.145 1 93.38 335 ARG A O 1
ATOM 2610 N N . GLY A 1 336 ? 3.789 0.547 -4.973 1 94.12 336 GLY A N 1
ATOM 2611 C CA . GLY A 1 336 ? 2.922 1.104 -5.996 1 94.12 336 GLY A CA 1
ATOM 2612 C C . GLY A 1 336 ? 1.789 0.177 -6.391 1 94.12 336 GLY A C 1
ATOM 2613 O O . GLY A 1 336 ? 1.542 -0.829 -5.719 1 94.12 336 GLY A O 1
ATOM 2614 N N . VAL A 1 337 ? 1.047 0.598 -7.414 1 95.25 337 VAL A N 1
ATOM 2615 C CA . VAL A 1 337 ? -0.06 -0.193 -7.941 1 95.25 337 VAL A CA 1
ATOM 2616 C C . VAL A 1 337 ? 0.356 -0.854 -9.258 1 95.25 337 VAL A C 1
ATOM 2618 O O . VAL A 1 337 ? 1.024 -0.234 -10.086 1 95.25 337 VAL A O 1
ATOM 2621 N N . VAL A 1 338 ? 0.024 -2.043 -9.367 1 97.06 338 VAL A N 1
ATOM 2622 C CA . VAL A 1 338 ? 0.194 -2.775 -10.617 1 97.06 338 VAL A CA 1
ATOM 2623 C C . VAL A 1 338 ? -1.165 -2.992 -11.273 1 97.06 338 VAL A C 1
ATOM 2625 O O . VAL A 1 338 ? -2.105 -3.469 -10.633 1 97.06 338 VAL A O 1
ATOM 2628 N N . ARG A 1 339 ? -1.271 -2.611 -12.617 1 96.19 339 ARG A N 1
ATOM 2629 C CA . ARG A 1 339 ? -2.539 -2.707 -13.336 1 96.19 339 ARG A CA 1
ATOM 2630 C C . ARG A 1 339 ? -2.359 -3.395 -14.688 1 96.19 339 ARG A C 1
ATOM 2632 O O . ARG A 1 339 ? -1.291 -3.305 -15.297 1 96.19 339 ARG A O 1
ATOM 2639 N N . GLU A 1 340 ? -3.48 -4.078 -15.078 1 97.19 340 GLU A N 1
ATOM 2640 C CA . GLU A 1 340 ? -3.488 -4.539 -16.453 1 97.19 340 GLU A CA 1
ATOM 2641 C C . GLU A 1 340 ? -3.236 -3.387 -17.422 1 97.19 340 GLU A C 1
ATOM 2643 O O . GLU A 1 340 ? -3.711 -2.27 -17.203 1 97.19 340 GLU A O 1
ATOM 2648 N N . GLU A 1 341 ? -2.4 -3.623 -18.438 1 96.56 341 GLU A N 1
ATOM 2649 C CA . GLU A 1 341 ? -2.037 -2.707 -19.5 1 96.56 341 GLU A CA 1
ATOM 2650 C C . GLU A 1 341 ? -0.965 -1.72 -19.047 1 96.56 341 GLU A C 1
ATOM 2652 O O . GLU A 1 341 ? -0.483 -0.911 -19.844 1 96.56 341 GLU A O 1
ATOM 2657 N N . ASP A 1 342 ? -0.627 -1.729 -17.75 1 96.81 342 ASP A N 1
ATOM 2658 C CA . ASP A 1 342 ? 0.507 -0.907 -17.344 1 96.81 342 ASP A CA 1
ATOM 2659 C C . ASP A 1 342 ? 1.746 -1.227 -18.188 1 96.81 342 ASP A C 1
ATOM 2661 O O . ASP A 1 342 ? 2.023 -2.393 -18.469 1 96.81 342 ASP A O 1
ATOM 2665 N N . PRO A 1 343 ? 2.502 -0.214 -18.531 1 97.38 343 PRO A N 1
ATOM 2666 C CA . PRO A 1 343 ? 3.781 -0.492 -19.188 1 97.38 343 PRO A CA 1
ATOM 2667 C C . PRO A 1 343 ? 4.797 -1.143 -18.25 1 97.38 343 PRO A C 1
ATOM 2669 O O . PRO A 1 343 ? 4.793 -0.875 -17.047 1 97.38 343 PRO A O 1
ATOM 2672 N N . VAL A 1 344 ? 5.645 -1.951 -18.781 1 98.31 344 VAL A N 1
ATOM 2673 C CA . VAL A 1 344 ? 6.703 -2.629 -18.047 1 98.31 344 VAL A CA 1
ATOM 2674 C C . VAL A 1 344 ? 8.062 -2.176 -18.562 1 98.31 344 VAL A C 1
ATOM 2676 O O . VAL A 1 344 ? 8.336 -2.26 -19.766 1 98.31 344 VAL A O 1
ATOM 2679 N N . TYR A 1 345 ? 8.906 -1.666 -17.688 1 98.06 345 TYR A N 1
ATOM 2680 C CA . TYR A 1 345 ? 10.273 -1.254 -17.984 1 98.06 345 TYR A CA 1
ATOM 2681 C C . TYR A 1 345 ? 11.281 -2.096 -17.203 1 98.06 345 TYR A C 1
ATOM 2683 O O . TYR A 1 345 ? 10.984 -2.568 -16.109 1 98.06 345 TYR A O 1
ATOM 2691 N N . VAL A 1 346 ? 12.477 -2.242 -17.797 1 98 346 VAL A N 1
ATOM 2692 C CA . VAL A 1 346 ? 13.414 -3.117 -17.094 1 98 346 VAL A CA 1
ATOM 2693 C C . VAL A 1 346 ? 14.82 -2.518 -17.156 1 98 346 VAL A C 1
ATOM 2695 O O . VAL A 1 346 ? 15.094 -1.647 -17.984 1 98 346 VAL A O 1
ATOM 2698 N N . LEU A 1 347 ? 15.617 -2.867 -16.172 1 96.56 347 LEU A N 1
ATOM 2699 C CA . LEU A 1 347 ? 17.062 -2.709 -16.172 1 96.56 347 LEU A CA 1
ATOM 2700 C C . LEU A 1 347 ? 17.766 -4.066 -16.156 1 96.56 347 LEU A C 1
ATOM 2702 O O . LEU A 1 347 ? 17.297 -5 -15.5 1 96.56 347 LEU A O 1
ATOM 2706 N N . TYR A 1 348 ? 18.812 -4.145 -16.859 1 93.56 348 TYR A N 1
ATOM 2707 C CA . TYR A 1 348 ? 19.562 -5.391 -16.969 1 93.56 348 TYR A CA 1
ATOM 2708 C C . TYR A 1 348 ? 20.781 -5.371 -16.062 1 93.56 348 TYR A C 1
ATOM 2710 O O . TYR A 1 348 ? 21.312 -4.301 -15.758 1 93.56 348 TYR A O 1
ATOM 2718 N N . MET B 1 1 ? -41.281 66 -13.242 1 24.97 1 MET B N 1
ATOM 2719 C CA . MET B 1 1 ? -39.906 65.562 -13.508 1 24.97 1 MET B CA 1
ATOM 2720 C C . MET B 1 1 ? -39.562 64.312 -12.75 1 24.97 1 MET B C 1
ATOM 2722 O O . MET B 1 1 ? -39.594 64.25 -11.516 1 24.97 1 MET B O 1
ATOM 2726 N N . VAL B 1 2 ? -39.969 63.125 -13.328 1 33.81 2 VAL B N 1
ATOM 2727 C CA . VAL B 1 2 ? -39.969 61.75 -12.836 1 33.81 2 VAL B CA 1
ATOM 2728 C C . VAL B 1 2 ? -38.531 61.312 -12.508 1 33.81 2 VAL B C 1
ATOM 2730 O O . VAL B 1 2 ? -37.625 61.469 -13.328 1 33.81 2 VAL B O 1
ATOM 2733 N N . PRO B 1 3 ? -38.312 61.281 -11.164 1 34.25 3 PRO B N 1
ATOM 2734 C CA . PRO B 1 3 ? -36.938 61.031 -10.766 1 34.25 3 PRO B CA 1
ATOM 2735 C C . PRO B 1 3 ? -36.375 59.719 -11.352 1 34.25 3 PRO B C 1
ATOM 2737 O O . PRO B 1 3 ? -37.094 58.719 -11.406 1 34.25 3 PRO B O 1
ATOM 2740 N N . ILE B 1 4 ? -35.469 59.781 -12.375 1 37.03 4 ILE B N 1
ATOM 2741 C CA . ILE B 1 4 ? -34.812 58.719 -13.117 1 37.03 4 ILE B CA 1
ATOM 2742 C C . ILE B 1 4 ? -33.969 57.875 -12.164 1 37.03 4 ILE B C 1
ATOM 2744 O O . ILE B 1 4 ? -33.062 58.375 -11.531 1 37.03 4 ILE B O 1
ATOM 2748 N N . VAL B 1 5 ? -34.625 56.938 -11.461 1 34.56 5 VAL B N 1
ATOM 2749 C CA . VAL B 1 5 ? -33.938 55.938 -10.641 1 34.56 5 VAL B CA 1
ATOM 2750 C C . VAL B 1 5 ? -32.812 55.312 -11.438 1 34.56 5 VAL B C 1
ATOM 2752 O O . VAL B 1 5 ? -33.031 54.75 -12.508 1 34.56 5 VAL B O 1
ATOM 2755 N N . THR B 1 6 ? -31.562 55.875 -11.297 1 33.66 6 THR B N 1
ATOM 2756 C CA . THR B 1 6 ? -30.344 55.531 -12.023 1 33.66 6 THR B CA 1
ATOM 2757 C C . THR B 1 6 ? -29.969 54.062 -11.781 1 33.66 6 THR B C 1
ATOM 2759 O O . THR B 1 6 ? -30.375 53.469 -10.773 1 33.66 6 THR B O 1
ATOM 2762 N N . SER B 1 7 ? -29.359 53.281 -12.805 1 42.22 7 SER B N 1
ATOM 2763 C CA . SER B 1 7 ? -29 51.906 -13.102 1 42.22 7 SER B CA 1
ATOM 2764 C C . SER B 1 7 ? -28.078 51.344 -12.023 1 42.22 7 SER B C 1
ATOM 2766 O O . SER B 1 7 ? -27.812 50.125 -11.992 1 42.22 7 SER B O 1
ATOM 2768 N N . SER B 1 8 ? -27.422 52.188 -11.156 1 38.84 8 SER B N 1
ATOM 2769 C CA . SER B 1 8 ? -26.406 51.688 -10.242 1 38.84 8 SER B CA 1
ATOM 2770 C C . SER B 1 8 ? -27.047 50.906 -9.094 1 38.84 8 SER B C 1
ATOM 2772 O O . SER B 1 8 ? -26.391 50.094 -8.422 1 38.84 8 SER B O 1
ATOM 2774 N N . GLN B 1 9 ? -28.266 51.188 -8.688 1 39.59 9 GLN B N 1
ATOM 2775 C CA . GLN B 1 9 ? -28.859 50.531 -7.516 1 39.59 9 GLN B CA 1
ATOM 2776 C C . GLN B 1 9 ? -29.25 49.094 -7.828 1 39.59 9 GLN B C 1
ATOM 2778 O O . GLN B 1 9 ? -29.5 48.312 -6.914 1 39.59 9 GLN B O 1
ATOM 2783 N N . TRP B 1 10 ? -29.531 48.812 -9.117 1 38.47 10 TRP B N 1
ATOM 2784 C CA . TRP B 1 10 ? -29.969 47.438 -9.398 1 38.47 10 TRP B CA 1
ATOM 2785 C C . TRP B 1 10 ? -28.812 46.469 -9.242 1 38.47 10 TRP B C 1
ATOM 2787 O O . TRP B 1 10 ? -29.016 45.25 -9.062 1 38.47 10 TRP B O 1
ATOM 2797 N N . LYS B 1 11 ? -27.531 46.969 -9.43 1 41.34 11 LYS B N 1
ATOM 2798 C CA . LYS B 1 11 ? -26.453 45.969 -9.32 1 41.34 11 LYS B CA 1
ATOM 2799 C C . LYS B 1 11 ? -26.266 45.531 -7.883 1 41.34 11 LYS B C 1
ATOM 2801 O O . LYS B 1 11 ? -25.734 44.438 -7.641 1 41.34 11 LYS B O 1
ATOM 2806 N N . GLY B 1 12 ? -26.688 46.375 -6.934 1 38.56 12 GLY B N 1
ATOM 2807 C CA . GLY B 1 12 ? -26.5 45.969 -5.555 1 38.56 12 GLY B CA 1
ATOM 2808 C C . GLY B 1 12 ? -27.406 44.812 -5.137 1 38.56 12 GLY B C 1
ATOM 2809 O O . GLY B 1 12 ? -27.031 43.969 -4.32 1 38.56 12 GLY B O 1
ATOM 2810 N N . CYS B 1 13 ? -28.688 44.906 -5.602 1 39.97 13 CYS B N 1
ATOM 2811 C CA . CYS B 1 13 ? -29.609 43.875 -5.125 1 39.97 13 CYS B CA 1
ATOM 2812 C C . CYS B 1 13 ? -29.281 42.5 -5.715 1 39.97 13 CYS B C 1
ATOM 2814 O O . CYS B 1 13 ? -29.578 41.469 -5.113 1 39.97 13 CYS B O 1
ATOM 2816 N N . LEU B 1 14 ? -28.75 42.5 -6.988 1 40.28 14 LEU B N 1
ATOM 2817 C CA . LEU B 1 14 ? -28.469 41.188 -7.562 1 40.28 14 LEU B CA 1
ATOM 2818 C C . LEU B 1 14 ? -27.266 40.531 -6.883 1 40.28 14 LEU B C 1
ATOM 2820 O O . LEU B 1 14 ? -27.219 39.312 -6.73 1 40.28 14 LEU B O 1
ATOM 2824 N N . ALA B 1 15 ? -26.281 41.344 -6.387 1 40.47 15 ALA B N 1
ATOM 2825 C CA . ALA B 1 15 ? -25.141 40.75 -5.715 1 40.47 15 ALA B CA 1
ATOM 2826 C C . ALA B 1 15 ? -25.547 40.188 -4.348 1 40.47 15 ALA B C 1
ATOM 2828 O O . ALA B 1 15 ? -25.062 39.125 -3.934 1 40.47 15 ALA B O 1
ATOM 2829 N N . ALA B 1 16 ? -26.5 40.812 -3.639 1 41.69 16 ALA B N 1
ATOM 2830 C CA . ALA B 1 16 ? -26.922 40.281 -2.35 1 41.69 16 ALA B CA 1
ATOM 2831 C C . ALA B 1 16 ? -27.719 38.969 -2.529 1 41.69 16 ALA B C 1
ATOM 2833 O O . ALA B 1 16 ? -27.594 38.031 -1.738 1 41.69 16 ALA B O 1
ATOM 2834 N N . SER B 1 17 ? -28.516 38.875 -3.568 1 42.56 17 SER B N 1
ATOM 2835 C CA . SER B 1 17 ? -29.281 37.625 -3.744 1 42.56 17 SER B CA 1
ATOM 2836 C C . SER B 1 17 ? -28.375 36.469 -4.113 1 42.56 17 SER B C 1
ATOM 2838 O O . SER B 1 17 ? -28.625 35.344 -3.703 1 42.56 17 SER B O 1
ATOM 2840 N N . ALA B 1 18 ? -27.297 36.75 -4.852 1 41.06 18 ALA B N 1
ATOM 2841 C CA . ALA B 1 18 ? -26.406 35.656 -5.191 1 41.06 18 ALA B CA 1
ATOM 2842 C C . ALA B 1 18 ? -25.625 35.188 -3.967 1 41.06 18 ALA B C 1
ATOM 2844 O O . ALA B 1 18 ? -25.359 34 -3.82 1 41.06 18 ALA B O 1
ATOM 2845 N N . VAL B 1 19 ? -25.359 36.031 -2.973 1 40.81 19 VAL B N 1
ATOM 2846 C CA . VAL B 1 19 ? -24.734 35.625 -1.727 1 40.81 19 VAL B CA 1
ATOM 2847 C C . VAL B 1 19 ? -25.734 34.844 -0.867 1 40.81 19 VAL B C 1
ATOM 2849 O O . VAL B 1 19 ? -25.391 33.844 -0.244 1 40.81 19 VAL B O 1
ATOM 2852 N N . ILE B 1 20 ? -27.016 35.156 -0.882 1 41.94 20 ILE B N 1
ATOM 2853 C CA . ILE B 1 20 ? -28 34.469 -0.063 1 41.94 20 ILE B CA 1
ATOM 2854 C C . ILE B 1 20 ? -28.266 33.094 -0.652 1 41.94 20 ILE B C 1
ATOM 2856 O O . ILE B 1 20 ? -28.328 32.094 0.078 1 41.94 20 ILE B O 1
ATOM 2860 N N . ILE B 1 21 ? -28.344 32.969 -1.99 1 42.19 21 ILE B N 1
ATOM 2861 C CA . ILE B 1 21 ? -28.594 31.641 -2.574 1 42.19 21 ILE B CA 1
ATOM 2862 C C . ILE B 1 21 ? -27.359 30.766 -2.418 1 42.19 21 ILE B C 1
ATOM 2864 O O . ILE B 1 21 ? -27.469 29.578 -2.08 1 42.19 21 ILE B O 1
ATOM 2868 N N . GLY B 1 22 ? -26.156 31.266 -2.449 1 39.59 22 GLY B N 1
ATOM 2869 C CA . GLY B 1 22 ? -24.953 30.5 -2.168 1 39.59 22 GLY B CA 1
ATOM 2870 C C . GLY B 1 22 ? -24.828 30.078 -0.712 1 39.59 22 GLY B C 1
ATOM 2871 O O . GLY B 1 22 ? -24.422 28.969 -0.41 1 39.59 22 GLY B O 1
ATOM 2872 N N . GLY B 1 23 ? -25.219 30.875 0.238 1 39.25 23 GLY B N 1
ATOM 2873 C CA . GLY B 1 23 ? -25.266 30.5 1.642 1 39.25 23 GLY B CA 1
ATOM 2874 C C . GLY B 1 23 ? -26.312 29.438 1.939 1 39.25 23 GLY B C 1
ATOM 2875 O O . GLY B 1 23 ? -26.078 28.531 2.74 1 39.25 23 GLY B O 1
ATOM 2876 N N . TYR B 1 24 ? -27.609 29.609 1.423 1 39.28 24 TYR B N 1
ATOM 2877 C CA . TYR B 1 24 ? -28.656 28.641 1.672 1 39.28 24 TYR B CA 1
ATOM 2878 C C . TYR B 1 24 ? -28.281 27.281 1.091 1 39.28 24 TYR B C 1
ATOM 2880 O O . TYR B 1 24 ? -28.469 26.25 1.742 1 39.28 24 TYR B O 1
ATOM 2888 N N . VAL B 1 25 ? -27.797 27.156 -0.17 1 38.16 25 VAL B N 1
ATOM 2889 C CA . VAL B 1 25 ? -27.359 25.875 -0.714 1 38.16 25 VAL B CA 1
ATOM 2890 C C . VAL B 1 25 ? -26.172 25.344 0.101 1 38.16 25 VAL B C 1
ATOM 2892 O O . VAL B 1 25 ? -26.109 24.156 0.422 1 38.16 25 VAL B O 1
ATOM 2895 N N . ALA B 1 26 ? -25.281 26.188 0.586 1 36.44 26 ALA B N 1
ATOM 2896 C CA . ALA B 1 26 ? -24.219 25.766 1.488 1 36.44 26 ALA B CA 1
ATOM 2897 C C . ALA B 1 26 ? -24.781 25.359 2.844 1 36.44 26 ALA B C 1
ATOM 2899 O O . ALA B 1 26 ? -24.344 24.359 3.422 1 36.44 26 ALA B O 1
ATOM 2900 N N . TRP B 1 27 ? -25.734 26.094 3.408 1 39.22 27 TRP B N 1
ATOM 2901 C CA . TRP B 1 27 ? -26.359 25.766 4.68 1 39.22 27 TRP B CA 1
ATOM 2902 C C . TRP B 1 27 ? -27.125 24.438 4.574 1 39.22 27 TRP B C 1
ATOM 2904 O O . TRP B 1 27 ? -27 23.578 5.457 1 39.22 27 TRP B O 1
ATOM 2914 N N . LYS B 1 28 ? -28.062 24.234 3.648 1 40.28 28 LYS B N 1
ATOM 2915 C CA . LYS B 1 28 ? -28.734 22.953 3.48 1 40.28 28 LYS B CA 1
ATOM 2916 C C . LYS B 1 28 ? -27.734 21.828 3.252 1 40.28 28 LYS B C 1
ATOM 2918 O O . LYS B 1 28 ? -27.938 20.688 3.686 1 40.28 28 LYS B O 1
ATOM 2923 N N . MET B 1 29 ? -26.641 22.078 2.607 1 36.78 29 MET B N 1
ATOM 2924 C CA . MET B 1 29 ? -25.609 21.078 2.359 1 36.78 29 MET B CA 1
ATOM 2925 C C . MET B 1 29 ? -24.812 20.781 3.627 1 36.78 29 MET B C 1
ATOM 2927 O O . MET B 1 29 ? -24.156 19.75 3.732 1 36.78 29 MET B O 1
ATOM 2931 N N . LEU B 1 30 ? -24.594 21.766 4.574 1 38.22 30 LEU B N 1
ATOM 2932 C CA . LEU B 1 30 ? -23.875 21.547 5.828 1 38.22 30 LEU B CA 1
ATOM 2933 C C . LEU B 1 30 ? -24.812 20.953 6.887 1 38.22 30 LEU B C 1
ATOM 2935 O O . LEU B 1 30 ? -24.422 20.828 8.047 1 38.22 30 LEU B O 1
ATOM 2939 N N . LYS B 1 31 ? -26.125 21.203 6.883 1 36.94 31 LYS B N 1
ATOM 2940 C CA . LYS B 1 31 ? -26.891 20.469 7.895 1 36.94 31 LYS B CA 1
ATOM 2941 C C . LYS B 1 31 ? -26.5 18.984 7.906 1 36.94 31 LYS B C 1
ATOM 2943 O O . LYS B 1 31 ? -26.484 18.328 6.863 1 36.94 31 LYS B O 1
ATOM 2948 N N . PRO B 1 32 ? -25.844 18.531 9.055 1 40.47 32 PRO B N 1
ATOM 2949 C CA . PRO B 1 32 ? -25.672 17.094 9.219 1 40.47 32 PRO B CA 1
ATOM 2950 C C . PRO B 1 32 ? -26.953 16.312 8.875 1 40.47 32 PRO B C 1
ATOM 2952 O O . PRO B 1 32 ? -27.922 16.359 9.617 1 40.47 32 PRO B O 1
ATOM 2955 N N . ASP B 1 33 ? -27.719 16.672 7.969 1 37.41 33 ASP B N 1
ATOM 2956 C CA . ASP B 1 33 ? -28.766 15.68 7.754 1 37.41 33 ASP B CA 1
ATOM 2957 C C . ASP B 1 33 ? -28.25 14.266 7.98 1 37.41 33 ASP B C 1
ATOM 2959 O O . ASP B 1 33 ? -27.344 13.812 7.273 1 37.41 33 ASP B O 1
ATOM 2963 N N . SER B 1 34 ? -28.188 13.938 9.312 1 40.09 34 SER B N 1
ATOM 2964 C CA . SER B 1 34 ? -28 12.57 9.789 1 40.09 34 SER B CA 1
ATOM 2965 C C . SER B 1 34 ? -28.547 11.562 8.781 1 40.09 34 SER B C 1
ATOM 2967 O O . SER B 1 34 ? -28.656 10.375 9.086 1 40.09 34 SER B O 1
ATOM 2969 N N . ARG B 1 35 ? -29.297 12.172 7.875 1 40.66 35 ARG B N 1
ATOM 2970 C CA . ARG B 1 35 ? -29.953 11.188 7.023 1 40.66 35 ARG B CA 1
ATOM 2971 C C . ARG B 1 35 ? -28.953 10.125 6.555 1 40.66 35 ARG B C 1
ATOM 2973 O O . ARG B 1 35 ? -27.75 10.367 6.531 1 40.66 35 ARG B O 1
ATOM 2980 N N . ASN B 1 36 ? -29.438 8.984 6.246 1 50.62 36 ASN B N 1
ATOM 2981 C CA . ASN B 1 36 ? -29.047 7.652 5.789 1 50.62 36 ASN B CA 1
ATOM 2982 C C . ASN B 1 36 ? -28.047 7.727 4.637 1 50.62 36 ASN B C 1
ATOM 2984 O O . ASN B 1 36 ? -28.438 7.668 3.469 1 50.62 36 ASN B O 1
ATOM 2988 N N . VAL B 1 37 ? -27.016 8.734 4.84 1 63.25 37 VAL B N 1
ATOM 2989 C CA . VAL B 1 37 ? -26.078 8.641 3.73 1 63.25 37 VAL B CA 1
ATOM 2990 C C . VAL B 1 37 ? -25.562 7.203 3.605 1 63.25 37 VAL B C 1
ATOM 2992 O O . VAL B 1 37 ? -24.969 6.668 4.543 1 63.25 37 VAL B O 1
ATOM 2995 N N . LYS B 1 38 ? -26.094 6.539 2.596 1 75.5 38 LYS B N 1
ATOM 2996 C CA . LYS B 1 38 ? -25.688 5.176 2.277 1 75.5 38 LYS B CA 1
ATOM 2997 C C . LYS B 1 38 ? -24.25 5.133 1.761 1 75.5 38 LYS B C 1
ATOM 2999 O O . LYS B 1 38 ? -23.875 5.902 0.869 1 75.5 38 LYS B O 1
ATOM 3004 N N . LEU B 1 39 ? -23.391 4.535 2.475 1 85.81 39 LEU B N 1
ATOM 3005 C CA . LEU B 1 39 ? -22.047 4.246 1.974 1 85.81 39 LEU B CA 1
ATOM 3006 C C . LEU B 1 39 ? -22.109 3.564 0.612 1 85.81 39 LEU B C 1
ATOM 3008 O O . LEU B 1 39 ? -22.906 2.643 0.414 1 85.81 39 LEU B O 1
ATOM 3012 N N . LEU B 1 40 ? -21.375 4.117 -0.315 1 87.69 40 LEU B N 1
ATOM 3013 C CA . LEU B 1 40 ? -21.328 3.484 -1.629 1 87.69 40 LEU B CA 1
ATOM 3014 C C . LEU B 1 40 ? -20.359 2.301 -1.627 1 87.69 40 LEU B C 1
ATOM 3016 O O . LEU B 1 40 ? -19.281 2.377 -1.038 1 87.69 40 LEU B O 1
ATOM 3020 N N . SER B 1 41 ? -20.844 1.193 -2.275 1 82.38 41 SER B N 1
ATOM 3021 C CA . SER B 1 41 ? -19.984 0.025 -2.447 1 82.38 41 SER B CA 1
ATOM 3022 C C . SER B 1 41 ? -18.906 0.282 -3.492 1 82.38 41 SER B C 1
ATOM 3024 O O . SER B 1 41 ? -18.953 1.273 -4.223 1 82.38 41 SER B O 1
ATOM 3026 N N . ALA B 1 42 ? -17.969 -0.605 -3.518 1 80.19 42 ALA B N 1
ATOM 3027 C CA . ALA B 1 42 ? -16.906 -0.508 -4.52 1 80.19 42 ALA B CA 1
ATOM 3028 C C . ALA B 1 42 ? -17.484 -0.506 -5.93 1 80.19 42 ALA B C 1
ATOM 3030 O O . ALA B 1 42 ? -17.031 0.252 -6.793 1 80.19 42 ALA B O 1
ATOM 3031 N N . ARG B 1 43 ? -18.391 -1.396 -6.156 1 79.19 43 ARG B N 1
ATOM 3032 C CA . ARG B 1 43 ? -19.031 -1.497 -7.465 1 79.19 43 ARG B CA 1
ATOM 3033 C C . ARG B 1 43 ? -19.75 -0.206 -7.82 1 79.19 43 ARG B C 1
ATOM 3035 O O . ARG B 1 43 ? -19.688 0.256 -8.961 1 79.19 43 ARG B O 1
ATOM 3042 N N . GLU B 1 44 ? -20.469 0.365 -6.824 1 86.94 44 GLU B N 1
ATOM 3043 C CA . GLU B 1 44 ? -21.172 1.621 -7.043 1 86.94 44 GLU B CA 1
ATOM 3044 C C . GLU B 1 44 ? -20.203 2.758 -7.355 1 86.94 44 GLU B C 1
ATOM 3046 O O . GLU B 1 44 ? -20.484 3.6 -8.211 1 86.94 44 GLU B O 1
ATOM 3051 N N . LEU B 1 45 ? -19.125 2.756 -6.684 1 90.75 45 LEU B N 1
ATOM 3052 C CA . LEU B 1 45 ? -18.125 3.799 -6.895 1 90.75 45 LEU B CA 1
ATOM 3053 C C . LEU B 1 45 ? -17.5 3.686 -8.281 1 90.75 45 LEU B C 1
ATOM 3055 O O . LEU B 1 45 ? -17.188 4.699 -8.914 1 90.75 45 LEU B O 1
ATOM 3059 N N . GLN B 1 46 ? -17.297 2.484 -8.742 1 83.06 46 GLN B N 1
ATOM 3060 C CA . GLN B 1 46 ? -16.75 2.248 -10.07 1 83.06 46 GLN B CA 1
ATOM 3061 C C . GLN B 1 46 ? -17.672 2.768 -11.156 1 83.06 46 GLN B C 1
ATOM 3063 O O . GLN B 1 46 ? -17.219 3.242 -12.203 1 83.06 46 GLN B O 1
ATOM 3068 N N . LYS B 1 47 ? -18.953 2.719 -10.961 1 88.88 47 LYS B N 1
ATOM 3069 C CA . LYS B 1 47 ? -19.953 3.09 -11.961 1 88.88 47 LYS B CA 1
ATOM 3070 C C . LYS B 1 47 ? -20.391 4.535 -11.789 1 88.88 47 LYS B C 1
ATOM 3072 O O . LYS B 1 47 ? -21.156 5.062 -12.602 1 88.88 47 LYS B O 1
ATOM 3077 N N . ALA B 1 48 ? -19.906 5.133 -10.719 1 93.25 48 ALA B N 1
ATOM 3078 C CA . ALA B 1 48 ? -20.359 6.488 -10.406 1 93.25 48 ALA B CA 1
ATOM 3079 C C . ALA B 1 48 ? -19.875 7.484 -11.445 1 93.25 48 ALA B C 1
ATOM 3081 O O . ALA B 1 48 ? -18.859 7.246 -12.117 1 93.25 48 ALA B O 1
ATOM 3082 N N . LYS B 1 49 ? -20.578 8.57 -11.602 1 95 49 LYS B N 1
ATOM 3083 C CA . LYS B 1 49 ? -20.156 9.656 -12.477 1 95 49 LYS B CA 1
ATOM 3084 C C . LYS B 1 49 ? -19.297 10.664 -11.727 1 95 49 LYS B C 1
ATOM 3086 O O . LYS B 1 49 ? -19.812 11.602 -11.117 1 95 49 LYS B O 1
ATOM 3091 N N . TRP B 1 50 ? -18.062 10.562 -11.883 1 96.12 50 TRP B N 1
ATOM 3092 C CA . TRP B 1 50 ? -17.094 11.391 -11.18 1 96.12 50 TRP B CA 1
ATOM 3093 C C . TRP B 1 50 ? -16.906 12.727 -11.875 1 96.12 50 TRP B C 1
ATOM 3095 O O . TRP B 1 50 ? -16.859 12.797 -13.109 1 96.12 50 TRP B O 1
ATOM 3105 N N . GLN B 1 51 ? -16.797 13.789 -11.102 1 96.25 51 GLN B N 1
ATOM 3106 C CA . GLN B 1 51 ? -16.547 15.117 -11.641 1 96.25 51 GLN B CA 1
ATOM 3107 C C . GLN B 1 51 ? -15.094 15.523 -11.438 1 96.25 51 GLN B C 1
ATOM 3109 O O . GLN B 1 51 ? -14.602 15.555 -10.305 1 96.25 51 GLN B O 1
ATOM 3114 N N . HIS B 1 52 ? -14.422 15.805 -12.5 1 97.12 52 HIS B N 1
ATOM 3115 C CA . HIS B 1 52 ? -13.062 16.328 -12.422 1 97.12 52 HIS B CA 1
ATOM 3116 C C . HIS B 1 52 ? -13.047 17.75 -11.867 1 97.12 52 HIS B C 1
ATOM 3118 O O . HIS B 1 52 ? -13.711 18.641 -12.398 1 97.12 52 HIS B O 1
ATOM 3124 N N . VAL B 1 53 ? -12.227 17.984 -10.82 1 97.56 53 VAL B N 1
ATOM 3125 C CA . VAL B 1 53 ? -12.344 19.297 -10.18 1 97.56 53 VAL B CA 1
ATOM 3126 C C . VAL B 1 53 ? -10.984 19.984 -10.148 1 97.56 53 VAL B C 1
ATOM 3128 O O . VAL B 1 53 ? -10.891 21.188 -9.875 1 97.56 53 VAL B O 1
ATOM 3131 N N . GLY B 1 54 ? -9.969 19.25 -10.383 1 97.81 54 GLY B N 1
ATOM 3132 C CA . GLY B 1 54 ? -8.641 19.828 -10.305 1 97.81 54 GLY B CA 1
ATOM 3133 C C . GLY B 1 54 ? -7.535 18.781 -10.297 1 97.81 54 GLY B C 1
ATOM 3134 O O . GLY B 1 54 ? -7.672 17.719 -10.906 1 97.81 54 GLY B O 1
ATOM 3135 N N . LYS B 1 55 ? -6.387 19.188 -9.633 1 98.31 55 LYS B N 1
ATOM 3136 C CA . LYS B 1 55 ? -5.23 18.297 -9.562 1 98.31 55 LYS B CA 1
ATOM 3137 C C . LYS B 1 55 ? -4.512 18.438 -8.227 1 98.31 55 LYS B C 1
ATOM 3139 O O . LYS B 1 55 ? -4.695 19.438 -7.52 1 98.31 55 LYS B O 1
ATOM 3144 N N . VAL B 1 56 ? -3.771 17.453 -7.914 1 98.56 56 VAL B N 1
ATOM 3145 C CA . VAL B 1 56 ? -2.947 17.516 -6.711 1 98.56 56 VAL B CA 1
ATOM 3146 C C . VAL B 1 56 ? -1.786 18.484 -6.922 1 98.56 56 VAL B C 1
ATOM 3148 O O . VAL B 1 56 ? -1.03 18.359 -7.887 1 98.56 56 VAL B O 1
ATOM 3151 N N . LYS B 1 57 ? -1.669 19.391 -6.031 1 98.38 57 LYS B N 1
ATOM 3152 C CA . LYS B 1 57 ? -0.583 20.359 -6.102 1 98.38 57 LYS B CA 1
ATOM 3153 C C . LYS B 1 57 ? 0.614 19.906 -5.27 1 98.38 57 LYS B C 1
ATOM 3155 O O . LYS B 1 57 ? 1.76 20.031 -5.707 1 98.38 57 LYS B O 1
ATOM 3160 N N . LYS B 1 58 ? 0.364 19.484 -4.074 1 98.62 58 LYS B N 1
ATOM 3161 C CA . LYS B 1 58 ? 1.418 19.016 -3.18 1 98.62 58 LYS B CA 1
ATOM 3162 C C . LYS B 1 58 ? 0.975 17.766 -2.408 1 98.62 58 LYS B C 1
ATOM 3164 O O . LYS B 1 58 ? -0.217 17.578 -2.158 1 98.62 58 LYS B O 1
ATOM 3169 N N . VAL B 1 59 ? 1.935 16.953 -2.086 1 98.5 59 VAL B N 1
ATOM 3170 C CA . VAL B 1 59 ? 1.779 15.828 -1.164 1 98.5 59 VAL B CA 1
ATOM 3171 C C . VAL B 1 59 ? 2.779 15.961 -0.017 1 98.5 59 VAL B C 1
ATOM 3173 O O . VAL B 1 59 ? 3.992 15.93 -0.237 1 98.5 59 VAL B O 1
ATOM 3176 N N . TRP B 1 60 ? 2.252 16.109 1.186 1 98.25 60 TRP B N 1
ATOM 3177 C CA . TRP B 1 60 ? 3.113 16.297 2.352 1 98.25 60 TRP B CA 1
ATOM 3178 C C . TRP B 1 60 ? 2.891 15.18 3.369 1 98.25 60 TRP B C 1
ATOM 3180 O O . TRP B 1 60 ? 1.751 14.797 3.646 1 98.25 60 TRP B O 1
ATOM 3190 N N . LEU B 1 61 ? 3.957 14.641 3.809 1 96.94 61 LEU B N 1
ATOM 3191 C CA . LEU B 1 61 ? 3.963 13.656 4.891 1 96.94 61 LEU B CA 1
ATOM 3192 C C . LEU B 1 61 ? 4.637 14.227 6.137 1 96.94 61 LEU B C 1
ATOM 3194 O O . LEU B 1 61 ? 5.727 14.797 6.051 1 96.94 61 LEU B O 1
ATOM 3198 N N . TYR B 1 62 ? 3.965 14.117 7.277 1 96.25 62 TYR B N 1
ATOM 3199 C CA . TYR B 1 62 ? 4.512 14.586 8.547 1 96.25 62 TYR B CA 1
ATOM 3200 C C . TYR B 1 62 ? 4.934 13.414 9.422 1 96.25 62 TYR B C 1
ATOM 3202 O O . TYR B 1 62 ? 4.168 12.969 10.281 1 96.25 62 TYR B O 1
ATOM 3210 N N . PRO B 1 63 ? 6.176 13.062 9.32 1 94.75 63 PRO B N 1
ATOM 3211 C CA . PRO B 1 63 ? 6.602 11.875 10.07 1 94.75 63 PRO B CA 1
ATOM 3212 C C . PRO B 1 63 ? 6.496 12.07 11.586 1 94.75 63 PRO B C 1
ATOM 3214 O O . PRO B 1 63 ? 6.09 11.148 12.297 1 94.75 63 PRO B O 1
ATOM 3217 N N . VAL B 1 64 ? 6.859 13.219 12.031 1 95 64 VAL B N 1
ATOM 3218 C CA . VAL B 1 64 ? 6.809 13.539 13.453 1 95 64 VAL B CA 1
ATOM 3219 C C . VAL B 1 64 ? 5.723 14.586 13.703 1 95 64 VAL B C 1
ATOM 3221 O O . VAL B 1 64 ? 5.727 15.656 13.086 1 95 64 VAL B O 1
ATOM 3224 N N . THR B 1 65 ? 4.867 14.266 14.633 1 92.56 65 THR B N 1
ATOM 3225 C CA . THR B 1 65 ? 3.785 15.18 14.969 1 92.56 65 THR B CA 1
ATOM 3226 C C . THR B 1 65 ? 4.324 16.594 15.219 1 92.56 65 THR B C 1
ATOM 3228 O O . THR B 1 65 ? 5.27 16.766 15.992 1 92.56 65 THR B O 1
ATOM 3231 N N . SER B 1 66 ? 3.795 17.594 14.531 1 94.94 66 SER B N 1
ATOM 3232 C CA . SER B 1 66 ? 4.023 19.016 14.742 1 94.94 66 SER B CA 1
ATOM 3233 C C . SER B 1 66 ? 5.32 19.469 14.086 1 94.94 66 SER B C 1
ATOM 3235 O O . SER B 1 66 ? 5.617 20.656 14.047 1 94.94 66 SER B O 1
ATOM 3237 N N . CYS B 1 67 ? 6.184 18.609 13.555 1 97.38 67 CYS B N 1
ATOM 3238 C CA . CYS B 1 67 ? 7.434 19 12.914 1 97.38 67 CYS B CA 1
ATOM 3239 C C . CYS B 1 67 ? 7.223 19.266 11.43 1 97.38 67 CYS B C 1
ATOM 3241 O O . CYS B 1 67 ? 6.102 19.188 10.93 1 97.38 67 CYS B O 1
ATOM 3243 N N . ALA B 1 68 ? 8.273 19.703 10.766 1 98 68 ALA B N 1
ATOM 3244 C CA . ALA B 1 68 ? 8.203 20 9.336 1 98 68 ALA B CA 1
ATOM 3245 C C . ALA B 1 68 ? 7.852 18.766 8.523 1 98 68 ALA B C 1
ATOM 3247 O O . ALA B 1 68 ? 8.055 17.641 8.984 1 98 68 ALA B O 1
ATOM 3248 N N . PRO B 1 69 ? 7.316 18.938 7.352 1 97.88 69 PRO B N 1
ATOM 3249 C CA . PRO B 1 69 ? 6.914 17.797 6.527 1 97.88 69 PRO B CA 1
ATOM 3250 C C . PRO B 1 69 ? 8.047 17.266 5.645 1 97.88 69 PRO B C 1
ATOM 3252 O O . PRO B 1 69 ? 9.062 17.953 5.48 1 97.88 69 PRO B O 1
ATOM 3255 N N . LEU B 1 70 ? 7.91 16.078 5.176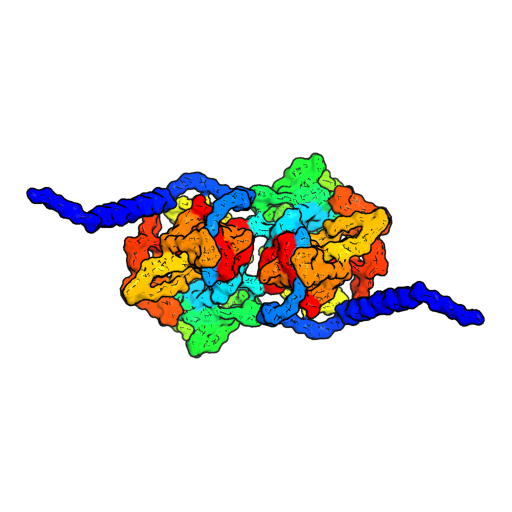 1 96.56 70 LEU B N 1
ATOM 3256 C CA . LEU B 1 70 ? 8.539 15.617 3.941 1 96.56 70 LEU B CA 1
ATOM 3257 C C . LEU B 1 70 ? 7.727 16.047 2.725 1 96.56 70 LEU B C 1
ATOM 3259 O O . LEU B 1 70 ? 6.527 15.781 2.646 1 96.56 70 LEU B O 1
ATOM 3263 N N . ASP B 1 71 ? 8.359 16.828 1.886 1 96.5 71 ASP B N 1
ATOM 3264 C CA . ASP B 1 71 ? 7.75 17.188 0.607 1 96.5 71 ASP B CA 1
ATOM 3265 C C . ASP B 1 71 ? 7.91 16.062 -0.41 1 96.5 71 ASP B C 1
ATOM 3267 O O . ASP B 1 71 ? 9.008 15.836 -0.928 1 96.5 71 ASP B O 1
ATOM 3271 N N . LEU B 1 72 ? 6.789 15.375 -0.717 1 95.81 72 LEU B N 1
ATOM 3272 C CA . LEU B 1 72 ? 6.867 14.172 -1.537 1 95.81 72 LEU B CA 1
ATOM 3273 C C . LEU B 1 72 ? 6.238 14.406 -2.906 1 95.81 72 LEU B C 1
ATOM 3275 O O . LEU B 1 72 ? 5.215 15.078 -3.018 1 95.81 72 LEU B O 1
ATOM 3279 N N . TYR B 1 73 ? 6.875 13.836 -3.914 1 94.56 73 TYR B N 1
ATOM 3280 C CA . TYR B 1 73 ? 6.262 13.82 -5.238 1 94.56 73 TYR B CA 1
ATOM 3281 C C . TYR B 1 73 ? 5.07 12.867 -5.273 1 94.56 73 TYR B C 1
ATOM 3283 O O . TYR B 1 73 ? 4.09 13.109 -5.98 1 94.56 73 TYR B O 1
ATOM 3291 N N . ALA B 1 74 ? 5.219 11.781 -4.547 1 95.06 74 ALA B N 1
ATOM 3292 C CA . ALA B 1 74 ? 4.195 10.742 -4.492 1 95.06 74 ALA B CA 1
ATOM 3293 C C . ALA B 1 74 ? 4.215 10.023 -3.145 1 95.06 74 ALA B C 1
ATOM 3295 O O . ALA B 1 74 ? 5.262 9.938 -2.494 1 95.06 74 ALA B O 1
ATOM 3296 N N . ALA B 1 75 ? 3.08 9.508 -2.756 1 96.38 75 ALA B N 1
ATOM 3297 C CA . ALA B 1 75 ? 2.932 8.742 -1.521 1 96.38 75 ALA B CA 1
ATOM 3298 C C . ALA B 1 75 ? 1.868 7.66 -1.671 1 96.38 75 ALA B C 1
ATOM 3300 O O . ALA B 1 75 ? 1.028 7.727 -2.572 1 96.38 75 ALA B O 1
ATOM 3301 N N . LEU B 1 76 ? 1.988 6.719 -0.832 1 94.81 76 LEU B N 1
ATOM 3302 C CA . LEU B 1 76 ? 1.053 5.602 -0.854 1 94.81 76 LEU B CA 1
ATOM 3303 C C . LEU B 1 76 ? -0.073 5.816 0.153 1 94.81 76 LEU B C 1
ATOM 3305 O O . LEU B 1 76 ? 0.18 6.168 1.308 1 94.81 76 LEU B O 1
ATOM 3309 N N . ALA B 1 77 ? -1.284 5.676 -0.312 1 94.38 77 ALA B N 1
ATOM 3310 C CA . ALA B 1 77 ? -2.447 5.527 0.56 1 94.38 77 ALA B CA 1
ATOM 3311 C C . ALA B 1 77 ? -2.852 4.062 0.691 1 94.38 77 ALA B C 1
ATOM 3313 O O . ALA B 1 77 ? -3.605 3.543 -0.136 1 94.38 77 ALA B O 1
ATOM 3314 N N . ALA B 1 78 ? -2.35 3.48 1.756 1 89.12 78 ALA B N 1
ATOM 3315 C CA . ALA B 1 78 ? -2.525 2.033 1.838 1 89.12 78 ALA B CA 1
ATOM 3316 C C . ALA B 1 78 ? -3.131 1.628 3.178 1 89.12 78 ALA B C 1
ATOM 3318 O O . ALA B 1 78 ? -3.629 0.51 3.33 1 89.12 78 ALA B O 1
ATOM 3319 N N . VAL B 1 79 ? -3.029 2.516 4.133 1 84.38 79 VAL B N 1
ATOM 3320 C CA . VAL B 1 79 ? -3.527 2.164 5.457 1 84.38 79 VAL B CA 1
ATOM 3321 C C . VAL B 1 79 ? -4.391 3.299 6.004 1 84.38 79 VAL B C 1
ATOM 3323 O O . VAL B 1 79 ? -4.285 4.441 5.551 1 84.38 79 VAL B O 1
ATOM 3326 N N . ARG B 1 80 ? -5.113 2.969 6.941 1 81 80 ARG B N 1
ATOM 3327 C CA . ARG B 1 80 ? -6.031 3.932 7.543 1 81 80 ARG B CA 1
ATOM 3328 C C . ARG B 1 80 ? -5.27 5.012 8.305 1 81 80 ARG B C 1
ATOM 3330 O O . ARG B 1 80 ? -5.742 6.145 8.422 1 81 80 ARG B O 1
ATOM 3337 N N . ALA B 1 81 ? -4.129 4.695 8.711 1 83.06 81 ALA B N 1
ATOM 3338 C CA . ALA B 1 81 ? -3.369 5.574 9.594 1 83.06 81 ALA B CA 1
ATOM 3339 C C . ALA B 1 81 ? -2.795 6.762 8.828 1 83.06 81 ALA B C 1
ATOM 3341 O O . ALA B 1 81 ? -2.391 7.762 9.43 1 83.06 81 ALA B O 1
ATOM 3342 N N . GLY B 1 82 ? -2.752 6.602 7.512 1 91 82 GLY B N 1
ATOM 3343 C CA . GLY B 1 82 ? -2.303 7.762 6.758 1 91 82 GLY B CA 1
ATOM 3344 C C . GLY B 1 82 ? -1.39 7.406 5.602 1 91 82 GLY B C 1
ATOM 3345 O O . GLY B 1 82 ? -1.228 6.23 5.273 1 91 82 GLY B O 1
ATOM 3346 N N . LEU B 1 83 ? -0.818 8.484 5.012 1 94.38 83 LEU B N 1
ATOM 3347 C CA . LEU B 1 83 ? 0.076 8.32 3.871 1 94.38 83 LEU B CA 1
ATOM 3348 C C . LEU B 1 83 ? 1.358 7.605 4.285 1 94.38 83 LEU B C 1
ATOM 3350 O O . LEU B 1 83 ? 1.81 7.742 5.426 1 94.38 83 LEU B O 1
ATOM 3354 N N . GLU B 1 84 ? 1.886 6.93 3.354 1 93.25 84 GLU B N 1
ATOM 3355 C CA . GLU B 1 84 ? 3.168 6.262 3.549 1 93.25 84 GLU B CA 1
ATOM 3356 C C . GLU B 1 84 ? 4.148 6.613 2.438 1 93.25 84 GLU B C 1
ATOM 3358 O O . GLU B 1 84 ? 3.764 6.727 1.271 1 93.25 84 GLU B O 1
ATOM 3363 N N . GLU B 1 85 ? 5.371 6.84 2.891 1 93.06 85 GLU B N 1
ATOM 3364 C CA . GLU B 1 85 ? 6.426 7.035 1.898 1 93.06 85 GLU B CA 1
ATOM 3365 C C . GLU B 1 85 ? 6.691 5.75 1.115 1 93.06 85 GLU B C 1
ATOM 3367 O O . GLU B 1 85 ? 6.598 4.652 1.665 1 93.06 85 GLU B O 1
ATOM 3372 N N . LEU B 1 86 ? 7.07 5.793 -0.126 1 90.81 86 LEU B N 1
ATOM 3373 C CA . LEU B 1 86 ? 7 4.691 -1.078 1 90.81 86 LEU B CA 1
ATOM 3374 C C . LEU B 1 86 ? 8.172 3.729 -0.884 1 90.81 86 LEU B C 1
ATOM 3376 O O . LEU B 1 86 ? 8.086 2.561 -1.274 1 90.81 86 LEU B O 1
ATOM 3380 N N . THR B 1 87 ? 9.25 4.176 -0.365 1 85.19 87 THR B N 1
ATOM 3381 C CA . THR B 1 87 ? 10.438 3.324 -0.338 1 85.19 87 THR B CA 1
ATOM 3382 C C . THR B 1 87 ? 10.758 2.885 1.088 1 85.19 87 THR B C 1
ATOM 3384 O O . THR B 1 87 ? 11.273 1.789 1.304 1 85.19 87 THR B O 1
ATOM 3387 N N . SER B 1 88 ? 10.484 3.707 2.045 1 82.44 88 SER B N 1
ATOM 3388 C CA . SER B 1 88 ? 10.867 3.439 3.428 1 82.44 88 SER B CA 1
ATOM 3389 C C . SER B 1 88 ? 9.68 2.957 4.25 1 82.44 88 SER B C 1
ATOM 3391 O O . SER B 1 88 ? 9.852 2.467 5.367 1 82.44 88 SER B O 1
ATOM 3393 N N . SER B 1 89 ? 8.453 3.127 3.766 1 81.31 89 SER B N 1
ATOM 3394 C CA . SER B 1 89 ? 7.219 2.795 4.465 1 81.31 89 SER B CA 1
ATOM 3395 C C . SER B 1 89 ? 6.992 3.717 5.656 1 81.31 89 SER B C 1
ATOM 3397 O O . SER B 1 89 ? 6.215 3.395 6.559 1 81.31 89 SER B O 1
ATOM 3399 N N . LEU B 1 90 ? 7.82 4.785 5.723 1 89.5 90 LEU B N 1
ATOM 3400 C CA . LEU B 1 90 ? 7.574 5.805 6.734 1 89.5 90 LEU B CA 1
ATOM 3401 C C . LEU B 1 90 ? 6.148 6.336 6.633 1 89.5 90 LEU B C 1
ATOM 3403 O O . LEU B 1 90 ? 5.695 6.715 5.551 1 89.5 90 LEU B O 1
ATOM 3407 N N . ARG B 1 91 ? 5.52 6.352 7.793 1 90.81 91 ARG B N 1
ATOM 3408 C CA . ARG B 1 91 ? 4.109 6.734 7.812 1 90.81 91 ARG B CA 1
ATOM 3409 C C . ARG B 1 91 ? 3.928 8.117 8.414 1 90.81 91 ARG B C 1
ATOM 3411 O O . ARG B 1 91 ? 4.738 8.555 9.234 1 90.81 91 ARG B O 1
ATOM 3418 N N . ASP B 1 92 ? 2.814 8.703 8.055 1 93.06 92 ASP B N 1
ATOM 3419 C CA . ASP B 1 92 ? 2.439 10 8.602 1 93.06 92 ASP B CA 1
ATOM 3420 C C . ASP B 1 92 ? 2.244 9.922 10.117 1 93.06 92 ASP B C 1
ATOM 3422 O O . ASP B 1 92 ? 1.588 9.008 10.617 1 93.06 92 ASP B O 1
ATOM 3426 N N . ARG B 1 93 ? 2.857 10.805 10.789 1 91.12 93 ARG B N 1
ATOM 3427 C CA . ARG B 1 93 ? 2.717 11.016 12.227 1 91.12 93 ARG B CA 1
ATOM 3428 C C . ARG B 1 93 ? 2.938 9.719 12.992 1 91.12 93 ARG B C 1
ATOM 3430 O O . ARG B 1 93 ? 2.262 9.453 13.984 1 91.12 93 ARG B O 1
ATOM 3437 N N . SER B 1 94 ? 3.844 8.961 12.531 1 89.56 94 SER B N 1
ATOM 3438 C CA . SER B 1 94 ? 4.195 7.715 13.203 1 89.56 94 SER B CA 1
ATOM 3439 C C . SER B 1 94 ? 5.145 7.965 14.367 1 89.56 94 SER B C 1
ATOM 3441 O O . SER B 1 94 ? 5.395 7.07 15.172 1 89.56 94 SER B O 1
ATOM 3443 N N . TYR B 1 95 ? 5.668 9.203 14.469 1 91.31 95 TYR B N 1
ATOM 3444 C CA . TYR B 1 95 ? 6.508 9.602 15.586 1 91.31 95 TYR B CA 1
ATOM 3445 C C . TYR B 1 95 ? 5.891 10.781 16.328 1 91.31 95 TYR B C 1
ATOM 3447 O O . TYR B 1 95 ? 5.207 11.609 15.734 1 91.31 95 TYR B O 1
ATOM 3455 N N . ALA B 1 96 ? 6.195 10.797 17.625 1 92.56 96 ALA B N 1
ATOM 3456 C CA . ALA B 1 96 ? 5.777 11.945 18.422 1 92.56 96 ALA B CA 1
ATOM 3457 C C . ALA B 1 96 ? 6.793 12.258 19.516 1 92.56 96 ALA B C 1
ATOM 3459 O O . ALA B 1 96 ? 7.383 11.344 20.094 1 92.56 96 ALA B O 1
ATOM 3460 N N . VAL B 1 97 ? 6.973 13.516 19.719 1 95.19 97 VAL B N 1
ATOM 3461 C CA . VAL B 1 97 ? 7.742 13.969 20.859 1 95.19 97 VAL B CA 1
ATOM 3462 C C . VAL B 1 97 ? 6.863 13.938 22.109 1 95.19 97 VAL B C 1
ATOM 3464 O O . VAL B 1 97 ? 5.723 14.406 22.094 1 95.19 97 VAL B O 1
ATOM 3467 N N . VAL B 1 98 ? 7.449 13.344 23.156 1 94.25 98 VAL B N 1
ATOM 3468 C CA . VAL B 1 98 ? 6.684 13.25 24.406 1 94.25 98 VAL B CA 1
ATOM 3469 C C . VAL B 1 98 ? 7.527 13.75 25.578 1 94.25 98 VAL B C 1
ATOM 3471 O O . VAL B 1 98 ? 8.758 13.727 25.516 1 94.25 98 VAL B O 1
ATOM 3474 N N . ASN B 1 99 ? 6.828 14.195 26.562 1 94.44 99 ASN B N 1
ATOM 3475 C CA . ASN B 1 99 ? 7.527 14.562 27.781 1 94.44 99 ASN B CA 1
ATOM 3476 C C . ASN B 1 99 ? 8.195 13.352 28.438 1 94.44 99 ASN B C 1
ATOM 3478 O O . ASN B 1 99 ? 7.625 12.266 28.453 1 94.44 99 ASN B O 1
ATOM 3482 N N . ASP B 1 100 ? 9.391 13.617 28.906 1 93.38 100 ASP B N 1
ATOM 3483 C CA . ASP B 1 100 ? 10.07 12.562 29.656 1 93.38 100 ASP B CA 1
ATOM 3484 C C . ASP B 1 100 ? 9.547 12.469 31.094 1 93.38 100 ASP B C 1
ATOM 3486 O O . ASP B 1 100 ? 10.258 12.781 32.031 1 93.38 100 ASP B O 1
ATOM 3490 N N . SER B 1 101 ? 8.383 12.133 31.234 1 90.19 101 SER B N 1
ATOM 3491 C CA . SER B 1 101 ? 7.66 11.977 32.5 1 90.19 101 SER B CA 1
ATOM 3492 C C . SER B 1 101 ? 6.73 10.766 32.438 1 90.19 101 SER B C 1
ATOM 3494 O O . SER B 1 101 ? 6.488 10.203 31.391 1 90.19 101 SER B O 1
ATOM 3496 N N . PRO B 1 102 ? 6.281 10.227 33.531 1 84.31 102 PRO B N 1
ATOM 3497 C CA . PRO B 1 102 ? 5.539 8.961 33.594 1 84.31 102 PRO B CA 1
ATOM 3498 C C . PRO B 1 102 ? 4.336 8.93 32.656 1 84.31 102 PRO B C 1
ATOM 3500 O O . PRO B 1 102 ? 3.961 7.867 32.156 1 84.31 102 PRO B O 1
ATOM 3503 N N . LYS B 1 103 ? 3.783 10.078 32.312 1 84.38 103 LYS B N 1
ATOM 3504 C CA . LYS B 1 103 ? 2.607 10.055 31.438 1 84.38 103 LYS B CA 1
ATOM 3505 C C . LYS B 1 103 ? 3.004 10.148 29.969 1 84.38 103 LYS B C 1
ATOM 3507 O O . LYS B 1 103 ? 2.188 9.883 29.078 1 84.38 103 LYS B O 1
ATOM 3512 N N . TYR B 1 104 ? 4.18 10.523 29.703 1 88.62 104 TYR B N 1
ATOM 3513 C CA . TYR B 1 104 ? 4.699 10.664 28.344 1 88.62 104 TYR B CA 1
ATOM 3514 C C . TYR B 1 104 ? 3.703 11.406 27.453 1 88.62 104 TYR B C 1
ATOM 3516 O O . TYR B 1 104 ? 3.381 10.945 26.359 1 88.62 104 TYR B O 1
ATOM 3524 N N . SER B 1 105 ? 3.225 12.484 27.969 1 88.06 105 SER B N 1
ATOM 3525 C CA . SER B 1 105 ? 2.27 13.289 27.219 1 88.06 105 SER B CA 1
ATOM 3526 C C . SER B 1 105 ? 2.914 13.891 25.969 1 88.06 105 SER B C 1
ATOM 3528 O O . SER B 1 105 ? 4.062 14.336 26.016 1 88.06 105 SER B O 1
ATOM 3530 N N . VAL B 1 106 ? 2.164 13.945 24.953 1 89.38 106 VAL B N 1
ATOM 3531 C CA . VAL B 1 106 ? 2.678 14.414 23.672 1 89.38 106 VAL B CA 1
ATOM 3532 C C . VAL B 1 106 ? 2.988 15.906 23.75 1 89.38 106 VAL B C 1
ATOM 3534 O O . VAL B 1 106 ? 2.211 16.688 24.312 1 89.38 106 VAL B O 1
ATOM 3537 N N . VAL B 1 107 ? 4.117 16.281 23.297 1 91.62 107 VAL B N 1
ATOM 3538 C CA . VAL B 1 107 ? 4.516 17.688 23.109 1 91.62 107 VAL B CA 1
ATOM 3539 C C . VAL B 1 107 ? 4.195 18.125 21.688 1 91.62 107 VAL B C 1
ATOM 3541 O O . VAL B 1 107 ? 4.617 17.5 20.719 1 91.62 107 VAL B O 1
ATOM 3544 N N . THR B 1 108 ? 3.453 19.219 21.562 1 89.88 108 THR B N 1
ATOM 3545 C CA . THR B 1 108 ? 3.016 19.656 20.234 1 89.88 108 THR B CA 1
ATOM 3546 C C . THR B 1 108 ? 3.627 21.016 19.891 1 89.88 108 THR B C 1
ATOM 3548 O O . THR B 1 108 ? 4.188 21.688 20.75 1 89.88 108 THR B O 1
ATOM 3551 N N . GLY B 1 109 ? 3.479 21.344 18.625 1 90.88 109 GLY B N 1
ATOM 3552 C CA . GLY B 1 109 ? 3.91 22.641 18.125 1 90.88 109 GLY B CA 1
ATOM 3553 C C . GLY B 1 109 ? 3.135 23.797 18.734 1 90.88 109 GLY B C 1
ATOM 3554 O O . GLY B 1 109 ? 3.584 24.953 18.688 1 90.88 109 GLY B O 1
ATOM 3555 N N . ARG B 1 110 ? 1.979 23.531 19.281 1 87.75 110 ARG B N 1
ATOM 3556 C CA . ARG B 1 110 ? 1.242 24.547 20.031 1 87.75 110 ARG B CA 1
ATOM 3557 C C . ARG B 1 110 ? 2.008 24.984 21.266 1 87.75 110 ARG B C 1
ATOM 3559 O O . ARG B 1 110 ? 2.01 26.156 21.625 1 87.75 110 ARG B O 1
ATOM 3566 N N . MET B 1 111 ? 2.658 24.031 21.859 1 88.94 111 MET B N 1
ATOM 3567 C CA . MET B 1 111 ? 3.424 24.234 23.094 1 88.94 111 MET B CA 1
ATOM 3568 C C . MET B 1 111 ? 4.84 24.703 22.781 1 88.94 111 MET B C 1
ATOM 3570 O O . MET B 1 111 ? 5.367 25.594 23.453 1 88.94 111 MET B O 1
ATOM 3574 N N . CYS B 1 112 ? 5.41 24.109 21.828 1 94.19 112 CYS B N 1
ATOM 3575 C CA . CYS B 1 112 ? 6.773 24.406 21.406 1 94.19 112 CYS B CA 1
ATOM 3576 C C . CYS B 1 112 ? 6.824 24.719 19.922 1 94.19 112 CYS B C 1
ATOM 3578 O O . CYS B 1 112 ? 7.207 23.875 19.109 1 94.19 112 CYS B O 1
ATOM 3580 N N . PRO B 1 113 ? 6.59 26 19.547 1 95 113 PRO B N 1
ATOM 3581 C CA . PRO B 1 113 ? 6.477 26.359 18.141 1 95 113 PRO B CA 1
ATOM 3582 C C . PRO B 1 113 ? 7.75 26.078 17.344 1 95 113 PRO B C 1
ATOM 3584 O O . PRO B 1 113 ? 7.699 25.891 16.125 1 95 113 PRO B O 1
ATOM 3587 N N . GLN B 1 114 ? 8.906 26.016 18 1 94.69 114 GLN B N 1
ATOM 3588 C CA . GLN B 1 114 ? 10.18 25.797 17.328 1 94.69 114 GLN B CA 1
ATOM 3589 C C . GLN B 1 114 ? 10.234 24.422 16.688 1 94.69 114 GLN B C 1
ATOM 3591 O O . GLN B 1 114 ? 11.133 24.125 15.891 1 94.69 114 GLN B O 1
ATOM 3596 N N . MET B 1 115 ? 9.328 23.531 17.016 1 97.38 115 MET B N 1
ATOM 3597 C CA . MET B 1 115 ? 9.281 22.188 16.469 1 97.38 115 MET B CA 1
ATOM 3598 C C . MET B 1 115 ? 9.102 22.219 14.953 1 97.38 115 MET B C 1
ATOM 3600 O O . MET B 1 115 ? 9.508 21.297 14.25 1 97.38 115 MET B O 1
ATOM 3604 N N . VAL B 1 116 ? 8.508 23.312 14.406 1 97.31 116 VAL B N 1
ATOM 3605 C CA . VAL B 1 116 ? 8.266 23.438 12.969 1 97.31 116 VAL B CA 1
ATOM 3606 C C . VAL B 1 116 ? 9.594 23.531 12.227 1 97.31 116 VAL B C 1
ATOM 3608 O O . VAL B 1 116 ? 9.641 23.359 11.008 1 97.31 116 VAL B O 1
ATOM 3611 N N . PHE B 1 117 ? 10.719 23.75 12.984 1 97.38 117 PHE B N 1
ATOM 3612 C CA . PHE B 1 117 ? 12.039 23.875 12.367 1 97.38 117 PHE B CA 1
ATOM 3613 C C . PHE B 1 117 ? 12.758 22.531 12.344 1 97.38 117 PHE B C 1
ATOM 3615 O O . PHE B 1 117 ? 13.836 22.406 11.758 1 97.38 117 PHE B O 1
ATOM 3622 N N . ILE B 1 118 ? 12.234 21.578 13.039 1 98.12 118 ILE B N 1
ATOM 3623 C CA . ILE B 1 118 ? 12.812 20.234 12.961 1 98.12 118 ILE B CA 1
ATOM 3624 C C . ILE B 1 118 ? 12.43 19.594 11.633 1 98.12 118 ILE B C 1
ATOM 3626 O O . ILE B 1 118 ? 11.258 19.281 11.398 1 98.12 118 ILE B O 1
ATOM 3630 N N . LYS B 1 119 ? 13.414 19.344 10.828 1 97.88 119 LYS B N 1
ATOM 3631 C CA . LYS B 1 119 ? 13.164 18.906 9.461 1 97.88 119 LYS B CA 1
ATOM 3632 C C . LYS B 1 119 ? 13.5 17.422 9.297 1 97.88 119 LYS B C 1
ATOM 3634 O O . LYS B 1 119 ? 14.656 17.016 9.438 1 97.88 119 LYS B O 1
ATOM 3639 N N . PRO B 1 120 ? 12.492 16.656 8.953 1 97.44 120 PRO B N 1
ATOM 3640 C CA . PRO B 1 120 ? 12.758 15.25 8.648 1 97.44 120 PRO B CA 1
ATOM 3641 C C . PRO B 1 120 ? 13.281 15.047 7.227 1 97.44 120 PRO B C 1
ATOM 3643 O O . PRO B 1 120 ? 12.93 15.805 6.32 1 97.44 120 PRO B O 1
ATOM 3646 N N . SER B 1 121 ? 14.102 14.102 7.035 1 95 121 SER B N 1
ATOM 3647 C CA . SER B 1 121 ? 14.555 13.609 5.734 1 95 121 SER B CA 1
ATOM 3648 C C . SER B 1 121 ? 14.82 12.109 5.773 1 95 121 SER B C 1
ATOM 3650 O O . SER B 1 121 ? 14.945 11.523 6.848 1 95 121 SER B O 1
ATOM 3652 N N . LEU B 1 122 ? 14.742 11.523 4.617 1 89.75 122 LEU B N 1
ATOM 3653 C CA . LEU B 1 122 ? 15.078 10.117 4.48 1 89.75 122 LEU B CA 1
ATOM 3654 C C . LEU B 1 122 ? 16.422 9.938 3.793 1 89.75 122 LEU B C 1
ATOM 3656 O O . LEU B 1 122 ? 16.703 10.602 2.793 1 89.75 122 LEU B O 1
ATOM 3660 N N . ASP B 1 123 ? 17.156 9.141 4.398 1 80.12 123 ASP B N 1
ATOM 3661 C CA . ASP B 1 123 ? 18.453 8.898 3.766 1 80.12 123 ASP B CA 1
ATOM 3662 C C . ASP B 1 123 ? 18.359 7.773 2.734 1 80.12 123 ASP B C 1
ATOM 3664 O O . ASP B 1 123 ? 17.266 7.32 2.402 1 80.12 123 ASP B O 1
ATOM 3668 N N . GLU B 1 124 ? 19.547 7.418 2.246 1 72.38 124 GLU B N 1
ATOM 3669 C CA . GLU B 1 124 ? 19.609 6.449 1.156 1 72.38 124 GLU B CA 1
ATOM 3670 C C . GLU B 1 124 ? 19.094 5.086 1.598 1 72.38 124 GLU B C 1
ATOM 3672 O O . GLU B 1 124 ? 18.594 4.309 0.777 1 72.38 124 GLU B O 1
ATOM 3677 N N . ASN B 1 125 ? 19.203 4.852 2.908 1 69.75 125 ASN B N 1
ATOM 3678 C CA . ASN B 1 125 ? 18.75 3.572 3.451 1 69.75 125 ASN B CA 1
ATOM 3679 C C . ASN B 1 125 ? 17.297 3.635 3.898 1 69.75 125 ASN B C 1
ATOM 3681 O O . ASN B 1 125 ? 16.734 2.635 4.355 1 69.75 125 ASN B O 1
ATOM 3685 N N . GLY B 1 126 ? 16.719 4.793 3.75 1 76.69 126 GLY B N 1
ATOM 3686 C CA . GLY B 1 126 ? 15.336 4.949 4.188 1 76.69 126 GLY B CA 1
ATOM 3687 C C . GLY B 1 126 ? 15.219 5.273 5.668 1 76.69 126 GLY B C 1
ATOM 3688 O O . GLY B 1 126 ? 14.125 5.191 6.238 1 76.69 126 GLY B O 1
ATOM 3689 N N . ASP B 1 127 ? 16.328 5.574 6.258 1 84.81 127 ASP B N 1
ATOM 3690 C CA . ASP B 1 127 ? 16.297 5.953 7.668 1 84.81 127 ASP B CA 1
ATOM 3691 C C . ASP B 1 127 ? 15.891 7.414 7.84 1 84.81 127 ASP B C 1
ATOM 3693 O O . ASP B 1 127 ? 16.281 8.273 7.047 1 84.81 127 ASP B O 1
ATOM 3697 N N . LEU B 1 128 ? 15.164 7.586 8.93 1 92.69 128 LEU B N 1
ATOM 3698 C CA . LEU B 1 128 ? 14.711 8.945 9.227 1 92.69 128 LEU B CA 1
ATOM 3699 C C . LEU B 1 128 ? 15.82 9.766 9.859 1 92.69 128 LEU B C 1
ATOM 3701 O O . LEU B 1 128 ? 16.484 9.305 10.789 1 92.69 128 LEU B O 1
ATOM 3705 N N . THR B 1 129 ? 16.094 10.891 9.312 1 95.5 129 THR B N 1
ATOM 3706 C CA . THR B 1 129 ? 17.016 11.852 9.883 1 95.5 129 THR B CA 1
ATOM 3707 C C . THR B 1 129 ? 16.297 13.156 10.234 1 95.5 129 THR B C 1
ATOM 3709 O O . THR B 1 129 ? 15.5 13.664 9.445 1 95.5 129 THR B O 1
ATOM 3712 N N . LEU B 1 130 ? 16.516 13.633 11.461 1 97.12 130 LEU B N 1
ATOM 3713 C CA . LEU B 1 130 ? 15.984 14.922 11.891 1 97.12 130 LEU B CA 1
ATOM 3714 C C . LEU B 1 130 ? 17.078 15.977 11.945 1 97.12 130 LEU B C 1
ATOM 3716 O O . LEU B 1 130 ? 18.156 15.734 12.508 1 97.12 130 LEU B O 1
ATOM 3720 N N . SER B 1 131 ? 16.828 17.109 11.359 1 97.94 131 SER B N 1
ATOM 3721 C CA . SER B 1 131 ? 17.812 18.188 11.344 1 97.94 131 SER B CA 1
ATOM 3722 C C . SER B 1 131 ? 17.234 19.469 11.961 1 97.94 131 SER B C 1
ATOM 3724 O O . SER B 1 131 ? 16.031 19.672 11.953 1 97.94 131 SER B O 1
ATOM 3726 N N . TYR B 1 132 ? 18.062 20.234 12.508 1 97.69 132 TYR B N 1
ATOM 3727 C CA . TYR B 1 132 ? 17.797 21.531 13.109 1 97.69 132 TYR B CA 1
ATOM 3728 C C . TYR B 1 132 ? 19.016 22.453 12.984 1 97.69 132 TYR B C 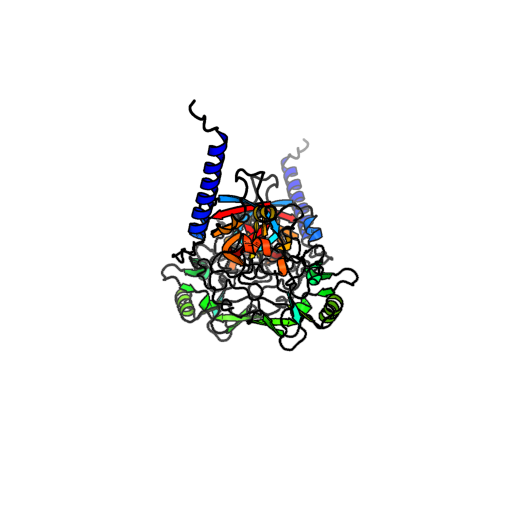1
ATOM 3730 O O . TYR B 1 132 ? 20.156 22.016 13.18 1 97.69 132 TYR B O 1
ATOM 3738 N N . SER B 1 133 ? 18.766 23.719 12.578 1 96.25 133 SER B N 1
ATOM 3739 C CA . SER B 1 133 ? 19.859 24.656 12.359 1 96.25 133 SER B CA 1
ATOM 3740 C C . SER B 1 133 ? 20.797 24.719 13.57 1 96.25 133 SER B C 1
ATOM 3742 O O . SER B 1 133 ? 20.328 24.859 14.703 1 96.25 133 SER B O 1
ATOM 3744 N N . GLY B 1 134 ? 22.031 24.594 13.344 1 95.56 134 GLY B N 1
ATOM 3745 C CA . GLY B 1 134 ? 23.031 24.734 14.398 1 95.56 134 GLY B CA 1
ATOM 3746 C C . GLY B 1 134 ? 23.297 23.438 15.141 1 95.56 134 GLY B C 1
ATOM 3747 O O . GLY B 1 134 ? 24.062 23.422 16.109 1 95.56 134 GLY B O 1
ATOM 3748 N N . ARG B 1 135 ? 22.656 22.344 14.758 1 95.88 135 ARG B N 1
ATOM 3749 C CA . ARG B 1 135 ? 22.844 21.047 15.414 1 95.88 135 ARG B CA 1
ATOM 3750 C C . ARG B 1 135 ? 23.203 19.969 14.398 1 95.88 135 ARG B C 1
ATOM 3752 O O . ARG B 1 135 ? 22.812 20.047 13.234 1 95.88 135 ARG B O 1
ATOM 3759 N N . ASP B 1 136 ? 24.062 18.984 14.875 1 96.5 136 ASP B N 1
ATOM 3760 C CA . ASP B 1 136 ? 24.266 17.781 14.055 1 96.5 136 ASP B CA 1
ATOM 3761 C C . ASP B 1 136 ? 22.953 17 13.906 1 96.5 136 ASP B C 1
ATOM 3763 O O . ASP B 1 136 ? 22.188 16.875 14.867 1 96.5 136 ASP B O 1
ATOM 3767 N N . PRO B 1 137 ? 22.766 16.516 12.766 1 96.5 137 PRO B N 1
ATOM 3768 C CA . PRO B 1 137 ? 21.516 15.773 12.555 1 96.5 137 PRO B CA 1
ATOM 3769 C C . PRO B 1 137 ? 21.438 14.516 13.422 1 96.5 137 PRO B C 1
ATOM 3771 O O . PRO B 1 137 ? 22.469 13.969 13.82 1 96.5 137 PRO B O 1
ATOM 3774 N N . LEU B 1 138 ? 20.203 14.133 13.742 1 95.44 138 LEU B N 1
ATOM 3775 C CA . LEU B 1 138 ? 19.906 12.898 14.453 1 95.44 138 LEU B CA 1
ATOM 3776 C C . LEU B 1 138 ? 19.422 11.812 13.484 1 95.44 138 LEU B C 1
ATOM 3778 O O . LEU B 1 138 ? 18.438 12 12.781 1 95.44 138 LEU B O 1
ATOM 3782 N N . CYS B 1 139 ? 20.094 10.711 13.406 1 93.19 139 CYS B N 1
ATOM 3783 C CA . CYS B 1 139 ? 19.672 9.586 12.578 1 93.19 139 CYS B CA 1
ATOM 3784 C C . CYS B 1 139 ? 18.938 8.539 13.414 1 93.19 139 CYS B C 1
ATOM 3786 O O . CYS B 1 139 ? 19.469 8.062 14.422 1 93.19 139 CYS B O 1
ATOM 3788 N N . ILE B 1 140 ? 17.734 8.344 13.023 1 91.31 140 ILE B N 1
ATOM 3789 C CA . ILE B 1 140 ? 16.938 7.293 13.656 1 91.31 140 ILE B CA 1
ATOM 3790 C C . ILE B 1 140 ? 16.906 6.059 12.758 1 91.31 140 ILE B C 1
ATOM 3792 O O . ILE B 1 140 ? 16.234 6.055 11.719 1 91.31 140 ILE B O 1
ATOM 3796 N N . THR B 1 141 ? 17.531 5.023 13.109 1 80.44 141 THR B N 1
ATOM 3797 C CA . THR B 1 141 ? 17.609 3.824 12.281 1 80.44 141 THR B CA 1
ATOM 3798 C C . THR B 1 141 ? 16.328 3 12.391 1 80.44 141 THR B C 1
ATOM 3800 O O . THR B 1 141 ? 15.578 3.135 13.359 1 80.44 141 THR B O 1
ATOM 3803 N N . LYS B 1 142 ? 16.094 2.199 11.352 1 71.75 142 LYS B N 1
ATOM 3804 C CA . LYS B 1 142 ? 14.953 1.297 11.367 1 71.75 142 LYS B CA 1
ATOM 3805 C C . LYS B 1 142 ? 15.016 0.345 12.555 1 71.75 142 LYS B C 1
ATOM 3807 O O . LYS B 1 142 ? 13.984 0.025 13.156 1 71.75 142 LYS B O 1
ATOM 3812 N N . ALA B 1 143 ? 16.188 -0.018 12.945 1 64.12 143 ALA B N 1
ATOM 3813 C CA . ALA B 1 143 ? 16.375 -0.921 14.078 1 64.12 143 ALA B CA 1
ATOM 3814 C C . ALA B 1 143 ? 15.938 -0.267 15.383 1 64.12 143 ALA B C 1
ATOM 3816 O O . ALA B 1 143 ? 15.312 -0.914 16.234 1 64.12 143 ALA B O 1
ATOM 3817 N N . SER B 1 144 ? 16.234 0.953 15.578 1 64.44 144 SER B N 1
ATOM 3818 C CA . SER B 1 144 ? 15.875 1.659 16.812 1 64.44 144 SER B CA 1
ATOM 3819 C C . SER B 1 144 ? 14.367 1.78 16.938 1 64.44 144 SER B C 1
ATOM 3821 O O . SER B 1 144 ? 13.844 1.848 18.062 1 64.44 144 SER B O 1
ATOM 3823 N N . ARG B 1 145 ? 13.758 1.661 15.797 1 64.38 145 ARG B N 1
ATOM 3824 C CA . ARG B 1 145 ? 12.305 1.829 15.797 1 64.38 145 ARG B CA 1
ATOM 3825 C C . ARG B 1 145 ? 11.609 0.535 16.203 1 64.38 145 ARG B C 1
ATOM 3827 O O . ARG B 1 145 ? 10.469 0.56 16.672 1 64.38 145 ARG B O 1
ATOM 3834 N N . GLN B 1 146 ? 12.297 -0.487 16.078 1 65.94 146 GLN B N 1
ATOM 3835 C CA . GLN B 1 146 ? 11.648 -1.774 16.281 1 65.94 146 GLN B CA 1
ATOM 3836 C C . GLN B 1 146 ? 12.094 -2.416 17.594 1 65.94 146 GLN B C 1
ATOM 3838 O O . GLN B 1 146 ? 11.367 -3.221 18.188 1 65.94 146 GLN B O 1
ATOM 3843 N N . GLN B 1 147 ? 13.211 -1.988 18.141 1 70.25 147 GLN B N 1
ATOM 3844 C CA . GLN B 1 147 ? 13.797 -2.766 19.219 1 70.25 147 GLN B CA 1
ATOM 3845 C C . GLN B 1 147 ? 13.812 -1.968 20.516 1 70.25 147 GLN B C 1
ATOM 3847 O O . GLN B 1 147 ? 14.203 -2.488 21.578 1 70.25 147 GLN B O 1
ATOM 3852 N N . GLY B 1 148 ? 13.273 -0.851 20.625 1 76.81 148 GLY B N 1
ATOM 3853 C CA . GLY B 1 148 ? 13.305 -0.061 21.844 1 76.81 148 GLY B CA 1
ATOM 3854 C C . GLY B 1 148 ? 12.219 -0.446 22.828 1 76.81 148 GLY B C 1
ATOM 3855 O O . GLY B 1 148 ? 11.32 -1.221 22.5 1 76.81 148 GLY B O 1
ATOM 3856 N N . PRO B 1 149 ? 12.344 -0.029 24.109 1 84.94 149 PRO B N 1
ATOM 3857 C CA . PRO B 1 149 ? 11.32 -0.315 25.109 1 84.94 149 PRO B CA 1
ATOM 3858 C C . PRO B 1 149 ? 9.969 0.314 24.766 1 84.94 149 PRO B C 1
ATOM 3860 O O . PRO B 1 149 ? 9.922 1.405 24.188 1 84.94 149 PRO B O 1
ATOM 3863 N N . ILE B 1 150 ? 8.938 -0.34 25.125 1 86.06 150 ILE B N 1
ATOM 3864 C CA . ILE B 1 150 ? 7.578 0.147 24.906 1 86.06 150 ILE B CA 1
ATOM 3865 C C . ILE B 1 150 ? 7.184 1.098 26.031 1 86.06 150 ILE B C 1
ATOM 3867 O O . ILE B 1 150 ? 7.422 0.813 27.219 1 86.06 150 ILE B O 1
ATOM 3871 N N . LYS B 1 151 ? 6.688 2.232 25.641 1 86.38 151 LYS B N 1
ATOM 3872 C CA . LYS B 1 151 ? 6.145 3.201 26.594 1 86.38 151 LYS B CA 1
ATOM 3873 C C . LYS B 1 151 ? 4.672 3.484 26.312 1 86.38 151 LYS B C 1
ATOM 3875 O O . LYS B 1 151 ? 4.242 3.455 25.156 1 86.38 151 LYS B O 1
ATOM 3880 N N . ILE B 1 152 ? 3.961 3.73 27.375 1 83.06 152 ILE B N 1
ATOM 3881 C CA . ILE B 1 152 ? 2.547 4.07 27.25 1 83.06 152 ILE B CA 1
ATOM 3882 C C . ILE B 1 152 ? 2.369 5.582 27.344 1 83.06 152 ILE B C 1
ATOM 3884 O O . ILE B 1 152 ? 2.715 6.191 28.359 1 83.06 152 ILE B O 1
ATOM 3888 N N . SER B 1 153 ? 1.953 6.105 26.266 1 82.12 153 SER B N 1
ATOM 3889 C CA . SER B 1 153 ? 1.72 7.543 26.203 1 82.12 153 SER B CA 1
ATOM 3890 C C . SER B 1 153 ? 0.229 7.863 26.234 1 82.12 153 SER B C 1
ATOM 3892 O O . SER B 1 153 ? -0.6 7.012 25.906 1 82.12 153 SER B O 1
ATOM 3894 N N . GLU B 1 154 ? -0.015 9.031 26.734 1 73.5 154 GLU B N 1
ATOM 3895 C CA . GLU B 1 154 ? -1.389 9.531 26.734 1 73.5 154 GLU B CA 1
ATOM 3896 C C . GLU B 1 154 ? -1.572 10.648 25.719 1 73.5 154 GLU B C 1
ATOM 3898 O O . GLU B 1 154 ? -0.87 11.664 25.766 1 73.5 154 GLU B O 1
ATOM 3903 N N . ILE B 1 155 ? -2.285 10.32 24.688 1 65.19 155 ILE B N 1
ATOM 3904 C CA . ILE B 1 155 ? -2.605 11.32 23.672 1 65.19 155 ILE B CA 1
ATOM 3905 C C . ILE B 1 155 ? -4.094 11.656 23.734 1 65.19 155 ILE B C 1
ATOM 3907 O O . ILE B 1 155 ? -4.941 10.805 23.469 1 65.19 155 ILE B O 1
ATOM 3911 N N . GLU B 1 156 ? -4.383 12.922 24.031 1 60.03 156 GLU B N 1
ATOM 3912 C CA . GLU B 1 156 ? -5.75 13.422 24.078 1 60.03 156 GLU B CA 1
ATOM 3913 C C . GLU B 1 156 ? -6.672 12.461 24.812 1 60.03 156 GLU B C 1
ATOM 3915 O O . GLU B 1 156 ? -7.75 12.125 24.328 1 60.03 156 GLU B O 1
ATOM 3920 N N . GLY B 1 157 ? -6.18 11.938 25.922 1 61.22 157 GLY B N 1
ATOM 3921 C CA . GLY B 1 157 ? -6.992 11.078 26.766 1 61.22 157 GLY B CA 1
ATOM 3922 C C . GLY B 1 157 ? -6.934 9.617 26.359 1 61.22 157 GLY B C 1
ATOM 3923 O O . GLY B 1 157 ? -7.621 8.781 26.953 1 61.22 157 GLY B O 1
ATOM 3924 N N . ARG B 1 158 ? -6.164 9.328 25.344 1 66.81 158 ARG B N 1
ATOM 3925 C CA . ARG B 1 158 ? -6.031 7.938 24.906 1 66.81 158 ARG B CA 1
ATOM 3926 C C . ARG B 1 158 ? -4.629 7.406 25.203 1 66.81 158 ARG B C 1
ATOM 3928 O O . ARG B 1 158 ? -3.658 8.164 25.188 1 66.81 158 ARG B O 1
ATOM 3935 N N . THR B 1 159 ? -4.719 6.133 25.594 1 72.81 159 THR B N 1
ATOM 3936 C CA . THR B 1 159 ? -3.438 5.48 25.828 1 72.81 159 THR B CA 1
ATOM 3937 C C . THR B 1 159 ? -2.912 4.828 24.562 1 72.81 159 THR B C 1
ATOM 3939 O O . THR B 1 159 ? -3.645 4.105 23.875 1 72.81 159 THR B O 1
ATOM 3942 N N . VAL B 1 160 ? -1.729 5.191 24.219 1 77.44 160 VAL B N 1
ATOM 3943 C CA . VAL B 1 160 ? -1.116 4.598 23.031 1 77.44 160 VAL B CA 1
ATOM 3944 C C . VAL B 1 160 ? 0.269 4.059 23.391 1 77.44 160 VAL B C 1
ATOM 3946 O O . VAL B 1 160 ? 1.013 4.688 24.141 1 77.44 160 VAL B O 1
ATOM 3949 N N . GLU B 1 161 ? 0.519 2.91 22.844 1 82.25 161 GLU B N 1
ATOM 3950 C CA . GLU B 1 161 ? 1.841 2.324 23.031 1 82.25 161 GLU B CA 1
ATOM 3951 C C . GLU B 1 161 ? 2.795 2.736 21.906 1 82.25 161 GLU B C 1
ATOM 3953 O O . GLU B 1 161 ? 2.412 2.76 20.734 1 82.25 161 GLU B O 1
ATOM 3958 N N . GLY B 1 162 ? 3.947 3.133 22.312 1 85.75 162 GLY B N 1
ATOM 3959 C CA . GLY B 1 162 ? 4.984 3.488 21.359 1 85.75 162 GLY B CA 1
ATOM 3960 C C . GLY B 1 162 ? 6.359 2.984 21.766 1 85.75 162 GLY B C 1
ATOM 3961 O O . GLY B 1 162 ? 6.621 2.748 22.938 1 85.75 162 GLY B O 1
ATOM 3962 N N . VAL B 1 163 ? 7.176 2.82 20.812 1 89.06 163 VAL B N 1
ATOM 3963 C CA . VAL B 1 163 ? 8.555 2.393 21.047 1 89.06 163 VAL B CA 1
ATOM 3964 C C . VAL B 1 163 ? 9.438 3.613 21.297 1 89.06 163 VAL B C 1
ATOM 3966 O O . VAL B 1 163 ? 9.469 4.535 20.484 1 89.06 163 VAL B O 1
ATOM 3969 N N . ASP B 1 164 ? 10.141 3.586 22.422 1 92.12 164 ASP B N 1
ATOM 3970 C CA . ASP B 1 164 ? 11.086 4.652 22.734 1 92.12 164 ASP B CA 1
ATOM 3971 C C . ASP B 1 164 ? 12.32 4.582 21.844 1 92.12 164 ASP B C 1
ATOM 3973 O O . ASP B 1 164 ? 12.992 3.551 21.781 1 92.12 164 ASP B O 1
ATOM 3977 N N . CYS B 1 165 ? 12.688 5.715 21.25 1 93.12 165 CYS B N 1
ATOM 3978 C CA . CYS B 1 165 ? 13.75 5.73 20.266 1 93.12 165 CYS B CA 1
ATOM 3979 C C . CYS B 1 165 ? 15.117 5.902 20.922 1 93.12 165 CYS B C 1
ATOM 3981 O O . CYS B 1 165 ? 16.125 6.082 20.234 1 93.12 165 CYS B O 1
ATOM 3983 N N . GLY B 1 166 ? 15.188 6.004 22.234 1 92.75 166 GLY B N 1
ATOM 3984 C CA . GLY B 1 166 ? 16.438 5.891 22.953 1 92.75 166 GLY B CA 1
ATOM 3985 C C . GLY B 1 166 ? 16.969 7.223 23.469 1 92.75 166 GLY B C 1
ATOM 3986 O O . GLY B 1 166 ? 16.422 8.273 23.125 1 92.75 166 GLY B O 1
ATOM 3987 N N . ASP B 1 167 ? 18.094 7.191 24.172 1 94 167 ASP B N 1
ATOM 3988 C CA . ASP B 1 167 ? 18.656 8.336 24.891 1 94 167 ASP B CA 1
ATOM 3989 C C . ASP B 1 167 ? 19.312 9.32 23.922 1 94 167 ASP B C 1
ATOM 3991 O O . ASP B 1 167 ? 19.328 10.523 24.156 1 94 167 ASP B O 1
ATOM 3995 N N . GLU B 1 168 ? 19.812 8.805 22.859 1 94.31 168 GLU B N 1
ATOM 3996 C CA . GLU B 1 168 ? 20.422 9.703 21.875 1 94.31 168 GLU B CA 1
ATOM 3997 C C . GLU B 1 168 ? 19.391 10.641 21.281 1 94.31 168 GLU B C 1
ATOM 3999 O O . GLU B 1 168 ? 19.625 11.844 21.172 1 94.31 168 GLU B O 1
ATOM 4004 N N . ALA B 1 169 ? 18.297 10.062 20.969 1 95.62 169 ALA B N 1
ATOM 4005 C CA . ALA B 1 169 ? 17.203 10.875 20.438 1 95.62 169 ALA B CA 1
ATOM 4006 C C . ALA B 1 169 ? 16.703 11.867 21.469 1 95.62 169 ALA B C 1
ATOM 4008 O O . ALA B 1 169 ? 16.453 13.031 21.156 1 95.62 169 ALA B O 1
ATOM 4009 N N . ALA B 1 170 ? 16.562 11.422 22.672 1 96.25 170 ALA B N 1
ATOM 4010 C CA . ALA B 1 170 ? 16.109 12.281 23.766 1 96.25 170 ALA B CA 1
ATOM 4011 C C . ALA B 1 170 ? 17.062 13.453 23.969 1 96.25 170 ALA B C 1
ATOM 4013 O O . ALA B 1 170 ? 16.625 14.602 24.062 1 96.25 170 ALA B O 1
ATOM 4014 N N . ALA B 1 171 ? 18.328 13.141 23.984 1 97.31 171 ALA B N 1
ATOM 4015 C CA . ALA B 1 171 ? 19.344 14.18 24.203 1 97.31 171 ALA B CA 1
ATOM 4016 C C . ALA B 1 171 ? 19.312 15.211 23.078 1 97.31 171 ALA B C 1
ATOM 4018 O O . ALA B 1 171 ? 19.422 16.406 23.328 1 97.31 171 ALA B O 1
ATOM 4019 N N . TRP B 1 172 ? 19.203 14.758 21.906 1 97.75 172 TRP B N 1
ATOM 4020 C CA . TRP B 1 172 ? 19.156 15.648 20.75 1 97.75 172 TRP B CA 1
ATOM 4021 C C . TRP B 1 172 ? 17.938 16.578 20.828 1 97.75 172 TRP B C 1
ATOM 4023 O O . TRP B 1 172 ? 18.078 17.797 20.688 1 97.75 172 TRP B O 1
ATOM 4033 N N . LEU B 1 173 ? 16.797 16.016 21.109 1 97.81 173 LEU B N 1
ATOM 4034 C CA . LEU B 1 173 ? 15.57 16.797 21.188 1 97.81 173 LEU B CA 1
ATOM 4035 C C . LEU B 1 173 ? 15.625 17.781 22.344 1 97.81 173 LEU B C 1
ATOM 4037 O O . LEU B 1 173 ? 15.13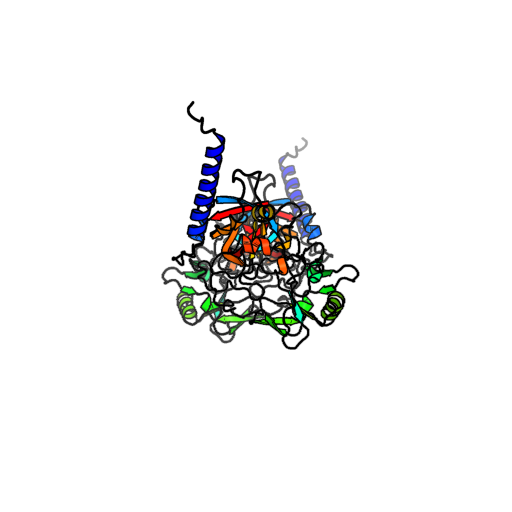3 18.906 22.234 1 97.81 173 LEU B O 1
ATOM 4041 N N . GLN B 1 174 ? 16.172 17.328 23.422 1 97.31 174 GLN B N 1
ATOM 4042 C CA . GLN B 1 174 ? 16.328 18.219 24.562 1 97.31 174 GLN B CA 1
ATOM 4043 C C . GLN B 1 174 ? 17.203 19.422 24.219 1 97.31 174 GLN B C 1
ATOM 4045 O O . GLN B 1 174 ? 16.953 20.531 24.672 1 97.31 174 GLN B O 1
ATOM 4050 N N . SER B 1 175 ? 18.203 19.156 23.469 1 97 175 SER B N 1
ATOM 4051 C CA . SER B 1 175 ? 19.094 20.25 23.078 1 97 175 SER B CA 1
ATOM 4052 C C . SER B 1 175 ? 18.375 21.25 22.188 1 97 175 SER B C 1
ATOM 4054 O O . SER B 1 175 ? 18.703 22.438 22.172 1 97 175 SER B O 1
ATOM 4056 N N . VAL B 1 176 ? 17.375 20.828 21.484 1 96.56 176 VAL B N 1
ATOM 4057 C CA . VAL B 1 176 ? 16.625 21.688 20.562 1 96.56 176 VAL B CA 1
ATOM 4058 C C . VAL B 1 176 ? 15.484 22.375 21.312 1 96.56 176 VAL B C 1
ATOM 4060 O O . VAL B 1 176 ? 15.312 23.594 21.188 1 96.56 176 VAL B O 1
ATOM 4063 N N . LEU B 1 177 ? 14.766 21.641 22.125 1 96.62 177 LEU B N 1
ATOM 4064 C CA . LEU B 1 177 ? 13.523 22.125 22.703 1 96.62 177 LEU B CA 1
ATOM 4065 C C . LEU B 1 177 ? 13.75 22.656 24.109 1 96.62 177 LEU B C 1
ATOM 4067 O O . LEU B 1 177 ? 12.875 23.297 24.688 1 96.62 177 LEU B O 1
ATOM 4071 N N . GLN B 1 178 ? 14.883 22.375 24.719 1 95.31 178 GLN B N 1
ATOM 4072 C CA . GLN B 1 178 ? 15.281 22.844 26.047 1 95.31 178 GLN B CA 1
ATOM 4073 C C . GLN B 1 178 ? 14.281 22.406 27.109 1 95.31 178 GLN B C 1
ATOM 4075 O O . GLN B 1 178 ? 13.867 23.203 27.953 1 95.31 178 GLN B O 1
ATOM 4080 N N . ARG B 1 179 ? 13.852 21.25 27.016 1 94.19 179 ARG B N 1
ATOM 4081 C CA . ARG B 1 179 ? 12.984 20.578 27.984 1 94.19 179 ARG B CA 1
ATOM 4082 C C . ARG B 1 179 ? 13.164 19.062 27.938 1 94.19 179 ARG B C 1
ATOM 4084 O O . ARG B 1 179 ? 13.57 18.516 26.906 1 94.19 179 ARG B O 1
ATOM 4091 N N . PRO B 1 180 ? 12.914 18.391 29.047 1 96.56 180 PRO B N 1
ATOM 4092 C CA . PRO B 1 180 ? 13.047 16.938 29.047 1 96.56 180 PRO B CA 1
ATOM 4093 C C . PRO B 1 180 ? 12 16.234 28.188 1 96.56 180 PRO B C 1
ATOM 4095 O O . PRO B 1 180 ? 10.812 16.234 28.531 1 96.56 180 PRO B O 1
ATOM 4098 N N . VAL B 1 181 ? 12.445 15.656 27.062 1 97.38 181 VAL B N 1
ATOM 4099 C CA . VAL B 1 181 ? 11.516 15.008 26.141 1 97.38 181 VAL B CA 1
ATOM 4100 C C . VAL B 1 181 ? 12.148 13.742 25.578 1 97.38 181 VAL B C 1
ATOM 4102 O O . VAL B 1 181 ? 13.344 13.5 25.781 1 97.38 181 VAL B O 1
ATOM 4105 N N . ARG B 1 182 ? 11.305 12.891 24.984 1 95.94 182 ARG B N 1
ATOM 4106 C CA . ARG B 1 182 ? 11.703 11.68 24.281 1 95.94 182 ARG B CA 1
ATOM 4107 C C . ARG B 1 182 ? 10.953 11.547 22.953 1 95.94 182 ARG B C 1
ATOM 4109 O O . ARG B 1 182 ? 10.008 12.297 22.703 1 95.94 182 ARG B O 1
ATOM 4116 N N . LEU B 1 183 ? 11.461 10.688 22.109 1 95.06 183 LEU B N 1
ATOM 4117 C CA . LEU B 1 183 ? 10.828 10.375 20.844 1 95.06 183 LEU B CA 1
ATOM 4118 C C . LEU B 1 183 ? 10.227 8.977 20.859 1 95.06 183 LEU B C 1
ATOM 4120 O O . LEU B 1 183 ? 10.922 7.996 21.141 1 95.06 183 LEU B O 1
ATOM 4124 N N . LEU B 1 184 ? 8.953 8.914 20.578 1 91.69 184 LEU B N 1
ATOM 4125 C CA . LEU B 1 184 ? 8.289 7.617 20.484 1 91.69 184 LEU B CA 1
ATOM 4126 C C . LEU B 1 184 ? 7.902 7.305 19.047 1 91.69 184 LEU B C 1
ATOM 4128 O O . LEU B 1 184 ? 7.477 8.195 18.297 1 91.69 184 LEU B O 1
ATOM 4132 N N . HIS B 1 185 ? 8.062 6.059 18.688 1 91.06 185 HIS B N 1
ATOM 4133 C CA . HIS B 1 185 ? 7.578 5.535 17.422 1 91.06 185 HIS B CA 1
ATOM 4134 C C . HIS B 1 185 ? 6.324 4.688 17.625 1 91.06 185 HIS B C 1
ATOM 4136 O O . HIS B 1 185 ? 6.332 3.734 18.406 1 91.06 185 HIS B O 1
ATOM 4142 N N . PHE B 1 186 ? 5.316 5.09 16.875 1 81.62 186 PHE B N 1
ATOM 4143 C CA . PHE B 1 186 ? 4.051 4.371 16.984 1 81.62 186 PHE B CA 1
ATOM 4144 C C . PHE B 1 186 ? 3.9 3.365 15.844 1 81.62 186 PHE B C 1
ATOM 4146 O O . PHE B 1 186 ? 3.854 3.744 14.672 1 81.62 186 PHE B O 1
ATOM 4153 N N . ASN B 1 187 ? 4.238 2.09 16 1 65.88 187 ASN B N 1
ATOM 4154 C CA . ASN B 1 187 ? 4.18 1.052 14.977 1 65.88 187 ASN B CA 1
ATOM 4155 C C . ASN B 1 187 ? 2.777 0.462 14.859 1 65.88 187 ASN B C 1
ATOM 4157 O O . ASN B 1 187 ? 2.043 0.391 15.844 1 65.88 187 ASN B O 1
ATOM 4161 N N . GLU B 1 188 ? 2.053 0.542 13.672 1 56.16 188 GLU B N 1
ATOM 4162 C CA . GLU B 1 188 ? 0.745 -0.068 13.453 1 56.16 188 GLU B CA 1
ATOM 4163 C C . GLU B 1 188 ? 0.647 -1.425 14.141 1 56.16 188 GLU B C 1
ATOM 4165 O O . GLU B 1 188 ? -0.438 -1.84 14.562 1 56.16 188 GLU B O 1
ATOM 4170 N N . ASP B 1 189 ? 1.712 -2.213 14 1 48.22 189 ASP B N 1
ATOM 4171 C CA . ASP B 1 189 ? 1.609 -3.557 14.562 1 48.22 189 ASP B CA 1
ATOM 4172 C C . ASP B 1 189 ? 1.263 -3.508 16.047 1 48.22 189 ASP B C 1
ATOM 4174 O O . ASP B 1 189 ? 0.663 -4.441 16.578 1 48.22 189 ASP B O 1
ATOM 4178 N N . VAL B 1 190 ? 1.683 -2.416 16.656 1 40.38 190 VAL B N 1
ATOM 4179 C CA . VAL B 1 190 ? 1.514 -2.4 18.109 1 40.38 190 VAL B CA 1
ATOM 4180 C C . VAL B 1 190 ? 0.128 -1.864 18.453 1 40.38 190 VAL B C 1
ATOM 4182 O O . VAL B 1 190 ? -0.407 -2.166 19.531 1 40.38 190 VAL B O 1
ATOM 4185 N N . ASN B 1 191 ? -0.288 -0.926 17.719 1 43.09 191 ASN B N 1
ATOM 4186 C CA . ASN B 1 191 ? -1.445 -0.207 18.234 1 43.09 191 ASN B CA 1
ATOM 4187 C C . ASN B 1 191 ? -2.74 -0.979 18 1 43.09 191 ASN B C 1
ATOM 4189 O O . ASN B 1 191 ? -3.387 -0.81 16.969 1 43.09 191 ASN B O 1
ATOM 4193 N N . LYS B 1 192 ? -2.875 -2.145 18.5 1 41.91 192 LYS B N 1
ATOM 4194 C CA . LYS B 1 192 ? -4.129 -2.877 18.641 1 41.91 192 LYS B CA 1
ATOM 4195 C C . LYS B 1 192 ? -5.25 -1.968 19.141 1 41.91 192 LYS B C 1
ATOM 4197 O O . LYS B 1 192 ? -6.336 -2.441 19.484 1 41.91 192 LYS B O 1
ATOM 4202 N N . SER B 1 193 ? -5.016 -0.815 19.547 1 38.38 193 SER B N 1
ATOM 4203 C CA . SER B 1 193 ? -6.094 -0.186 20.297 1 38.38 193 SER B CA 1
ATOM 4204 C C . SER B 1 193 ? -7.211 0.291 19.375 1 38.38 193 SER B C 1
ATOM 4206 O O . SER B 1 193 ? -6.957 0.985 18.391 1 38.38 193 SER B O 1
ATOM 4208 N N . THR B 1 194 ? -8.156 -0.617 19.188 1 39.53 194 THR B N 1
ATOM 4209 C CA . THR B 1 194 ? -9.445 -0.164 18.672 1 39.53 194 THR B CA 1
ATOM 4210 C C . THR B 1 194 ? -9.789 1.221 19.203 1 39.53 194 THR B C 1
ATOM 4212 O O . THR B 1 194 ? -10.031 1.382 20.406 1 39.53 194 THR B O 1
ATOM 4215 N N . ARG B 1 195 ? -9.195 2.225 18.719 1 41.47 195 ARG B N 1
ATOM 4216 C CA . ARG B 1 195 ? -9.586 3.566 19.141 1 41.47 195 ARG B CA 1
ATOM 4217 C C . ARG B 1 195 ? -11.102 3.746 19.047 1 41.47 195 ARG B C 1
ATOM 4219 O O . ARG B 1 195 ? -11.695 3.496 18 1 41.47 195 ARG B O 1
ATOM 4226 N N . VAL B 1 196 ? -11.742 3.496 20.188 1 40.41 196 VAL B N 1
ATOM 4227 C CA . VAL B 1 196 ? -13.062 4.125 20.266 1 40.41 196 VAL B CA 1
ATOM 4228 C C . VAL B 1 196 ? -12.938 5.605 19.891 1 40.41 196 VAL B C 1
ATOM 4230 O O . VAL B 1 196 ? -12 6.277 20.312 1 40.41 196 VAL B O 1
ATOM 4233 N N . PRO B 1 197 ? -13.43 6.012 18.781 1 43.5 197 PRO B N 1
ATOM 4234 C CA . PRO B 1 197 ? -13.43 7.438 18.453 1 43.5 197 PRO B CA 1
ATOM 4235 C C . PRO B 1 197 ? -13.344 8.336 19.672 1 43.5 197 PRO B C 1
ATOM 4237 O O . PRO B 1 197 ? -13.898 7.996 20.734 1 43.5 197 PRO B O 1
ATOM 4240 N N . ASN B 1 198 ? -12.188 8.969 19.875 1 45.16 198 ASN B N 1
ATOM 4241 C CA . ASN B 1 198 ? -12.258 9.969 20.938 1 45.16 198 ASN B CA 1
ATOM 4242 C C . ASN B 1 198 ? -13.688 10.461 21.141 1 45.16 198 ASN B C 1
ATOM 4244 O O . ASN B 1 198 ? -14.586 10.117 20.375 1 45.16 198 ASN B O 1
ATOM 4248 N N . PRO B 1 199 ? -13.641 11.953 21.484 1 45.5 199 PRO B N 1
ATOM 4249 C CA . PRO B 1 199 ? -14.875 12.5 22.047 1 45.5 199 PRO B CA 1
ATOM 4250 C C . PRO B 1 199 ? -16.094 12.25 21.172 1 45.5 199 PRO B C 1
ATOM 4252 O O . PRO B 1 199 ? -15.953 12.117 19.953 1 45.5 199 PRO B O 1
ATOM 4255 N N . PRO B 1 200 ? -17.141 11.805 21.812 1 45.5 200 PRO B N 1
ATOM 4256 C CA . PRO B 1 200 ? -18.453 11.742 21.188 1 45.5 200 PRO B CA 1
ATOM 4257 C C . PRO B 1 200 ? -18.688 12.875 20.188 1 45.5 200 PRO B C 1
ATOM 4259 O O . PRO B 1 200 ? -18.531 14.047 20.531 1 45.5 200 PRO B O 1
ATOM 4262 N N . THR B 1 201 ? -18.172 12.711 18.953 1 54 201 THR B N 1
ATOM 4263 C CA . THR B 1 201 ? -18.594 13.703 17.984 1 54 201 THR B CA 1
ATOM 4264 C C . THR B 1 201 ? -20.078 14.031 18.156 1 54 201 THR B C 1
ATOM 4266 O O . THR B 1 201 ? -20.906 13.125 18.25 1 54 201 THR B O 1
ATOM 4269 N N . PRO B 1 202 ? -20.297 15.312 18.531 1 53.62 202 PRO B N 1
ATOM 4270 C CA . PRO B 1 202 ? -21.688 15.734 18.703 1 53.62 202 PRO B CA 1
ATOM 4271 C C . PRO B 1 202 ? -22.547 15.398 17.484 1 53.62 202 PRO B C 1
ATOM 4273 O O . PRO B 1 202 ? -23.766 15.586 17.531 1 53.62 202 PRO B O 1
ATOM 4276 N N . VAL B 1 203 ? -21.75 14.953 16.375 1 64.25 203 VAL B N 1
ATOM 4277 C CA . VAL B 1 203 ? -22.531 14.836 15.148 1 64.25 203 VAL B CA 1
ATOM 4278 C C . VAL B 1 203 ? -22.344 13.445 14.539 1 64.25 203 VAL B C 1
ATOM 4280 O O . VAL B 1 203 ? -21.312 12.805 14.758 1 64.25 203 VAL B O 1
ATOM 4283 N N . THR B 1 204 ? -23.266 13.055 14.008 1 72.44 204 THR B N 1
ATOM 4284 C CA . THR B 1 204 ? -23.219 11.844 13.195 1 72.44 204 THR B CA 1
ATOM 4285 C C . THR B 1 204 ? -22.281 12.023 12.008 1 72.44 204 THR B C 1
ATOM 4287 O O . THR B 1 204 ? -22.344 13.039 11.312 1 72.44 204 THR B O 1
ATOM 4290 N N . LEU B 1 205 ? -21.25 11.25 11.93 1 79.56 205 LEU B N 1
ATOM 4291 C CA . LEU B 1 205 ? -20.359 11.211 10.789 1 79.56 205 LEU B CA 1
ATOM 4292 C C . LEU B 1 205 ? -20.719 10.062 9.852 1 79.56 205 LEU B C 1
ATOM 4294 O O . LEU B 1 205 ? -20.234 8.938 10.023 1 79.56 205 LEU B O 1
ATOM 4298 N N . PRO B 1 206 ? -21.469 10.344 8.852 1 80.06 206 PRO B N 1
ATOM 4299 C CA . PRO B 1 206 ? -22.109 9.273 8.078 1 80.06 206 PRO B CA 1
ATOM 4300 C C . PRO B 1 206 ? -21.109 8.422 7.305 1 80.06 206 PRO B C 1
ATOM 4302 O O . PRO B 1 206 ? -21.391 7.262 6.992 1 80.06 206 PRO B O 1
ATOM 4305 N N . LEU B 1 207 ? -20 8.992 6.98 1 87.62 207 LEU B N 1
ATOM 4306 C CA . LEU B 1 207 ? -19.078 8.25 6.121 1 87.62 207 LEU B CA 1
ATOM 4307 C C . LEU B 1 207 ? -17.953 7.637 6.941 1 87.62 207 LEU B C 1
ATOM 4309 O O . LEU B 1 207 ? -17.031 7.035 6.383 1 87.62 207 LEU B O 1
ATOM 4313 N N . LEU B 1 208 ? -18.047 7.82 8.203 1 83.75 208 LEU B N 1
ATOM 4314 C CA . LEU B 1 208 ? -17.078 7.184 9.102 1 83.75 208 LEU B CA 1
ATOM 4315 C C . LEU B 1 208 ? -17.359 5.691 9.234 1 83.75 208 LEU B C 1
ATOM 4317 O O . LEU B 1 208 ? -18.516 5.289 9.383 1 83.75 208 LEU B O 1
ATOM 4321 N N . GLN B 1 209 ? -16.375 4.887 9.07 1 79.56 209 GLN B N 1
ATOM 4322 C CA . GLN B 1 209 ? -16.516 3.445 9.234 1 79.56 209 GLN B CA 1
ATOM 4323 C C . GLN B 1 209 ? -15.672 2.943 10.406 1 79.56 209 GLN B C 1
ATOM 4325 O O . GLN B 1 209 ? -14.711 3.596 10.812 1 79.56 209 GLN B O 1
ATOM 4330 N N . PRO B 1 210 ? -16.125 1.831 10.875 1 71.06 210 PRO B N 1
ATOM 4331 C CA . PRO B 1 210 ? -15.297 1.233 11.922 1 71.06 210 PRO B CA 1
ATOM 4332 C C . PRO B 1 210 ? -13.852 1.012 11.477 1 71.06 210 PRO B C 1
ATOM 4334 O O . PRO B 1 210 ? -13.609 0.589 10.344 1 71.06 210 PRO B O 1
ATOM 4337 N N . GLY B 1 211 ? -12.898 1.432 12.258 1 71.88 211 GLY B N 1
ATOM 4338 C CA . GLY B 1 211 ? -11.492 1.228 11.953 1 71.88 211 GLY B CA 1
ATOM 4339 C C . GLY B 1 211 ? -10.828 2.447 11.336 1 71.88 211 GLY B C 1
ATOM 4340 O O . GLY B 1 211 ? -9.609 2.488 11.18 1 71.88 211 GLY B O 1
ATOM 4341 N N . ASP B 1 212 ? -11.664 3.373 10.977 1 76.69 212 ASP B N 1
ATOM 4342 C CA . ASP B 1 212 ? -11.125 4.57 10.344 1 76.69 212 ASP B CA 1
ATOM 4343 C C . ASP B 1 212 ? -10.289 5.383 11.328 1 76.69 212 ASP B C 1
ATOM 4345 O O . ASP B 1 212 ? -9.438 6.176 10.922 1 76.69 212 ASP B O 1
ATOM 4349 N N . SER B 1 213 ? -10.547 5.223 12.539 1 64.06 213 SER B N 1
ATOM 4350 C CA . SER B 1 213 ? -9.922 6.102 13.523 1 64.06 213 SER B CA 1
ATOM 4351 C C . SER B 1 213 ? -8.461 5.719 13.758 1 64.06 213 SER B C 1
ATOM 4353 O O . SER B 1 213 ? -8.133 4.531 13.836 1 64.06 213 SER B O 1
ATOM 4355 N N . ASP B 1 214 ? -7.578 6.727 13.516 1 61.41 214 ASP B N 1
ATOM 4356 C CA . ASP B 1 214 ? -6.148 6.574 13.758 1 61.41 214 ASP B CA 1
ATOM 4357 C C . ASP B 1 214 ? -5.754 7.141 15.117 1 61.41 214 ASP B C 1
ATOM 4359 O O . ASP B 1 214 ? -6.246 8.195 15.523 1 61.41 214 ASP B O 1
ATOM 4363 N N . SER B 1 215 ? -4.879 6.398 15.789 1 55.81 215 SER B N 1
ATOM 4364 C CA . SER B 1 215 ? -4.484 6.758 17.156 1 55.81 215 SER B CA 1
ATOM 4365 C C . SER B 1 215 ? -3.617 8.008 17.156 1 55.81 215 SER B C 1
ATOM 4367 O O . SER B 1 215 ? -3.584 8.734 18.156 1 55.81 215 SER B O 1
ATOM 4369 N N . ASN B 1 216 ? -2.994 8.305 16.109 1 63.47 216 ASN B N 1
ATOM 4370 C CA . ASN B 1 216 ? -2.023 9.391 16.172 1 63.47 216 ASN B CA 1
ATOM 4371 C C . ASN B 1 216 ? -2.52 10.633 15.438 1 63.47 216 ASN B C 1
ATOM 4373 O O . ASN B 1 216 ? -1.797 11.625 15.32 1 63.47 216 ASN B O 1
ATOM 4377 N N . ALA B 1 217 ? -3.721 10.516 14.883 1 63.91 217 ALA B N 1
ATOM 4378 C CA . ALA B 1 217 ? -4.34 11.656 14.203 1 63.91 217 ALA B CA 1
ATOM 4379 C C . ALA B 1 217 ? -5.625 12.078 14.906 1 63.91 217 ALA B C 1
ATOM 4381 O O . ALA B 1 217 ? -6.066 11.43 15.852 1 63.91 217 ALA B O 1
ATOM 4382 N N . ASP B 1 218 ? -6.09 13.258 14.727 1 65.81 218 ASP B N 1
ATOM 4383 C CA . ASP B 1 218 ? -7.305 13.766 15.359 1 65.81 218 ASP B CA 1
ATOM 4384 C C . ASP B 1 218 ? -8.492 12.844 15.086 1 65.81 218 ASP B C 1
ATOM 4386 O O . ASP B 1 218 ? -9.32 12.609 15.969 1 65.81 218 ASP B O 1
ATOM 4390 N N . LEU B 1 219 ? -8.594 12.211 14.039 1 71.5 219 LEU B N 1
ATOM 4391 C CA . LEU B 1 219 ? -9.641 11.219 13.781 1 71.5 219 LEU B CA 1
ATOM 4392 C C . LEU B 1 219 ? -9.219 10.266 12.672 1 71.5 219 LEU B C 1
ATOM 4394 O O . LEU B 1 219 ? -9.227 9.047 12.859 1 71.5 219 LEU B O 1
ATOM 4398 N N . THR B 1 220 ? -8.906 10.875 11.547 1 84 220 THR B N 1
ATOM 4399 C CA . THR B 1 220 ? -8.484 10.055 10.414 1 84 220 THR B CA 1
ATOM 4400 C C . THR B 1 220 ? -7.078 10.445 9.969 1 84 220 THR B C 1
ATOM 4402 O O . THR B 1 220 ? -6.586 11.523 10.312 1 84 220 THR B O 1
ATOM 4405 N N . GLY B 1 221 ? -6.457 9.648 9.242 1 88.06 221 GLY B N 1
ATOM 4406 C CA . GLY B 1 221 ? -5.043 9.797 8.922 1 88.06 221 GLY B CA 1
ATOM 4407 C C . GLY B 1 221 ? -4.797 10.625 7.676 1 88.06 221 GLY B C 1
ATOM 4408 O O . GLY B 1 221 ? -3.646 10.844 7.289 1 88.06 221 GLY B O 1
ATOM 4409 N N . TYR B 1 222 ? -5.852 11.148 6.977 1 95.25 222 TYR B N 1
ATOM 4410 C CA . TYR B 1 222 ? -5.699 11.898 5.734 1 95.25 222 TYR B CA 1
ATOM 4411 C C . TYR B 1 222 ? -6.398 13.25 5.82 1 95.25 222 TYR B C 1
ATOM 4413 O O . TYR B 1 222 ? -7.527 13.344 6.309 1 95.25 222 TYR B O 1
ATOM 4421 N N . SER B 1 223 ? -5.75 14.266 5.367 1 96.88 223 SER B N 1
ATOM 4422 C CA . SER B 1 223 ? -6.371 15.586 5.273 1 96.88 223 SER B CA 1
ATOM 4423 C C . SER B 1 223 ? -6.152 16.203 3.898 1 96.88 223 SER B C 1
ATOM 4425 O O . SER B 1 223 ? -5.141 15.945 3.248 1 96.88 223 SER B O 1
ATOM 4427 N N . LEU B 1 224 ? -7.129 16.984 3.467 1 98.62 224 LEU B N 1
ATOM 4428 C CA . LEU B 1 224 ? -7.09 17.625 2.154 1 98.62 224 LEU B CA 1
ATOM 4429 C C . LEU B 1 224 ? -7.539 19.078 2.244 1 98.62 224 LEU B C 1
ATOM 4431 O O . LEU B 1 224 ? -8.508 19.391 2.939 1 98.62 224 LEU B O 1
ATOM 4435 N N . LEU B 1 225 ? -6.809 19.953 1.587 1 98.75 225 LEU B N 1
ATOM 4436 C CA . LEU B 1 225 ? -7.074 21.375 1.522 1 98.75 225 LEU B CA 1
ATOM 4437 C C . LEU B 1 225 ? -6.945 21.891 0.092 1 98.75 225 LEU B C 1
ATOM 4439 O O . LEU B 1 225 ? -6.07 21.453 -0.656 1 98.75 225 LEU B O 1
ATOM 4443 N N . SER B 1 226 ? -7.805 22.797 -0.302 1 98.62 226 SER B N 1
ATOM 4444 C CA . SER B 1 226 ? -7.688 23.375 -1.634 1 98.62 226 SER B CA 1
ATOM 4445 C C . SER B 1 226 ? -6.93 24.703 -1.593 1 98.62 226 SER B C 1
ATOM 4447 O O . SER B 1 226 ? -7.074 25.484 -0.646 1 98.62 226 SER B O 1
ATOM 4449 N N . MET B 1 227 ? -6.207 24.953 -2.621 1 98.06 227 MET B N 1
ATOM 4450 C CA . MET B 1 227 ? -5.5 26.234 -2.744 1 98.06 227 MET B CA 1
ATOM 4451 C C . MET B 1 227 ? -6.48 27.391 -2.797 1 98.06 227 MET B C 1
ATOM 4453 O O . MET B 1 227 ? -6.188 28.484 -2.295 1 98.06 227 MET B O 1
ATOM 4457 N N . ALA B 1 228 ? -7.598 27.188 -3.41 1 97.94 228 ALA B N 1
ATOM 4458 C CA . ALA B 1 228 ? -8.625 28.219 -3.473 1 97.94 228 ALA B CA 1
ATOM 4459 C C . ALA B 1 228 ? -9.023 28.688 -2.074 1 97.94 228 ALA B C 1
ATOM 4461 O O . ALA B 1 228 ? -9.234 29.875 -1.843 1 97.94 228 ALA B O 1
ATOM 4462 N N . SER B 1 229 ? -9.18 27.734 -1.17 1 98.38 229 SER B N 1
ATOM 4463 C CA . SER B 1 229 ? -9.531 28.062 0.206 1 98.38 229 SER B CA 1
ATOM 4464 C C . SER B 1 229 ? -8.422 28.875 0.881 1 98.38 229 SER B C 1
ATOM 4466 O O . SER B 1 229 ? -8.703 29.828 1.596 1 98.38 229 SER B O 1
ATOM 4468 N N . VAL B 1 230 ? -7.188 28.562 0.658 1 97.94 230 VAL B N 1
ATOM 4469 C CA . VAL B 1 230 ? -6.047 29.266 1.224 1 97.94 230 VAL B CA 1
ATOM 4470 C C . VAL B 1 230 ? -6.008 30.703 0.678 1 97.94 230 VAL B C 1
ATOM 4472 O O . VAL B 1 230 ? -5.785 31.656 1.429 1 97.94 230 VAL B O 1
ATOM 4475 N N . GLU B 1 231 ? -6.246 30.812 -0.579 1 96.75 231 GLU B N 1
ATOM 4476 C CA . GLU B 1 231 ? -6.188 32.094 -1.245 1 96.75 231 GLU B CA 1
ATOM 4477 C C . GLU B 1 231 ? -7.246 33.062 -0.7 1 96.75 231 GLU B C 1
ATOM 4479 O O . GLU B 1 231 ? -7.027 34.281 -0.631 1 96.75 231 GLU B O 1
ATOM 4484 N N . GLN B 1 232 ? -8.32 32.5 -0.328 1 95.69 232 GLN B N 1
ATOM 4485 C CA . GLN B 1 232 ? -9.391 33.312 0.218 1 95.69 232 GLN B CA 1
ATOM 4486 C C . GLN B 1 232 ? -8.961 34 1.521 1 95.69 232 GLN B C 1
ATOM 4488 O O . GLN B 1 232 ? -9.492 35.031 1.89 1 95.69 232 GLN B O 1
ATOM 4493 N N . LEU B 1 233 ? -8.031 33.406 2.211 1 94.69 233 LEU B N 1
ATOM 4494 C CA . LEU B 1 233 ? -7.586 33.938 3.498 1 94.69 233 LEU B CA 1
ATOM 4495 C C . LEU B 1 233 ? -6.562 35.031 3.309 1 94.69 233 LEU B C 1
ATOM 4497 O O . LEU B 1 233 ? -6.199 35.719 4.266 1 94.69 233 LEU B O 1
ATOM 4501 N N . GLN B 1 234 ? -6.145 35.188 2.018 1 91.69 234 GLN B N 1
ATOM 4502 C CA . GLN B 1 234 ? -5.125 36.188 1.757 1 91.69 234 GLN B CA 1
ATOM 4503 C C . GLN B 1 234 ? -5.719 37.594 1.812 1 91.69 234 GLN B C 1
ATOM 4505 O O . GLN B 1 234 ? -6.926 37.781 1.643 1 91.69 234 GLN B O 1
ATOM 4510 N N . GLY B 1 235 ? -4.914 38.562 2.139 1 88.69 235 GLY B N 1
ATOM 4511 C CA . GLY B 1 235 ? -5.289 39.969 2.17 1 88.69 235 GLY B CA 1
ATOM 4512 C C . GLY B 1 235 ? -4.121 40.906 2.457 1 88.69 235 GLY B C 1
ATOM 4513 O O . GLY B 1 235 ? -2.971 40.469 2.516 1 88.69 235 GLY B O 1
ATOM 4514 N N . PRO B 1 236 ? -4.441 42.125 2.451 1 84.44 236 PRO B N 1
ATOM 4515 C CA . PRO B 1 236 ? -3.361 43.062 2.746 1 84.44 236 PRO B CA 1
ATOM 4516 C C . PRO B 1 236 ? -2.637 42.719 4.051 1 84.44 236 PRO B C 1
ATOM 4518 O O . PRO B 1 236 ? -3.264 42.688 5.113 1 84.44 236 PRO B O 1
ATOM 4521 N N . GLY B 1 237 ? -1.395 42.469 4 1 80.81 237 GLY B N 1
ATOM 4522 C CA . GLY B 1 237 ? -0.596 42.156 5.176 1 80.81 237 GLY B CA 1
ATOM 4523 C C . GLY B 1 237 ? -0.756 40.719 5.641 1 80.81 237 GLY B C 1
ATOM 4524 O O . GLY B 1 237 ? -0.205 40.344 6.676 1 80.81 237 GLY B O 1
ATOM 4525 N N . LYS B 1 238 ? -1.649 40.062 4.969 1 84.38 238 LYS B N 1
ATOM 4526 C CA . LYS B 1 238 ? -1.912 38.656 5.332 1 84.38 238 LYS B CA 1
ATOM 4527 C C . LYS B 1 238 ? -1.493 37.719 4.215 1 84.38 238 LYS B C 1
ATOM 4529 O O . LYS B 1 238 ? -2.051 37.75 3.115 1 84.38 238 LYS B O 1
ATOM 4534 N N . SER B 1 239 ? -0.414 37 4.402 1 89.06 239 SER B N 1
ATOM 4535 C CA . SER B 1 239 ? 0.051 35.969 3.48 1 89.06 239 SER B CA 1
ATOM 4536 C C . SER B 1 239 ? 0.302 34.656 4.207 1 89.06 239 SER B C 1
ATOM 4538 O O . SER B 1 239 ? 1.21 34.562 5.035 1 89.06 239 SER B O 1
ATOM 4540 N N . TYR B 1 240 ? -0.579 33.75 3.947 1 94.5 240 TYR B N 1
ATOM 4541 C CA . TYR B 1 240 ? -0.474 32.469 4.645 1 94.5 240 TYR B CA 1
ATOM 4542 C C . TYR B 1 240 ? -0.13 31.344 3.676 1 94.5 240 TYR B C 1
ATOM 4544 O O . TYR B 1 240 ? -0.815 31.156 2.666 1 94.5 240 TYR B O 1
ATOM 4552 N N . ALA B 1 241 ? 0.936 30.672 3.975 1 94.38 241 ALA B N 1
ATOM 4553 C CA . ALA B 1 241 ? 1.271 29.469 3.213 1 94.38 241 ALA B CA 1
ATOM 4554 C C . ALA B 1 241 ? 0.334 28.312 3.562 1 94.38 241 ALA B C 1
ATOM 4556 O O . ALA B 1 241 ? -0.101 28.188 4.711 1 94.38 241 ALA B O 1
ATOM 4557 N N . ALA B 1 242 ? 0.005 27.469 2.545 1 97.44 242 ALA B N 1
ATOM 4558 C CA . ALA B 1 242 ? -0.837 26.312 2.781 1 97.44 242 ALA B CA 1
ATOM 4559 C C . ALA B 1 242 ? -0.25 25.422 3.877 1 97.44 242 ALA B C 1
ATOM 4561 O O . ALA B 1 242 ? -0.989 24.766 4.621 1 97.44 242 ALA B O 1
ATOM 4562 N N . LEU B 1 243 ? 1.057 25.438 4.02 1 96.56 243 LEU B N 1
ATOM 4563 C CA . LEU B 1 243 ? 1.76 24.594 4.984 1 96.56 243 LEU B CA 1
ATOM 4564 C C . LEU B 1 243 ? 1.349 24.953 6.41 1 96.56 243 LEU B C 1
ATOM 4566 O O . LEU B 1 243 ? 1.508 24.141 7.328 1 96.56 243 LEU B O 1
ATOM 4570 N N . ARG B 1 244 ? 0.876 26.172 6.582 1 96.06 244 ARG B N 1
ATOM 4571 C CA . ARG B 1 244 ? 0.409 26.609 7.895 1 96.06 244 ARG B CA 1
ATOM 4572 C C . ARG B 1 244 ? -0.71 25.703 8.406 1 96.06 244 ARG B C 1
ATOM 4574 O O . ARG B 1 244 ? -0.875 25.531 9.617 1 96.06 244 ARG B O 1
ATOM 4581 N N . PHE B 1 245 ? -1.418 25.109 7.496 1 97.38 245 PHE B N 1
ATOM 4582 C CA . PHE B 1 245 ? -2.584 24.312 7.848 1 97.38 245 PHE B CA 1
ATOM 4583 C C . PHE B 1 245 ? -2.254 22.828 7.812 1 97.38 245 PHE B C 1
ATOM 4585 O O . PHE B 1 245 ? -3.098 21.984 8.141 1 97.38 245 PHE B O 1
ATOM 4592 N N . ARG B 1 246 ? -1.135 22.422 7.309 1 96.56 246 ARG B N 1
ATOM 4593 C CA . ARG B 1 246 ? -0.488 21.109 7.355 1 96.56 246 ARG B CA 1
ATOM 4594 C C . ARG B 1 246 ? -1.371 20.047 6.723 1 96.56 246 ARG B C 1
ATOM 4596 O O . ARG B 1 246 ? -1.59 18.984 7.312 1 96.56 246 ARG B O 1
ATOM 4603 N N . PRO B 1 247 ? -1.896 20.297 5.551 1 97.88 247 PRO B N 1
ATOM 4604 C CA . PRO B 1 247 ? -2.602 19.234 4.852 1 97.88 247 PRO B CA 1
ATOM 4605 C C . PRO B 1 247 ? -1.662 18.125 4.352 1 97.88 247 PRO B C 1
ATOM 4607 O O . PRO B 1 247 ? -0.469 18.375 4.156 1 97.88 247 PRO B O 1
ATOM 4610 N N . ASN B 1 248 ? -2.211 16.938 4.195 1 97.81 248 ASN B N 1
ATOM 4611 C CA . ASN B 1 248 ? -1.477 15.891 3.494 1 97.81 248 ASN B CA 1
ATOM 4612 C C . ASN B 1 248 ? -1.513 16.094 1.982 1 97.81 248 ASN B C 1
ATOM 4614 O O . ASN B 1 248 ? -0.531 15.82 1.29 1 97.81 248 ASN B O 1
ATOM 4618 N N . ILE B 1 249 ? -2.707 16.5 1.563 1 98.75 249 ILE B N 1
ATOM 4619 C CA . ILE B 1 249 ? -2.924 16.672 0.13 1 98.75 249 ILE B CA 1
ATOM 4620 C C . ILE B 1 249 ? -3.443 18.078 -0.159 1 98.75 249 ILE B C 1
ATOM 4622 O O . ILE B 1 249 ? -4.492 18.469 0.351 1 98.75 249 ILE B O 1
ATOM 4626 N N . LEU B 1 250 ? -2.682 18.797 -0.911 1 98.81 250 LEU B N 1
ATOM 4627 C CA . LEU B 1 250 ? -3.105 20.109 -1.394 1 98.81 250 LEU B CA 1
ATOM 4628 C C . LEU B 1 250 ? -3.594 20.016 -2.836 1 98.81 250 LEU B C 1
ATOM 4630 O O . LEU B 1 250 ? -2.881 19.516 -3.709 1 98.81 250 LEU B O 1
ATOM 4634 N N . VAL B 1 251 ? -4.785 20.469 -3.049 1 98.69 251 VAL B N 1
ATOM 4635 C CA . VAL B 1 251 ? -5.371 20.391 -4.383 1 98.69 251 VAL B CA 1
ATOM 4636 C C . VAL B 1 251 ? -5.488 21.797 -4.973 1 98.69 251 VAL B C 1
ATOM 4638 O O . VAL B 1 251 ? -5.672 22.781 -4.242 1 98.69 251 VAL B O 1
ATOM 4641 N N . ASP B 1 252 ? -5.32 21.859 -6.238 1 98.19 252 ASP B N 1
ATOM 4642 C CA . ASP B 1 252 ? -5.445 23.109 -6.969 1 98.19 252 ASP B CA 1
ATOM 4643 C C . ASP B 1 252 ? -6.254 22.922 -8.25 1 98.19 252 ASP B C 1
ATOM 4645 O O . ASP B 1 252 ? -6.492 21.797 -8.68 1 98.19 252 ASP B O 1
ATOM 4649 N N . SER B 1 253 ? -6.742 24.062 -8.742 1 96.81 253 SER B N 1
ATOM 4650 C CA . SER B 1 253 ? -7.375 24.016 -10.055 1 96.81 253 SER B CA 1
ATOM 4651 C C . SER B 1 253 ? -6.402 23.547 -11.125 1 96.81 253 SER B C 1
ATOM 4653 O O . SER B 1 253 ? -5.188 23.703 -10.984 1 96.81 253 SER B O 1
ATOM 4655 N N . ASP B 1 254 ? -7.031 22.844 -12.055 1 93.62 254 ASP B N 1
ATOM 4656 C CA . ASP B 1 254 ? -6.238 22.391 -13.195 1 93.62 254 ASP B CA 1
ATOM 4657 C C . ASP B 1 254 ? -6.496 23.281 -14.414 1 93.62 254 ASP B C 1
ATOM 4659 O O . ASP B 1 254 ? -7.477 23.078 -15.133 1 93.62 254 ASP B O 1
ATOM 4663 N N . ASP B 1 255 ? -5.637 24.141 -14.68 1 86.69 255 ASP B N 1
ATOM 4664 C CA . ASP B 1 255 ? -5.812 25.094 -15.773 1 86.69 255 ASP B CA 1
ATOM 4665 C C . ASP B 1 255 ? -5.77 24.391 -17.125 1 86.69 255 ASP B C 1
ATOM 4667 O O . ASP B 1 255 ? -6.262 24.922 -18.125 1 86.69 255 ASP B O 1
ATOM 4671 N N . LYS B 1 256 ? -5.105 23.25 -17.203 1 85 256 LYS B N 1
ATOM 4672 C CA . LYS B 1 256 ? -4.953 22.531 -18.453 1 85 256 LYS B CA 1
ATOM 4673 C C . LYS B 1 256 ? -6.18 21.656 -18.75 1 85 256 LYS B C 1
ATOM 4675 O O . LYS B 1 256 ? -6.324 21.141 -19.844 1 85 256 LYS B O 1
ATOM 4680 N N . ALA B 1 257 ? -7 21.641 -17.719 1 83.5 257 ALA B N 1
ATOM 4681 C CA . ALA B 1 257 ? -8.18 20.797 -17.875 1 83.5 257 ALA B CA 1
ATOM 4682 C C . ALA B 1 257 ? -9.445 21.641 -18 1 83.5 257 ALA B C 1
ATOM 4684 O O . ALA B 1 257 ? -9.438 22.844 -17.688 1 83.5 257 ALA B O 1
ATOM 4685 N N . SER B 1 258 ? -10.477 21.062 -18.578 1 82 258 SER B N 1
ATOM 4686 C CA . SER B 1 258 ? -11.734 21.781 -18.766 1 82 258 SER B CA 1
ATOM 4687 C C . SER B 1 258 ? -12.648 21.641 -17.547 1 82 258 SER B C 1
ATOM 4689 O O . SER B 1 258 ? -13.867 21.641 -17.688 1 82 258 SER B O 1
ATOM 4691 N N . CYS B 1 259 ? -12.086 21.516 -16.391 1 82.62 259 CYS B N 1
ATOM 4692 C CA . CYS B 1 259 ? -12.938 21.266 -15.227 1 82.62 259 CYS B CA 1
ATOM 4693 C C . CYS B 1 259 ? -13.227 22.547 -14.469 1 82.62 259 CYS B C 1
ATOM 4695 O O . CYS B 1 259 ? -13.891 22.531 -13.438 1 82.62 259 CYS B O 1
ATOM 4697 N N . GLY B 1 260 ? -12.867 23.672 -14.875 1 87.81 260 GLY B N 1
ATOM 4698 C CA . GLY B 1 260 ? -13.141 24.938 -14.219 1 87.81 260 GLY B CA 1
ATOM 4699 C C . GLY B 1 260 ? -12.227 25.219 -13.039 1 87.81 260 GLY B C 1
ATOM 4700 O O . GLY B 1 260 ? -11.273 24.469 -12.805 1 87.81 260 GLY B O 1
ATOM 4701 N N . LYS B 1 261 ? -12.523 26.297 -12.352 1 93.94 261 LYS B N 1
ATOM 4702 C CA . LYS B 1 261 ? -11.734 26.719 -11.195 1 93.94 261 LYS B CA 1
ATOM 4703 C C . LYS B 1 261 ? -12.391 26.266 -9.898 1 93.94 261 LYS B C 1
ATOM 4705 O O . LYS B 1 261 ? -13.609 26.328 -9.75 1 93.94 261 LYS B O 1
ATOM 4710 N N . LEU B 1 262 ? -11.547 25.875 -8.992 1 96.5 262 LEU B N 1
ATOM 4711 C CA . LEU B 1 262 ? -12.039 25.516 -7.668 1 96.5 262 LEU B CA 1
ATOM 4712 C C . LEU B 1 262 ? -12.539 26.75 -6.922 1 96.5 262 LEU B C 1
ATOM 4714 O O . LEU B 1 262 ? -11.906 27.797 -6.973 1 96.5 262 LEU B O 1
ATOM 4718 N N . ARG B 1 263 ? -13.688 26.609 -6.293 1 96.62 263 ARG B N 1
ATOM 4719 C CA . ARG B 1 263 ? -14.172 27.656 -5.398 1 96.62 263 ARG B CA 1
ATOM 4720 C C . ARG B 1 263 ? -13.625 27.453 -3.986 1 96.62 263 ARG B C 1
ATOM 4722 O O . ARG B 1 263 ? -13.375 26.328 -3.561 1 96.62 263 ARG B O 1
ATOM 4729 N N . PRO B 1 264 ? -13.492 28.562 -3.277 1 97.56 264 PRO B N 1
ATOM 4730 C CA . PRO B 1 264 ? -13.086 28.406 -1.877 1 97.56 264 PRO B CA 1
ATOM 4731 C C . PRO B 1 264 ? -14.031 27.5 -1.09 1 97.56 264 PRO B C 1
ATOM 4733 O O . PRO B 1 264 ? -15.25 27.609 -1.214 1 97.56 264 PRO B O 1
ATOM 4736 N N . HIS B 1 265 ? -13.477 26.547 -0.368 1 97.88 265 HIS B N 1
ATOM 4737 C CA . HIS B 1 265 ? -14.164 25.656 0.557 1 97.88 265 HIS B CA 1
ATOM 4738 C C . HIS B 1 265 ? -15.023 24.641 -0.192 1 97.88 265 HIS B C 1
ATOM 4740 O O . HIS B 1 265 ? -15.875 23.969 0.407 1 97.88 265 HIS B O 1
ATOM 4746 N N . GLN B 1 266 ? -14.844 24.547 -1.459 1 97.62 266 GLN B N 1
ATOM 4747 C CA . GLN B 1 266 ? -15.602 23.547 -2.225 1 97.62 266 GLN B CA 1
ATOM 4748 C C . GLN B 1 266 ? -15.383 22.141 -1.68 1 97.62 266 GLN B C 1
ATOM 4750 O O . GLN B 1 266 ? -16.281 21.312 -1.737 1 97.62 266 GLN B O 1
ATOM 4755 N N . GLU B 1 267 ? -14.219 21.891 -1.109 1 98.19 267 GLU B N 1
ATOM 4756 C CA . GLU B 1 267 ? -13.875 20.562 -0.582 1 98.19 267 GLU B CA 1
ATOM 4757 C C . GLU B 1 267 ? -14.828 20.156 0.536 1 98.19 267 GLU B C 1
ATOM 4759 O O . GLU B 1 267 ? -14.977 18.969 0.828 1 98.19 267 GLU B O 1
ATOM 4764 N N . ASP B 1 268 ? -15.453 21.094 1.142 1 96.81 268 ASP B N 1
ATOM 4765 C CA . ASP B 1 268 ? -16.422 20.797 2.186 1 96.81 268 ASP B CA 1
ATOM 4766 C C . ASP B 1 268 ? -17.578 19.953 1.639 1 96.81 268 ASP B C 1
ATOM 4768 O O . ASP B 1 268 ? -18.234 19.234 2.389 1 96.81 268 ASP B O 1
ATOM 4772 N N . GLU B 1 269 ? -17.766 20.047 0.378 1 96.56 269 GLU B N 1
ATOM 4773 C CA . GLU B 1 269 ? -18.984 19.469 -0.211 1 96.56 269 GLU B CA 1
ATOM 4774 C C . GLU B 1 269 ? -18.719 18.094 -0.799 1 96.56 269 GLU B C 1
ATOM 4776 O O . GLU B 1 269 ? -19.656 17.375 -1.148 1 96.56 269 GLU B O 1
ATOM 4781 N N . TRP B 1 270 ? -17.531 17.797 -0.936 1 97.5 270 TRP B N 1
ATOM 4782 C CA . TRP B 1 270 ? -17.188 16.531 -1.568 1 97.5 270 TRP B CA 1
ATOM 4783 C C . TRP B 1 270 ? -17.453 15.359 -0.627 1 97.5 270 TRP B C 1
ATOM 4785 O O . TRP B 1 270 ? -17.031 15.383 0.535 1 97.5 270 TRP B O 1
ATOM 4795 N N . ARG B 1 271 ? -18.109 14.328 -1.089 1 96.69 271 ARG B N 1
ATOM 4796 C CA . ARG B 1 271 ? -18.344 13.141 -0.275 1 96.69 271 ARG B CA 1
ATOM 4797 C C . ARG B 1 271 ? -17.25 12.102 -0.497 1 96.69 271 ARG B C 1
ATOM 4799 O O . ARG B 1 271 ? -16.75 11.5 0.46 1 96.69 271 ARG B O 1
ATOM 4806 N N . TYR B 1 272 ? -17.016 11.836 -1.751 1 97.62 272 TYR B N 1
ATOM 4807 C CA . TYR B 1 272 ? -15.93 10.953 -2.16 1 97.62 272 TYR B CA 1
ATOM 4808 C C . TYR B 1 272 ? -14.922 11.703 -3.027 1 97.62 272 TYR B C 1
ATOM 4810 O O . TYR B 1 272 ? -15.305 12.562 -3.826 1 97.62 272 TYR B O 1
ATOM 4818 N N . ILE B 1 273 ? -13.68 11.391 -2.826 1 98.56 273 ILE B N 1
ATOM 4819 C CA . ILE B 1 273 ? -12.602 12.008 -3.588 1 98.56 273 ILE B CA 1
ATOM 4820 C C . ILE B 1 273 ? -11.742 10.914 -4.23 1 98.56 273 ILE B C 1
ATOM 4822 O O . ILE B 1 273 ? -11.203 10.055 -3.539 1 98.56 273 ILE B O 1
ATOM 4826 N N . LYS B 1 274 ? -11.648 10.906 -5.477 1 98.06 274 LYS B N 1
ATOM 4827 C CA . LYS B 1 274 ? -10.758 10.023 -6.219 1 98.06 274 LYS B CA 1
ATOM 4828 C C . LYS B 1 274 ? -9.523 10.766 -6.711 1 98.06 274 LYS B C 1
ATOM 4830 O O . LYS B 1 274 ? -9.641 11.812 -7.355 1 98.06 274 LYS B O 1
ATOM 4835 N N . ILE B 1 275 ? -8.398 10.32 -6.352 1 97.88 275 ILE B N 1
ATOM 4836 C CA . ILE B 1 275 ? -7.148 10.953 -6.75 1 97.88 275 ILE B CA 1
ATOM 4837 C C . ILE B 1 275 ? -6.352 10.008 -7.641 1 97.88 275 ILE B C 1
ATOM 4839 O O . ILE B 1 275 ? -6.07 8.867 -7.254 1 97.88 275 ILE B O 1
ATOM 4843 N N . GLY B 1 276 ? -5.914 10.562 -8.75 1 92.75 276 GLY B N 1
ATOM 4844 C CA . GLY B 1 276 ? -5.223 9.719 -9.711 1 92.75 276 GLY B CA 1
ATOM 4845 C C . GLY B 1 276 ? -6.113 8.656 -10.32 1 92.75 276 GLY B C 1
ATOM 4846 O O . GLY B 1 276 ? -7.254 8.93 -10.695 1 92.75 276 GLY B O 1
ATOM 4847 N N . GLU B 1 277 ? -5.531 7.473 -10.406 1 84.94 277 GLU B N 1
ATOM 4848 C CA . GLU B 1 277 ? -6.281 6.445 -11.125 1 84.94 277 GLU B CA 1
ATOM 4849 C C . GLU B 1 277 ? -7.051 5.547 -10.156 1 84.94 277 GLU B C 1
ATOM 4851 O O . GLU B 1 277 ? -8.109 5.016 -10.5 1 84.94 277 GLU B O 1
ATOM 4856 N N . MET B 1 278 ? -6.586 5.477 -8.953 1 88.44 278 MET B N 1
ATOM 4857 C CA . MET B 1 278 ? -7.152 4.375 -8.172 1 88.44 278 MET B CA 1
ATOM 4858 C C . MET B 1 278 ? -7.57 4.852 -6.785 1 88.44 278 MET B C 1
ATOM 4860 O O . MET B 1 278 ? -8.641 4.484 -6.297 1 88.44 278 MET B O 1
ATOM 4864 N N . ALA B 1 279 ? -6.855 5.742 -6.141 1 95.06 279 ALA B N 1
ATOM 4865 C CA . ALA B 1 279 ? -7.074 6.07 -4.734 1 95.06 279 ALA B CA 1
ATOM 4866 C C . ALA B 1 279 ? -8.414 6.773 -4.535 1 95.06 279 ALA B C 1
ATOM 4868 O O . ALA B 1 279 ? -8.703 7.77 -5.207 1 95.06 279 ALA B O 1
ATOM 4869 N N . ILE B 1 280 ? -9.242 6.23 -3.613 1 96.75 280 ILE B N 1
ATOM 4870 C CA . ILE B 1 280 ? -10.516 6.855 -3.289 1 96.75 280 ILE B CA 1
ATOM 4871 C C . ILE B 1 280 ? -10.617 7.078 -1.783 1 96.75 280 ILE B C 1
ATOM 4873 O O . ILE B 1 280 ? -10.289 6.188 -0.994 1 96.75 280 ILE B O 1
ATOM 4877 N N . PHE B 1 281 ? -11.086 8.242 -1.439 1 97 281 PHE B N 1
ATOM 4878 C CA . PHE B 1 281 ? -11.258 8.633 -0.045 1 97 281 PHE B CA 1
ATOM 4879 C C . PHE B 1 281 ? -12.703 9.016 0.237 1 97 281 PHE B C 1
ATOM 4881 O O . PHE B 1 281 ? -13.43 9.43 -0.667 1 97 281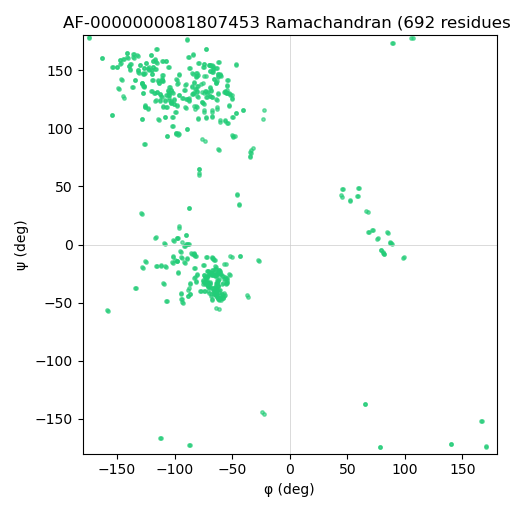 PHE B O 1
ATOM 4888 N N . ARG B 1 282 ? -13.078 8.828 1.487 1 95.88 282 ARG B N 1
ATOM 4889 C CA . ARG B 1 282 ? -14.328 9.352 2.018 1 95.88 282 ARG B CA 1
ATOM 4890 C C . ARG B 1 282 ? -14.086 10.609 2.85 1 95.88 282 ARG B C 1
ATOM 4892 O O . ARG B 1 282 ? -13.172 10.648 3.674 1 95.88 282 ARG B O 1
ATOM 4899 N N . ASN B 1 283 ? -14.828 11.633 2.586 1 96.25 283 ASN B N 1
ATOM 4900 C CA . ASN B 1 283 ? -14.836 12.805 3.457 1 96.25 283 ASN B CA 1
ATOM 4901 C C . ASN B 1 283 ? -15.562 12.523 4.766 1 96.25 283 ASN B C 1
ATOM 4903 O O . ASN B 1 283 ? -16.797 12.523 4.809 1 96.25 283 ASN B O 1
ATOM 4907 N N . VAL B 1 284 ? -14.859 12.43 5.836 1 92.06 284 VAL B N 1
ATOM 4908 C CA . VAL B 1 284 ? -15.422 11.945 7.09 1 92.06 284 VAL B CA 1
ATOM 4909 C C . VAL B 1 284 ? -15.891 13.125 7.938 1 92.06 284 VAL B C 1
ATOM 4911 O O . VAL B 1 284 ? -16.938 13.055 8.578 1 92.06 284 VAL B O 1
ATOM 4914 N N . LYS B 1 285 ? -15.109 14.156 7.992 1 90.75 285 LYS B N 1
ATOM 4915 C CA . LYS B 1 285 ? -15.469 15.336 8.773 1 90.75 285 LYS B CA 1
ATOM 4916 C C . LYS B 1 285 ? -14.633 16.547 8.352 1 90.75 285 LYS B C 1
ATOM 4918 O O . LYS B 1 285 ? -13.562 16.391 7.766 1 90.75 285 LYS B O 1
ATOM 4923 N N . PRO B 1 286 ? -15.18 17.719 8.719 1 93.31 286 PRO B N 1
ATOM 4924 C CA . PRO B 1 286 ? -14.328 18.906 8.562 1 93.31 286 PRO B CA 1
ATOM 4925 C C . PRO B 1 286 ? -13.156 18.922 9.547 1 93.31 286 PRO B C 1
ATOM 4927 O O . PRO B 1 286 ? -13.219 18.281 10.594 1 93.31 286 PRO B O 1
ATOM 4930 N N . CYS B 1 287 ? -12.164 19.578 9.18 1 95.06 287 CYS B N 1
ATOM 4931 C CA . CYS B 1 287 ? -11.016 19.719 10.07 1 95.06 287 CYS B CA 1
ATOM 4932 C C . CYS B 1 287 ? -11.156 20.969 10.945 1 95.06 287 CYS B C 1
ATOM 4934 O O . CYS B 1 287 ? -11.273 22.078 10.43 1 95.06 287 CYS B O 1
ATOM 4936 N N . THR B 1 288 ? -11.203 20.75 12.195 1 93.12 288 THR B N 1
ATOM 4937 C CA . THR B 1 288 ? -11.234 21.875 13.125 1 93.12 288 THR B CA 1
ATOM 4938 C C . THR B 1 288 ? -9.828 22.422 13.359 1 93.12 288 THR B C 1
ATOM 4940 O O . THR B 1 288 ? -8.859 21.656 13.352 1 93.12 288 THR B O 1
ATOM 4943 N N . ARG B 1 289 ? -9.797 23.688 13.508 1 94.75 289 ARG B N 1
ATOM 4944 C CA . ARG B 1 289 ? -8.477 24.312 13.617 1 94.75 289 ARG B CA 1
ATOM 4945 C C . ARG B 1 289 ? -8.258 24.906 15 1 94.75 289 ARG B C 1
ATOM 4947 O O . ARG B 1 289 ? -9.156 25.531 15.562 1 94.75 289 ARG B O 1
ATOM 4954 N N . CYS B 1 290 ? -7.078 24.719 15.5 1 92.81 290 CYS B N 1
ATOM 4955 C CA . CYS B 1 290 ? -6.652 25.25 16.797 1 92.81 290 CYS B CA 1
ATOM 4956 C C . CYS B 1 290 ? -5.586 26.328 16.609 1 92.81 290 CYS B C 1
ATOM 4958 O O . CYS B 1 290 ? -5.367 26.812 15.5 1 92.81 290 CYS B O 1
ATOM 4960 N N . THR B 1 291 ? -4.949 26.656 17.703 1 94.56 291 THR B N 1
ATOM 4961 C CA . THR B 1 291 ? -4.043 27.797 17.719 1 94.56 291 THR B CA 1
ATOM 4962 C C . THR B 1 291 ? -2.758 27.469 16.953 1 94.56 291 THR B C 1
ATOM 4964 O O . THR B 1 291 ? -1.977 28.375 16.641 1 94.56 291 THR B O 1
ATOM 4967 N N . PHE B 1 292 ? -2.498 26.297 16.594 1 94.94 292 PHE B N 1
ATOM 4968 C CA . PHE B 1 292 ? -1.282 25.922 15.883 1 94.94 292 PHE B CA 1
ATOM 4969 C C . PHE B 1 292 ? -1.212 26.625 14.539 1 94.94 292 PHE B C 1
ATOM 4971 O O . PHE B 1 292 ? -0.122 26.922 14.047 1 94.94 292 PHE B O 1
ATOM 4978 N N . VAL B 1 293 ? -2.344 26.938 13.891 1 96.88 293 VAL B N 1
ATOM 4979 C CA . VAL B 1 293 ? -2.354 27.578 12.586 1 96.88 293 VAL B CA 1
ATOM 4980 C C . VAL B 1 293 ? -1.805 29 12.703 1 96.88 293 VAL B C 1
ATOM 4982 O O . VAL B 1 293 ? -1.528 29.656 11.695 1 96.88 293 VAL B O 1
ATOM 4985 N N . CYS B 1 294 ? -1.651 29.469 13.969 1 96.69 294 CYS B N 1
ATOM 4986 C CA . CYS B 1 294 ? -1.128 30.812 14.188 1 96.69 294 CYS B CA 1
ATOM 4987 C C . CYS B 1 294 ? 0.396 30.812 14.18 1 96.69 294 CYS B C 1
ATOM 4989 O O . CYS B 1 294 ? 1.022 31.875 14.227 1 96.69 294 CYS B O 1
ATOM 4991 N N . VAL B 1 295 ? 1.011 29.672 14.148 1 96.19 295 VAL B N 1
ATOM 4992 C CA . VAL B 1 295 ? 2.463 29.547 14.086 1 96.19 295 VAL B CA 1
ATOM 4993 C C . VAL B 1 295 ? 2.918 29.578 12.625 1 96.19 295 VAL B C 1
ATOM 4995 O O . VAL B 1 295 ? 2.447 28.781 11.812 1 96.19 295 VAL B O 1
ATOM 4998 N N . ASP B 1 296 ? 3.797 30.5 12.32 1 95 296 ASP B N 1
ATOM 4999 C CA . ASP B 1 296 ? 4.367 30.578 10.984 1 95 296 ASP B CA 1
ATOM 5000 C C . ASP B 1 296 ? 5.387 29.469 10.758 1 95 296 ASP B C 1
ATOM 5002 O O . ASP B 1 296 ? 6.387 29.375 11.469 1 95 296 ASP B O 1
ATOM 5006 N N . PRO B 1 297 ? 5.184 28.609 9.758 1 94.5 297 PRO B N 1
ATOM 5007 C CA . PRO B 1 297 ? 6.094 27.484 9.562 1 94.5 297 PRO B CA 1
ATOM 5008 C C . PRO B 1 297 ? 7.496 27.922 9.148 1 94.5 297 PRO B C 1
ATOM 5010 O O . PRO B 1 297 ? 8.461 27.172 9.32 1 94.5 297 PRO B O 1
ATOM 5013 N N . ASP B 1 298 ? 7.676 29.125 8.578 1 92.62 298 ASP B N 1
ATOM 5014 C CA . ASP B 1 298 ? 8.969 29.594 8.102 1 92.62 298 ASP B CA 1
ATOM 5015 C C . ASP B 1 298 ? 9.758 30.266 9.227 1 92.62 298 ASP B C 1
ATOM 5017 O O . ASP B 1 298 ? 10.977 30.125 9.305 1 92.62 298 ASP B O 1
ATOM 5021 N N . THR B 1 299 ? 8.984 30.938 10.133 1 93.44 299 THR B N 1
ATOM 5022 C CA . THR B 1 299 ? 9.688 31.734 11.133 1 93.44 299 THR B CA 1
ATOM 5023 C C . THR B 1 299 ? 9.531 31.125 12.523 1 93.44 299 THR B C 1
ATOM 5025 O O . THR B 1 299 ? 10.266 31.469 13.445 1 93.44 299 THR B O 1
ATOM 5028 N N . GLY B 1 300 ? 8.531 30.25 12.68 1 93.12 300 GLY B N 1
ATOM 5029 C CA . GLY B 1 300 ? 8.273 29.656 13.977 1 93.12 300 GLY B CA 1
ATOM 5030 C C . GLY B 1 300 ? 7.594 30.594 14.953 1 93.12 300 GLY B C 1
ATOM 5031 O O . GLY B 1 300 ? 7.359 30.234 16.109 1 93.12 300 GLY B O 1
ATOM 5032 N N . LYS B 1 301 ? 7.234 31.766 14.516 1 94.06 301 LYS B N 1
ATOM 5033 C CA . LYS B 1 301 ? 6.629 32.75 15.383 1 94.06 301 LYS B CA 1
ATOM 5034 C C . LYS B 1 301 ? 5.105 32.625 15.391 1 94.06 301 LYS B C 1
ATOM 5036 O O . LYS B 1 301 ? 4.492 32.406 14.352 1 94.06 301 LYS B O 1
ATOM 5041 N N . LYS B 1 302 ? 4.586 32.75 16.547 1 94.75 302 LYS B N 1
ATOM 5042 C CA . LYS B 1 302 ? 3.133 32.781 16.688 1 94.75 302 LYS B CA 1
ATOM 5043 C C . LYS B 1 302 ? 2.598 34.188 16.391 1 94.75 302 LYS B C 1
ATOM 5045 O O . LYS B 1 302 ? 3.148 35.188 16.875 1 94.75 302 LYS B O 1
ATOM 5050 N N . ASP B 1 303 ? 1.573 34.25 15.625 1 94.19 303 ASP B N 1
ATOM 5051 C CA . ASP B 1 303 ? 0.979 35.562 15.312 1 94.19 303 ASP B CA 1
ATOM 5052 C C . ASP B 1 303 ? 0.414 36.219 16.578 1 94.19 303 ASP B C 1
ATOM 5054 O O . ASP B 1 303 ? -0.393 35.594 17.281 1 94.19 303 ASP B O 1
ATOM 5058 N N . PRO B 1 304 ? 0.836 37.406 16.844 1 93.75 304 PRO B N 1
ATOM 5059 C CA . PRO B 1 304 ? 0.394 38.062 18.078 1 93.75 304 PRO B CA 1
ATOM 5060 C C . PRO B 1 304 ? -1.111 38.312 18.094 1 93.75 304 PRO B C 1
ATOM 5062 O O . PRO B 1 304 ? -1.709 38.406 19.172 1 93.75 304 PRO B O 1
ATOM 5065 N N . ASN B 1 305 ? -1.643 38.406 16.984 1 94.25 305 ASN B N 1
ATOM 5066 C CA . ASN B 1 305 ? -3.078 38.688 16.922 1 94.25 305 ASN B CA 1
ATOM 5067 C C . ASN B 1 305 ? -3.867 37.375 16.734 1 94.25 305 ASN B C 1
ATOM 5069 O O . ASN B 1 305 ? -5.066 37.406 16.453 1 94.25 305 ASN B O 1
ATOM 5073 N N . LEU B 1 306 ? -3.205 36.219 16.766 1 95.38 306 LEU B N 1
ATOM 5074 C CA . LEU B 1 306 ? -3.783 34.906 16.672 1 95.38 306 LEU B CA 1
ATOM 5075 C C . LEU B 1 306 ? -4.406 34.688 15.289 1 95.38 306 LEU B C 1
ATOM 5077 O O . LEU B 1 306 ? -5.438 34 15.172 1 95.38 306 LEU B O 1
ATOM 5081 N N . GLU B 1 307 ? -3.816 35.375 14.336 1 95.5 307 GLU B N 1
ATOM 5082 C CA . GLU B 1 307 ? -4.219 35.094 12.961 1 95.5 307 GLU B CA 1
ATOM 5083 C C . GLU B 1 307 ? -3.461 33.906 12.383 1 95.5 307 GLU B C 1
ATOM 5085 O O . GLU B 1 307 ? -2.312 33.656 12.758 1 95.5 307 GLU B O 1
ATOM 5090 N N . PRO B 1 308 ? -4.129 33.094 11.445 1 96.81 308 PRO B N 1
ATOM 5091 C CA . PRO B 1 308 ? -5.426 33.312 10.789 1 96.81 308 PRO B CA 1
ATOM 5092 C C . PRO B 1 308 ? -6.586 32.719 11.578 1 96.81 308 PRO B C 1
ATOM 5094 O O . PRO B 1 308 ? -7.707 32.625 11.07 1 96.81 308 PRO B O 1
ATOM 5097 N N . LEU B 1 309 ? -6.379 32.219 12.82 1 96.75 309 LEU B N 1
ATOM 5098 C CA . LEU B 1 309 ? -7.422 31.562 13.602 1 96.75 309 LEU B CA 1
ATOM 5099 C C . LEU B 1 309 ? -8.602 32.5 13.836 1 96.75 309 LEU B C 1
ATOM 5101 O O . LEU B 1 309 ? -9.758 32.094 13.719 1 96.75 309 LEU B O 1
ATOM 5105 N N . LYS B 1 310 ? -8.352 33.75 14.148 1 96.31 310 LYS B N 1
ATOM 5106 C CA . LYS B 1 310 ? -9.406 34.719 14.391 1 96.31 310 LYS B CA 1
ATOM 5107 C C . LYS B 1 310 ? -10.266 34.938 13.141 1 96.31 310 LYS B C 1
ATOM 5109 O O . LYS B 1 310 ? -11.492 35 13.242 1 96.31 310 LYS B O 1
ATOM 5114 N N . THR B 1 311 ? -9.602 35.094 12.055 1 96.25 311 THR B N 1
ATOM 5115 C CA . THR B 1 311 ? -10.344 35.219 10.805 1 96.25 311 THR B CA 1
ATOM 5116 C C . THR B 1 311 ? -11.211 33.969 10.578 1 96.25 311 THR B C 1
ATOM 5118 O O . THR B 1 311 ? -12.383 34.094 10.195 1 96.25 311 THR B O 1
ATOM 5121 N N . LEU B 1 312 ? -10.68 32.781 10.828 1 97.56 312 LEU B N 1
ATOM 5122 C CA . LEU B 1 312 ? -11.43 31.531 10.664 1 97.56 312 LEU B CA 1
ATOM 5123 C C . LEU B 1 312 ? -12.594 31.469 11.641 1 97.56 312 LEU B C 1
ATOM 5125 O O . LEU B 1 312 ? -13.672 30.984 11.297 1 97.56 312 LEU B O 1
ATOM 5129 N N . GLN B 1 313 ? -12.391 31.938 12.82 1 97 313 GLN B N 1
ATOM 5130 C CA . GLN B 1 313 ? -13.453 31.953 13.82 1 97 313 GLN B CA 1
ATOM 5131 C C . GLN B 1 313 ? -14.609 32.844 13.367 1 97 313 GLN B C 1
ATOM 5133 O O . GLN B 1 313 ? -15.773 32.562 13.688 1 97 313 GLN B O 1
ATOM 5138 N N . ARG B 1 314 ? -14.328 33.812 12.648 1 96.19 314 ARG B N 1
ATOM 5139 C CA . ARG B 1 314 ? -15.344 34.75 12.164 1 96.19 314 ARG B CA 1
ATOM 5140 C C . ARG B 1 314 ? -16.062 34.188 10.938 1 96.19 314 ARG B C 1
ATOM 5142 O O . ARG B 1 314 ? -17.25 34.438 10.75 1 96.19 314 ARG B O 1
ATOM 5149 N N . THR B 1 315 ? -15.383 33.438 10.164 1 96.25 315 THR B N 1
ATOM 5150 C CA . THR B 1 315 ? -15.914 33.156 8.828 1 96.25 315 THR B CA 1
ATOM 5151 C C . THR B 1 315 ? -16.234 31.688 8.664 1 96.25 315 THR B C 1
ATOM 5153 O O . THR B 1 315 ? -16.953 31.312 7.734 1 96.25 315 THR B O 1
ATOM 5156 N N . ARG B 1 316 ? -15.656 30.844 9.539 1 97.31 316 ARG B N 1
ATOM 5157 C CA . ARG B 1 316 ? -15.719 29.406 9.25 1 97.31 316 ARG B CA 1
ATOM 5158 C C . ARG B 1 316 ? -16.234 28.641 10.453 1 97.31 316 ARG B C 1
ATOM 5160 O O . ARG B 1 316 ? -15.852 27.484 10.68 1 97.31 316 ARG B O 1
ATOM 5167 N N . MET B 1 317 ? -16.984 29.297 11.227 1 95.62 317 MET B N 1
ATOM 5168 C CA . MET B 1 317 ? -17.641 28.594 12.32 1 95.62 317 MET B CA 1
ATOM 5169 C C . MET B 1 317 ? -18.938 27.953 11.836 1 95.62 317 MET B C 1
ATOM 5171 O O . MET B 1 317 ? -19.688 28.547 11.055 1 95.62 317 MET B O 1
ATOM 5175 N N . ARG B 1 318 ? -19.109 26.734 12.25 1 90.81 318 ARG B N 1
ATOM 5176 C CA . ARG B 1 318 ? -20.359 26.016 11.945 1 90.81 318 ARG B CA 1
ATOM 5177 C C . ARG B 1 318 ? -20.766 25.109 13.102 1 90.81 318 ARG B C 1
ATOM 5179 O O . ARG B 1 318 ? -19.953 24.344 13.625 1 90.81 318 ARG B O 1
ATOM 5186 N N . LYS B 1 319 ? -22.016 25.312 13.539 1 87 319 LYS B N 1
ATOM 5187 C CA . LYS B 1 319 ? -22.516 24.375 14.547 1 87 319 LYS B CA 1
ATOM 5188 C C . LYS B 1 319 ? -22.562 22.953 14 1 87 319 LYS B C 1
ATOM 5190 O O . LYS B 1 319 ? -22.812 22.734 12.812 1 87 319 LYS B O 1
ATOM 5195 N N . PRO B 1 320 ? -22.297 21.969 14.766 1 87.38 320 PRO B N 1
ATOM 5196 C CA . PRO B 1 320 ? -22.094 21.969 16.219 1 87.38 320 PRO B CA 1
ATOM 5197 C C . PRO B 1 320 ? -20.625 22.031 16.609 1 87.38 320 PRO B C 1
ATOM 5199 O O . PRO B 1 320 ? -20.281 21.797 17.766 1 87.38 320 PRO B O 1
ATOM 5202 N N . TRP B 1 321 ? -19.812 22.359 15.695 1 88.06 321 TRP B N 1
ATOM 5203 C CA . TRP B 1 321 ? -18.391 22.406 16 1 88.06 321 TRP B CA 1
ATOM 5204 C C . TRP B 1 321 ? -18.047 23.641 16.828 1 88.06 321 TRP B C 1
ATOM 5206 O O . TRP B 1 321 ? -18.547 24.719 16.578 1 88.06 321 TRP B O 1
ATOM 5216 N N . SER B 1 322 ? -17.203 23.453 17.797 1 89 322 SER B N 1
ATOM 5217 C CA . SER B 1 322 ? -16.812 24.547 18.703 1 89 322 SER B CA 1
ATOM 5218 C C . SER B 1 322 ? -15.602 25.297 18.172 1 89 322 SER B C 1
ATOM 5220 O O . SER B 1 322 ? -15.25 26.359 18.688 1 89 322 SER B O 1
ATOM 5222 N N . GLU B 1 323 ? -14.953 24.75 17.188 1 93.5 323 GLU B N 1
ATOM 5223 C CA . GLU B 1 323 ? -13.789 25.344 16.547 1 93.5 323 GLU B CA 1
ATOM 5224 C C . GLU B 1 323 ? -14.047 25.609 15.07 1 93.5 323 GLU B C 1
ATOM 5226 O O . GLU B 1 323 ? -14.914 24.984 14.461 1 93.5 323 GLU B O 1
ATOM 5231 N N . PRO B 1 324 ? -13.32 26.641 14.547 1 96.62 324 PRO B N 1
ATOM 5232 C CA . PRO B 1 324 ? -13.547 26.922 13.125 1 96.62 324 PRO B CA 1
ATOM 5233 C C . PRO B 1 324 ? -13.07 25.797 12.219 1 96.62 324 PRO B C 1
ATOM 5235 O O . PRO B 1 324 ? -12.148 25.047 12.578 1 96.62 324 PRO B O 1
ATOM 5238 N N . LEU B 1 325 ? -13.719 25.703 11.031 1 96.88 325 LEU B N 1
ATOM 5239 C CA . LEU B 1 325 ? -13.477 24.609 10.094 1 96.88 325 LEU B CA 1
ATOM 5240 C C . LEU B 1 325 ? -12.633 25.094 8.914 1 96.88 325 LEU B C 1
ATOM 5242 O O . LEU B 1 325 ? -12.922 26.125 8.312 1 96.88 325 LEU B O 1
ATOM 5246 N N . PHE B 1 326 ? -11.578 24.406 8.609 1 98 326 PHE B N 1
ATOM 5247 C CA . PHE B 1 326 ? -10.727 24.703 7.461 1 98 326 PHE B CA 1
ATOM 5248 C C . PHE B 1 326 ? -10 23.453 6.984 1 98 326 PHE B C 1
ATOM 5250 O O . PHE B 1 326 ? -9.148 22.922 7.695 1 98 326 PHE B O 1
ATOM 5257 N N . ALA B 1 327 ? -10.273 22.875 5.809 1 97.94 327 ALA B N 1
ATOM 5258 C CA . ALA B 1 327 ? -9.836 21.594 5.246 1 97.94 327 ALA B CA 1
ATOM 5259 C C . ALA B 1 327 ? -10.797 20.469 5.637 1 97.94 327 ALA B C 1
ATOM 5261 O O . ALA B 1 327 ? -11.789 20.703 6.328 1 97.94 327 ALA B O 1
ATOM 5262 N N . ILE B 1 328 ? -10.555 19.312 5.074 1 97.19 328 ILE B N 1
ATOM 5263 C CA . ILE B 1 328 ? -11.375 18.156 5.398 1 97.19 328 ILE B CA 1
ATOM 5264 C C . ILE B 1 328 ? -10.484 16.984 5.832 1 97.19 328 ILE B C 1
ATOM 5266 O O . ILE B 1 328 ? -9.32 16.906 5.43 1 97.19 328 ILE B O 1
ATOM 5270 N N . MET B 1 329 ? -11.039 16.156 6.648 1 95 329 MET B N 1
ATOM 5271 C CA . MET B 1 329 ? -10.422 14.906 7.086 1 95 329 MET B CA 1
ATOM 5272 C C . MET B 1 329 ? -11.039 13.711 6.367 1 95 329 MET B C 1
ATOM 5274 O O . MET B 1 329 ? -12.258 13.609 6.254 1 95 329 MET B O 1
ATOM 5278 N N . MET B 1 330 ? -10.164 12.836 5.871 1 95.88 330 MET B N 1
ATOM 5279 C CA . MET B 1 330 ? -10.641 11.766 5 1 95.88 330 MET B CA 1
ATOM 5280 C C . MET B 1 330 ? -10.219 10.398 5.531 1 95.88 330 MET B C 1
ATOM 5282 O O . MET B 1 330 ? -9.297 10.305 6.344 1 95.88 330 MET B O 1
ATOM 5286 N N . SER B 1 331 ? -10.945 9.406 5.16 1 92.94 331 SER B N 1
ATOM 5287 C CA . SER B 1 331 ? -10.57 8.008 5.352 1 92.94 331 SER B CA 1
ATOM 5288 C C . SER B 1 331 ? -10.445 7.277 4.02 1 92.94 331 SER B C 1
ATOM 5290 O O . SER B 1 331 ? -11.078 7.66 3.033 1 92.94 331 SER B O 1
ATOM 5292 N N . LEU B 1 332 ? -9.734 6.281 4.09 1 91.88 332 LEU B N 1
ATOM 5293 C CA . LEU B 1 332 ? -9.406 5.551 2.869 1 91.88 332 LEU B CA 1
ATOM 5294 C C . LEU B 1 332 ? -10.523 4.582 2.496 1 91.88 332 LEU B C 1
ATOM 5296 O O . LEU B 1 332 ? -11.031 3.859 3.354 1 91.88 332 LEU B O 1
ATOM 5300 N N . GLN B 1 333 ? -10.953 4.633 1.225 1 91.5 333 GLN B N 1
ATOM 5301 C CA . GLN B 1 333 ? -11.938 3.701 0.686 1 91.5 333 GLN B CA 1
ATOM 5302 C C . GLN B 1 333 ? -11.289 2.699 -0.26 1 91.5 333 GLN B C 1
ATOM 5304 O O . GLN B 1 333 ? -11.594 1.506 -0.221 1 91.5 333 GLN B O 1
ATOM 5309 N N . THR B 1 334 ? -10.547 3.148 -1.122 1 92.12 334 THR B N 1
ATOM 5310 C CA . THR B 1 334 ? -9.766 2.346 -2.057 1 92.12 334 THR B CA 1
ATOM 5311 C C . THR B 1 334 ? -8.297 2.752 -2.021 1 92.12 334 THR B C 1
ATOM 5313 O O . THR B 1 334 ? -7.973 3.938 -2.127 1 92.12 334 THR B O 1
ATOM 5316 N N . ARG B 1 335 ? -7.457 1.799 -1.895 1 93.44 335 ARG B N 1
ATOM 5317 C CA . ARG B 1 335 ? -6.02 2.039 -1.784 1 93.44 335 ARG B CA 1
ATOM 5318 C C . ARG B 1 335 ? -5.422 2.42 -3.135 1 93.44 335 ARG B C 1
ATOM 5320 O O . ARG B 1 335 ? -5.992 2.104 -4.184 1 93.44 335 ARG B O 1
ATOM 5327 N N . GLY B 1 336 ? -4.27 3.148 -3.064 1 94.19 336 GLY B N 1
ATOM 5328 C CA . GLY B 1 336 ? -3.6 3.613 -4.27 1 94.19 336 GLY B CA 1
ATOM 5329 C C . GLY B 1 336 ? -2.473 4.586 -3.988 1 94.19 336 GLY B C 1
ATOM 5330 O O . GLY B 1 336 ? -2.053 4.746 -2.84 1 94.19 336 GLY B O 1
ATOM 5331 N N . VAL B 1 337 ? -1.922 5.145 -5.07 1 95.25 337 VAL B N 1
ATOM 5332 C CA . VAL B 1 337 ? -0.85 6.129 -4.977 1 95.25 337 VAL B CA 1
ATOM 5333 C C . VAL B 1 337 ? -1.402 7.523 -5.262 1 95.25 337 VAL B C 1
ATOM 5335 O O . VAL B 1 337 ? -2.225 7.699 -6.16 1 95.25 337 VAL B O 1
ATOM 5338 N N . VAL B 1 338 ? -1.008 8.406 -4.484 1 97.06 338 VAL B N 1
ATOM 5339 C CA . VAL B 1 338 ? -1.307 9.82 -4.711 1 97.06 338 VAL B CA 1
ATOM 5340 C C . VAL B 1 338 ? -0.047 10.547 -5.172 1 97.06 338 VAL B C 1
ATOM 5342 O O . VAL B 1 338 ? 1.007 10.438 -4.539 1 97.06 338 VAL B O 1
ATOM 5345 N N . ARG B 1 339 ? -0.157 11.32 -6.332 1 96.25 339 ARG B N 1
ATOM 5346 C CA . ARG B 1 339 ? 0.999 12 -6.902 1 96.25 339 ARG B CA 1
ATOM 5347 C C . ARG B 1 339 ? 0.669 13.453 -7.227 1 96.25 339 ARG B C 1
ATOM 5349 O O . ARG B 1 339 ? -0.478 13.781 -7.539 1 96.25 339 ARG B O 1
ATOM 5356 N N . GLU B 1 340 ? 1.762 14.273 -7.129 1 97.25 340 GLU B N 1
ATOM 5357 C CA . GLU B 1 340 ? 1.601 15.617 -7.676 1 97.25 340 GLU B CA 1
ATOM 5358 C C . GLU B 1 340 ? 1.135 15.57 -9.125 1 97.25 340 GLU B C 1
ATOM 5360 O O . GLU B 1 340 ? 1.561 14.703 -9.891 1 97.25 340 GLU B O 1
ATOM 5365 N N . GLU B 1 341 ? 0.18 16.422 -9.477 1 96.56 341 GLU B N 1
ATOM 5366 C CA . GLU B 1 341 ? -0.393 16.609 -10.812 1 96.56 341 GLU B CA 1
ATOM 5367 C C . GLU B 1 341 ? -1.452 15.547 -11.109 1 96.56 341 GLU B C 1
ATOM 5369 O O . GLU B 1 341 ? -2.098 15.586 -12.156 1 96.56 341 GLU B O 1
ATOM 5374 N N . ASP B 1 342 ? -1.604 14.562 -10.219 1 96.81 342 ASP B N 1
ATOM 5375 C CA . ASP B 1 342 ? -2.719 13.641 -10.414 1 96.81 342 ASP B CA 1
ATOM 5376 C C . ASP B 1 342 ? -4.043 14.391 -10.523 1 96.81 342 ASP B C 1
ATOM 5378 O O . ASP B 1 342 ? -4.281 15.352 -9.789 1 96.81 342 ASP B O 1
ATOM 5382 N N . PRO B 1 343 ? -4.906 13.938 -11.391 1 97.38 343 PRO B N 1
ATOM 5383 C CA . PRO B 1 343 ? -6.246 14.531 -11.422 1 97.38 343 PRO B CA 1
ATOM 5384 C C . PRO B 1 343 ? -7.066 14.188 -10.18 1 97.38 343 PRO B C 1
ATOM 5386 O O . PRO B 1 343 ? -6.906 13.109 -9.609 1 97.38 343 PRO B O 1
ATOM 5389 N N . VAL B 1 344 ? -7.922 15.07 -9.797 1 98.31 344 VAL B N 1
ATOM 5390 C CA . VAL B 1 344 ? -8.82 14.891 -8.664 1 98.31 344 VAL B CA 1
ATOM 5391 C C . VAL B 1 344 ? -10.266 14.891 -9.141 1 98.31 344 VAL B C 1
ATOM 5393 O O . VAL B 1 344 ? -10.703 15.836 -9.805 1 98.31 344 VAL B O 1
ATOM 5396 N N . TYR B 1 345 ? -11.008 13.844 -8.828 1 98.06 345 TYR B N 1
ATOM 5397 C CA . TYR B 1 345 ? -12.43 13.703 -9.133 1 98.06 345 TYR B CA 1
ATOM 5398 C C . TYR B 1 345 ? -13.25 13.602 -7.852 1 98.06 345 TYR B C 1
ATOM 5400 O O . TYR B 1 345 ? -12.766 13.102 -6.832 1 98.06 345 TYR B O 1
ATOM 5408 N N . VAL B 1 346 ? -14.5 14.062 -7.945 1 98 346 VAL B N 1
ATOM 5409 C CA . VAL B 1 346 ? -15.273 14.062 -6.707 1 98 346 VAL B CA 1
ATOM 5410 C C . VAL B 1 346 ? -16.703 13.617 -6.992 1 98 346 VAL B C 1
ATOM 5412 O O . VAL B 1 346 ? -17.156 13.656 -8.141 1 98 346 VAL B O 1
ATOM 5415 N N . LEU B 1 347 ? -17.312 13.07 -5.98 1 96.56 347 LEU B N 1
ATOM 5416 C CA . LEU B 1 347 ? -18.766 12.867 -5.883 1 96.56 347 LEU B CA 1
ATOM 5417 C C . LEU B 1 347 ? -19.359 13.703 -4.758 1 96.56 347 LEU B C 1
ATOM 5419 O O . LEU B 1 347 ? -18.75 13.852 -3.695 1 96.56 347 LEU B O 1
ATOM 5423 N N . TYR B 1 348 ? -20.484 14.227 -5 1 93.56 348 TYR B N 1
ATOM 5424 C CA . TYR B 1 348 ? -21.156 15.07 -4.023 1 93.56 348 TYR B CA 1
ATOM 5425 C C . TYR B 1 348 ? -22.234 14.289 -3.281 1 93.56 348 TYR B C 1
ATOM 5427 O O . TYR B 1 348 ? -22.781 13.32 -3.812 1 93.56 348 TYR B O 1
#

Nearest PDB structures (foldseek):
  6fw2-assembly1_A  TM=8.268E-01  e=5.234E-23  Homo sapiens
  7p41-assembly1_D  TM=8.197E-01  e=7.394E-23  Homo sapiens
  2exn-assembly1_A  TM=7.376E-01  e=3.572E-06  Bordetella bronchiseptica
  6ybp-assembly1_I  TM=2.888E-01  e=3.208E+00  Methylorubrum extorquens AM1
  6ybp-assembly1_K  TM=3.515E-01  e=9.045E+00  Methylorubrum extorquens AM1

Secondary structure (DSSP, 8-state):
------THHHHHHHHHHHHHHHHHHHHHHHS-------PPPHHHHHHS-PEEEEEEEEEEE-SBTTSPPEEESEEEEEETTEEE-TTT--BTT-EEEEESSTT-PBP-TTT-GGGGG-EEEE-TTS-EEEE-TTSPPEEE-HHHHHHSPEEEEEETTEEEEEEE--HHHHHHHHHHHSS-EEEEE--TTT-------SS--SS--TT--TT---TTSSS-SEEEEEHHHHHHT-BTTB---GGGG--SEEEE--TTSSS-PPPTTGGGG-SEEEETTTEEEEEEEEEE--GGGGB-TTT-PBPTT-TTHHHHHHHS--TT-SS-EEEEEEEEEE-EEEETT-EEEEE-/------THHHHHHHHHHHHHHHHHHHHHHHS-------PPPHHHHHHS-PEEEEEEEEEEE-SBTTSPPEEESEEEEEETTEEE-TTT--BTT-EEEEESSTT-PBP-TTT-GGGGG-EEEE-TTS-EEEE-TTSPPEEE-HHHHHHSPEEEEEETTEEEEEEE--HHHHHHHHHHHSS-EEEEE--TTT-------SS--SS--TT--TT---TTSSS-SEEEEEHHHHHHT-BTTB---GGGG--SEEEE--TTSSS-PPPTTGGGG-SEEEETTTEEEEEEEEEE--GGGGB-TTT-PBPTT-TTHHHHHHHS--TT-SS-EEEEEEEEEE-EEEETT-EEEEE-

pLDDT: mean 83.19, std 19.64, range [24.97, 98.81]

Sequence (696 aa):
MVPIVTSSQWKGCLAASAVIIGGYVAWKMLKPDSRNVKLLSARELQKAKWQHVGKVKKVWLYPVTSCAPLDLYAALAAVRAGLEELTSSLRDRSYAVVNDSPKYSVVTGRMCPQMVFIKPSLDENGDLTLSYSGRDPLCITKASRQQGPIKISEIEGRTVEGVDCGDEAAAWLQSVLQRPVRLLHFNEDVNKSTRVPNPPTPVTLPLLQPGDSDSNADLTGYSLLSMASVEQLQGPGKSYAALRFRPNILVDSDDKASCGKLRPHQEDEWRYIKIGEMAIFRNVKPCTRCTFVCVDPDTGKKDPNLEPLKTLQRTRMRKPWSEPLFAIMMSLQTRGVVREEDPVYVLYMVPIVTSSQWKGCLAASAVIIGGYVAWKMLKPDSRNVKLLSARELQKAKWQHVGKVKKVWLYPVTSCAPLDLYAALAAVRAGLEELTSSLRDRSYAVVNDSPKYSVVTGRMCPQMVFIKPSLDENGDLTLSYSGRDPLCITKASRQQGPIKISEIEGRTVEGVDCGDEAAAWLQSVLQRPVRLLHFNEDVNKSTRVPNPPTPVTLPLLQPGDSDSNADLTGYSLLSMASVEQLQGPGKSYAALRFRPNILVDSDDKASCGKLRPHQEDEWRYIKIGEMAIFRNVKPCTRCTFVCVDPDTGKKDPNLEPLKTLQRTRMRKPWSEPLFAIMMSLQTRGVVREEDPVYVLY

InterPro domains:
  IPR005302 Molybdenum cofactor sulfurase, C-terminal [PF03473] (223-345)
  IPR005302 Molybdenum cofactor sulfurase, C-terminal [PS51340] (194-347)
  IPR005303 Molybdenum cofactor sulfurase, middle domain [PF03476] (54-180)

Foldseek 3Di:
DPPPPDPVVVVVVVVVVVVVVVVVVVVVLPPLPVPQPDDDDPVRVVPDDWAFAFFFAWFWAALEAQEATDTDQKWWDDAFQATARDPQRRHHNQKFKFAPDQQRETDHCVNVLLRLQFDWDADPVRWIWTDHPPDDIDTQDPCLQPPADWGWHAYLNDTAIWGWSDDSQQVRVCVRRVHRITMTGHDVVRGPPQPPQPDPPPGDQNNDDRPSQHPRDNGTNAWEAEPQQQVVLDDDVDDADPCLVPGRTYTFHDPVDPNDGDHHPVQVNFQWKDWADWWIKGFRFFDFDDLSSQQHSVPSDGPPVSPPQVVQVVPADDPPDPGGGGTTHIGTDTIDMHGGGTIMITDD/DPPPPDPVVVVVVVVVVVVVVVVVVVVVLPPLPVPPPDDDDPVRVVPDDWAFAFFFAWFWAALEAQEATDTDQKWWDDAFQATARDPQRRHHNQKFKFAPDQQRETDHCVNQLLRLQFDWDADPVRWIWTDHPPDDIDTQDPCLQPPADWGWHAYPNDTAIWGWSDDSQQVRVCVRRVHRITMTGHDPVRGPPQPPQPDPPPGDQNNDDRPSQHPRDNGTNAWEAEPQQQVVLDDDVDDADPCLVPHRTYTFHHPVDPNDGDHHPVQVNFQWKDWADWWIKGFRFFDFDDLSSQQHSVPSDGPPVSPPQVVQVVPADDPPDPGGGGTTHIGTDTIDMHGGGTIMITDD

Solvent-accessible surface area (backbone atoms only — not comparable to full-atom values): 37008 Å² total; per-residue (Å²): 133,79,80,76,82,65,76,71,62,60,59,54,57,56,54,53,50,54,52,49,54,53,46,50,59,49,46,67,67,59,49,74,63,72,57,83,57,70,79,74,44,67,70,53,57,71,70,48,83,68,41,58,43,24,18,27,64,42,33,39,39,32,42,34,49,51,32,27,53,37,85,37,64,52,34,29,39,76,50,46,55,19,43,21,40,44,68,55,61,50,37,33,33,29,25,38,38,18,36,68,51,92,53,26,38,65,53,43,30,72,80,42,39,65,37,31,57,36,35,51,46,67,48,88,85,43,29,45,30,42,34,41,94,95,52,83,64,46,78,47,48,70,62,44,56,73,69,35,61,76,42,61,24,36,52,97,88,35,81,42,57,21,21,33,49,49,67,67,50,15,52,54,49,21,72,73,68,71,46,72,34,34,40,30,30,46,50,73,80,64,50,71,68,75,52,65,69,69,74,81,62,96,54,79,46,66,61,58,51,93,73,34,47,20,87,74,36,97,42,34,28,37,33,40,33,48,48,40,39,46,56,67,70,42,49,93,96,38,82,70,60,68,70,38,70,62,43,33,32,33,32,31,55,29,85,93,44,94,48,50,74,54,55,62,61,50,69,76,57,39,40,33,42,34,32,47,90,56,18,26,30,28,47,37,43,71,25,67,53,60,73,48,46,15,32,36,63,90,75,33,46,62,40,88,79,40,42,58,47,53,58,34,52,73,72,28,57,47,87,91,51,92,42,22,49,66,46,34,28,24,35,73,58,27,36,31,51,45,38,51,65,24,44,28,27,33,36,110,133,80,81,75,81,65,80,72,64,61,59,56,56,55,55,52,51,54,53,50,54,54,46,49,58,48,46,67,67,58,49,72,65,72,58,82,58,72,78,75,45,68,70,52,57,72,71,49,84,67,41,58,43,25,18,28,64,41,32,37,38,32,42,34,49,50,32,27,53,38,85,36,65,53,31,29,40,77,50,47,53,19,43,21,40,46,69,56,62,51,37,33,32,29,25,38,40,16,36,68,50,90,54,26,38,65,52,44,29,72,80,40,39,64,37,30,56,36,36,49,46,67,48,88,86,43,27,45,29,40,34,40,93,96,50,83,65,47,76,46,48,69,64,44,57,71,68,35,60,78,41,62,23,37,53,95,88,35,82,42,57,22,20,33,51,49,66,68,50,14,52,53,50,21,72,72,69,72,46,72,36,34,39,30,30,46,50,74,81,66,50,71,66,76,57,66,71,66,75,81,61,96,55,76,46,67,60,58,53,95,73,34,49,20,91,73,36,96,43,35,29,37,33,40,34,47,49,42,38,45,55,66,68,44,48,94,97,38,82,70,61,68,71,36,70,62,43,33,32,32,31,31,55,30,85,92,46,95,47,52,76,54,53,62,60,51,70,76,58,38,39,33,40,33,32,49,90,56,17,26,31,28,46,36,43,71,24,66,54,59,74,48,46,15,31,36,64,88,73,35,46,63,39,91,80,39,40,58,47,52,60,33,51,74,72,28,56,46,84,90,50,92,42,21,48,66,48,32,26,24,35,75,58,27,36,31,49,45,41,50,66,24,46,28,27,34,38,110

Organism: Hyalella azteca (NCBI:txid294128)